Protein AF-A0A1I8FCB8-F1 (afdb_monomer)

Sequence (470 aa):
EVFSVQHACPSEAVIIHQEVRSKLSVGIHWGAFRMTTREGLLQPPEDLREAMEEARQRRQNVAEFRTIKVGEKICWPLPPAAAHLRPVMSGGGGNSLSAAASAGRCSHASAYVRSRASRAQRSRRSGQQAGAGESLLGRLWWGPEATKEDRDAAIEPSETVGPEPLRRSLLTERGLFLSLVAFRCANALLLHTHFVPDEFWQSVEVAHRSAFGYGHLTWEWQAGLRSPLYPGAFALLFKLLQLAGADSRLAVAKLPRLLQACLAAVADFYLYRFSRRVAGQRAAQWALICQLLNWFTLYTAPRTLSNCVEWLLTTVGLYYYPWPEAQSRKAQWKFALAVAAACALRPTSAVPWLMLCLWHAARSRRRLGRLLALYGATGLLVLAVSGLADKHYYGRWTLSQLNFLHYNLLSDIGSFYGVHPWHWYITQGIPAILGPHLPLYLYASYQSWRQRRRVETALTLLVIWTLYVY

Structure (mmCIF, N/CA/C/O backbone):
data_AF-A0A1I8FCB8-F1
#
_entry.id   AF-A0A1I8FCB8-F1
#
loop_
_atom_site.group_PDB
_atom_site.id
_atom_site.type_symbol
_atom_site.label_atom_id
_atom_site.label_alt_id
_atom_site.label_comp_id
_atom_site.label_asym_id
_atom_site.label_entity_id
_atom_site.label_seq_id
_atom_site.pdbx_PDB_ins_code
_atom_site.Cartn_x
_atom_site.Cartn_y
_atom_site.Cartn_z
_atom_site.occupancy
_atom_site.B_iso_or_equiv
_atom_site.auth_seq_id
_atom_site.auth_comp_id
_atom_site.auth_asym_id
_atom_site.auth_atom_id
_atom_site.pdbx_PDB_model_num
ATOM 1 N N . GLU A 1 1 ? 32.477 -13.347 -2.806 1.00 43.28 1 GLU A N 1
ATOM 2 C CA . GLU A 1 1 ? 31.221 -13.934 -3.322 1.00 43.28 1 GLU A CA 1
ATOM 3 C C . GLU A 1 1 ? 29.972 -13.128 -2.966 1.00 43.28 1 GLU A C 1
ATOM 5 O O . GLU A 1 1 ? 29.201 -12.858 -3.873 1.00 43.28 1 GLU A O 1
ATOM 10 N N . VAL A 1 2 ? 29.791 -12.643 -1.730 1.00 37.06 2 VAL A N 1
ATOM 11 C CA . VAL A 1 2 ? 28.562 -11.923 -1.301 1.00 37.06 2 VAL A CA 1
ATOM 12 C C . VAL A 1 2 ? 28.227 -10.655 -2.120 1.00 37.06 2 VAL A C 1
ATOM 14 O O . VAL A 1 2 ? 27.058 -10.382 -2.362 1.00 37.06 2 VAL A O 1
ATOM 17 N N . PHE A 1 3 ? 29.224 -9.912 -2.617 1.00 39.59 3 PHE A N 1
ATOM 18 C CA . PHE A 1 3 ? 29.000 -8.699 -3.428 1.00 39.59 3 PHE A CA 1
ATOM 19 C C . PHE A 1 3 ? 28.864 -8.938 -4.939 1.00 39.59 3 PHE A C 1
ATOM 21 O O . PHE A 1 3 ? 28.542 -7.997 -5.661 1.00 39.59 3 PHE A O 1
ATOM 28 N N . SER A 1 4 ? 29.065 -10.171 -5.423 1.00 48.88 4 SER A N 1
ATOM 29 C CA . SER A 1 4 ? 28.911 -10.486 -6.858 1.00 48.88 4 SER A CA 1
ATOM 30 C C . SER A 1 4 ? 27.500 -10.185 -7.374 1.00 48.88 4 SER A C 1
ATOM 32 O O . SER A 1 4 ? 27.321 -9.863 -8.534 1.00 48.88 4 SER A O 1
ATOM 34 N N . VAL A 1 5 ? 26.501 -10.212 -6.489 1.00 47.88 5 VAL A N 1
ATOM 35 C CA . VAL A 1 5 ? 25.084 -10.026 -6.836 1.00 47.88 5 VAL A CA 1
ATOM 36 C C . VAL A 1 5 ? 24.655 -8.550 -6.886 1.00 47.88 5 VAL A C 1
ATOM 38 O O . VAL A 1 5 ? 23.529 -8.251 -7.270 1.00 47.88 5 VAL A O 1
ATOM 41 N N . GLN A 1 6 ? 25.511 -7.622 -6.442 1.00 47.69 6 GLN A N 1
ATOM 42 C CA . GLN A 1 6 ? 25.199 -6.184 -6.329 1.00 47.69 6 GLN A CA 1
ATOM 43 C C . GLN A 1 6 ? 26.168 -5.295 -7.109 1.00 47.69 6 GLN A C 1
ATOM 45 O O . GLN A 1 6 ? 25.902 -4.107 -7.301 1.00 47.69 6 GLN A O 1
ATOM 50 N N . HIS A 1 7 ? 27.293 -5.855 -7.546 1.00 66.75 7 HIS A N 1
ATOM 51 C CA . HIS A 1 7 ? 28.270 -5.170 -8.366 1.00 66.75 7 HIS A CA 1
ATOM 52 C C . HIS A 1 7 ? 28.185 -5.713 -9.786 1.00 66.75 7 HIS A C 1
ATOM 54 O O . HIS A 1 7 ? 28.436 -6.893 -9.989 1.00 66.75 7 HIS A O 1
ATOM 60 N N . ALA A 1 8 ? 27.843 -4.857 -10.750 1.00 73.19 8 ALA A N 1
ATOM 61 C CA . ALA A 1 8 ? 27.917 -5.233 -12.154 1.00 73.19 8 ALA A CA 1
ATOM 62 C C . ALA A 1 8 ? 29.386 -5.231 -12.581 1.00 73.19 8 ALA A C 1
ATOM 64 O O . ALA A 1 8 ? 30.032 -4.177 -12.570 1.00 73.19 8 ALA A O 1
ATOM 65 N N . CYS A 1 9 ? 29.913 -6.392 -12.952 1.00 80.25 9 CYS A N 1
ATOM 66 C CA . CYS A 1 9 ? 31.219 -6.470 -13.593 1.00 80.25 9 CYS A CA 1
ATOM 67 C C . CYS A 1 9 ? 31.161 -5.873 -15.018 1.00 80.25 9 CYS A C 1
ATOM 69 O O . CYS A 1 9 ? 30.070 -5.632 -15.551 1.00 80.25 9 CYS A O 1
ATOM 71 N N . PRO A 1 10 ? 32.307 -5.594 -15.665 1.00 85.44 10 PRO A N 1
ATOM 72 C CA . PRO A 1 10 ? 32.332 -5.001 -17.002 1.00 85.44 10 PRO A CA 1
ATOM 73 C C . PRO A 1 10 ? 31.481 -5.731 -18.046 1.00 85.44 10 PRO A C 1
ATOM 75 O O . PRO A 1 10 ? 30.773 -5.072 -18.807 1.00 85.44 10 PRO A O 1
ATOM 78 N N . SER A 1 11 ? 31.450 -7.065 -18.034 1.00 84.38 11 SER A N 1
ATOM 79 C CA . SER A 1 11 ? 30.614 -7.850 -18.951 1.00 84.38 11 SER A CA 1
ATOM 80 C C . SER A 1 11 ? 29.115 -7.685 -18.681 1.00 84.38 11 SER A C 1
ATOM 82 O O . SER A 1 11 ? 28.345 -7.431 -19.608 1.00 84.38 11 SER A O 1
ATOM 84 N N . GLU A 1 12 ? 28.693 -7.729 -17.417 1.00 84.56 12 GLU A N 1
ATOM 85 C CA . GLU A 1 12 ? 27.308 -7.456 -17.016 1.00 84.56 12 GLU A CA 1
ATOM 86 C C . GLU A 1 12 ? 26.886 -6.027 -17.364 1.00 84.56 12 GLU A C 1
ATOM 88 O O . GLU A 1 12 ? 25.765 -5.799 -17.814 1.00 84.56 12 GLU A O 1
ATOM 93 N N . ALA A 1 13 ? 27.782 -5.050 -17.232 1.00 86.69 13 ALA A N 1
ATOM 94 C CA . 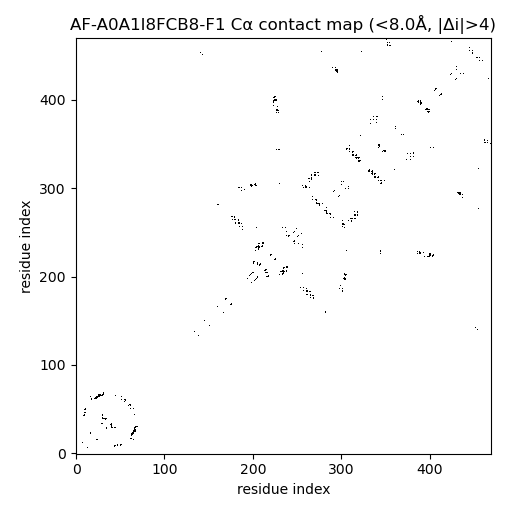ALA A 1 13 ? 27.474 -3.682 -17.620 1.00 86.69 13 ALA A CA 1
ATOM 95 C C . ALA A 1 13 ? 27.278 -3.527 -19.133 1.00 86.69 13 ALA A C 1
ATOM 97 O O . ALA A 1 13 ? 26.452 -2.708 -19.542 1.00 86.69 13 ALA A O 1
ATOM 98 N N . VAL A 1 14 ? 27.996 -4.288 -19.969 1.00 86.44 14 VAL A N 1
ATOM 99 C CA . VAL A 1 14 ? 27.746 -4.320 -21.422 1.00 86.44 14 VAL A CA 1
ATOM 100 C C . VAL A 1 14 ? 26.352 -4.874 -21.709 1.00 86.44 14 VAL A C 1
ATOM 102 O O . VAL A 1 14 ? 25.626 -4.285 -22.511 1.00 86.44 14 VAL A O 1
ATOM 105 N N . ILE A 1 15 ? 25.936 -5.932 -21.005 1.00 84.31 15 ILE A N 1
ATOM 106 C CA . ILE A 1 15 ? 24.570 -6.469 -21.102 1.00 84.31 15 ILE A CA 1
ATOM 107 C C . ILE A 1 15 ? 23.556 -5.382 -20.724 1.00 84.31 15 ILE A C 1
ATOM 109 O O . ILE A 1 15 ? 22.662 -5.078 -21.512 1.00 84.31 15 ILE A O 1
ATOM 113 N N . ILE A 1 16 ? 23.748 -4.708 -19.584 1.00 85.31 16 ILE A N 1
ATOM 114 C CA . ILE A 1 16 ? 22.879 -3.606 -19.145 1.00 85.31 16 ILE A CA 1
ATOM 115 C C . ILE A 1 16 ? 22.826 -2.499 -20.209 1.00 85.31 16 ILE A C 1
ATOM 117 O O . ILE A 1 16 ? 21.737 -2.060 -20.574 1.00 85.31 16 ILE A O 1
ATOM 121 N N . HIS A 1 17 ? 23.977 -2.063 -20.739 1.00 86.81 17 HIS A N 1
ATOM 122 C CA . HIS A 1 17 ? 24.082 -1.031 -21.780 1.00 86.81 17 HIS A CA 1
ATOM 123 C C . HIS A 1 17 ? 23.236 -1.371 -23.018 1.00 86.81 17 HIS A C 1
ATOM 125 O O . HIS A 1 17 ? 22.526 -0.504 -23.541 1.00 86.81 17 HIS A O 1
ATOM 131 N N . GLN A 1 18 ? 23.274 -2.631 -23.454 1.00 84.00 18 GLN A N 1
ATOM 132 C CA . GLN A 1 18 ? 22.485 -3.126 -24.580 1.00 84.00 18 GLN A CA 1
ATOM 133 C C . GLN A 1 18 ? 20.992 -3.195 -24.263 1.00 84.00 18 GLN A C 1
ATOM 135 O O . GLN A 1 18 ? 20.168 -2.758 -25.069 1.00 84.00 18 GLN A O 1
ATOM 140 N N . GLU A 1 19 ? 20.632 -3.714 -23.091 1.00 82.88 19 GLU A N 1
ATOM 141 C CA . GLU A 1 19 ? 19.241 -3.886 -22.675 1.00 82.88 19 GLU A CA 1
ATOM 142 C C . GLU A 1 19 ? 18.508 -2.552 -22.546 1.00 82.88 19 GLU A C 1
ATOM 144 O O . GLU A 1 19 ? 17.392 -2.405 -23.053 1.00 82.88 19 GLU A O 1
ATOM 149 N N . VAL A 1 20 ? 19.156 -1.537 -21.962 1.00 83.19 20 VAL A N 1
ATOM 150 C CA . VAL A 1 20 ? 18.589 -0.180 -21.899 1.00 83.19 20 VAL A CA 1
ATOM 151 C C . VAL A 1 20 ? 18.643 0.548 -23.247 1.00 83.19 20 VAL A C 1
ATOM 153 O O . VAL A 1 20 ? 18.132 1.663 -23.365 1.00 83.19 20 VAL A O 1
ATOM 156 N N . ARG A 1 21 ? 19.251 -0.069 -24.273 1.00 83.38 21 ARG A N 1
ATOM 157 C CA . ARG A 1 21 ? 19.498 0.505 -25.606 1.00 83.38 21 ARG A CA 1
ATOM 158 C C . ARG A 1 21 ? 20.184 1.863 -25.517 1.00 83.38 21 ARG A C 1
ATOM 160 O O . ARG A 1 21 ? 19.829 2.803 -26.237 1.00 83.38 21 ARG A O 1
ATOM 167 N N . SER A 1 22 ? 21.131 1.977 -24.589 1.00 83.75 22 SER A N 1
ATOM 168 C CA . SER A 1 22 ? 21.880 3.210 -24.420 1.00 83.75 22 SER A CA 1
ATOM 169 C C . SER A 1 22 ? 22.693 3.461 -25.682 1.00 83.75 22 SER A C 1
ATOM 171 O O . SER A 1 22 ? 23.255 2.541 -26.263 1.00 83.75 22 SER A O 1
ATOM 173 N N . LYS A 1 23 ? 22.755 4.719 -26.119 1.00 84.25 23 LYS A N 1
ATOM 174 C CA . LYS A 1 23 ? 23.647 5.123 -27.215 1.00 84.25 23 LYS A CA 1
ATOM 175 C C . LYS A 1 23 ? 25.084 5.316 -26.737 1.00 84.25 23 LYS A C 1
ATOM 177 O O . LYS A 1 23 ? 26.005 5.319 -27.546 1.00 84.25 23 LYS A O 1
ATOM 182 N N . LEU A 1 24 ? 25.240 5.546 -25.436 1.00 85.62 24 LEU A N 1
ATOM 183 C CA . LEU A 1 24 ? 26.508 5.839 -24.808 1.00 85.62 24 LEU A CA 1
ATOM 184 C C . LEU A 1 24 ? 26.443 5.505 -23.316 1.00 85.62 24 LEU A C 1
ATOM 186 O O . LEU A 1 24 ? 25.618 6.069 -22.597 1.00 85.62 24 LEU A O 1
ATOM 190 N N . SER A 1 25 ? 27.338 4.648 -22.838 1.00 88.06 25 SER A N 1
ATOM 191 C CA . SER A 1 25 ? 27.566 4.448 -21.402 1.00 88.06 25 SER A CA 1
ATOM 192 C C . SER A 1 25 ? 28.978 4.873 -21.016 1.00 88.06 25 SER A C 1
ATOM 194 O O . SER A 1 25 ? 29.911 4.782 -21.816 1.00 88.06 25 SER A O 1
ATOM 196 N N . VAL A 1 26 ? 29.131 5.353 -19.781 1.00 85.88 26 VAL A N 1
ATOM 197 C CA . VAL A 1 26 ? 30.421 5.793 -19.247 1.00 85.88 26 VAL A CA 1
ATOM 198 C C . VAL A 1 26 ? 30.663 5.157 -17.882 1.00 85.88 26 VAL A C 1
ATOM 200 O O . VAL A 1 26 ? 29.910 5.395 -16.940 1.00 85.88 26 VAL A O 1
ATOM 203 N N . GLY A 1 27 ? 31.709 4.337 -17.776 1.00 82.12 27 GLY A N 1
ATOM 204 C CA . GLY A 1 27 ? 32.113 3.691 -16.528 1.00 82.12 27 GLY A CA 1
ATOM 205 C C . GLY A 1 27 ? 32.899 4.663 -15.651 1.00 82.12 27 GLY A C 1
ATOM 206 O O . GLY A 1 27 ? 34.084 4.866 -15.886 1.00 82.12 27 GLY A O 1
ATOM 207 N N . ILE A 1 28 ? 32.244 5.279 -14.660 1.00 68.50 28 ILE A N 1
ATOM 208 C CA . ILE A 1 28 ? 32.819 6.389 -13.870 1.00 68.50 28 ILE A CA 1
ATOM 209 C C . ILE A 1 28 ? 33.960 5.926 -12.949 1.00 68.50 28 ILE A C 1
ATOM 211 O O . ILE A 1 28 ? 34.923 6.658 -12.747 1.00 68.50 28 ILE A O 1
ATOM 215 N N . HIS A 1 29 ? 33.869 4.726 -12.370 1.00 67.62 29 HIS A N 1
ATOM 216 C CA . HIS A 1 29 ? 34.841 4.264 -11.366 1.00 67.62 29 HIS A CA 1
ATOM 217 C C . HIS A 1 29 ? 35.991 3.441 -11.965 1.00 67.62 29 HIS A C 1
ATOM 219 O O . HIS A 1 29 ? 37.036 3.274 -11.336 1.00 67.62 29 HIS A O 1
ATOM 225 N N . TRP A 1 30 ? 35.821 2.938 -13.186 1.00 73.75 30 TRP A N 1
ATOM 226 C CA . TRP A 1 30 ? 36.777 2.054 -13.842 1.00 73.75 30 TRP A CA 1
ATOM 227 C C . TRP A 1 30 ? 37.909 2.850 -14.482 1.00 73.75 30 TRP A C 1
ATOM 229 O O . TRP A 1 30 ? 37.673 3.680 -15.354 1.00 73.75 30 TRP A O 1
ATOM 239 N N . GLY A 1 31 ? 39.140 2.601 -14.033 1.00 61.41 31 GLY A N 1
ATOM 240 C CA . GLY A 1 31 ? 40.321 3.358 -14.454 1.00 61.41 31 GLY A CA 1
ATOM 241 C C . GLY A 1 31 ? 40.534 4.678 -13.703 1.00 61.41 31 GLY A C 1
ATOM 242 O O . GLY A 1 31 ? 41.530 5.347 -13.964 1.00 61.41 31 GLY A O 1
ATOM 243 N N . ALA A 1 32 ? 39.651 5.032 -12.756 1.00 61.31 32 ALA A N 1
ATOM 244 C CA . ALA A 1 32 ? 39.775 6.231 -11.921 1.00 61.31 32 ALA A CA 1
ATOM 245 C C . ALA A 1 32 ? 40.280 5.927 -10.498 1.00 61.31 32 ALA A C 1
ATOM 247 O O . ALA A 1 32 ? 41.105 6.667 -9.965 1.00 61.31 32 ALA A O 1
ATOM 248 N N . PHE A 1 33 ? 39.820 4.824 -9.893 1.00 63.91 33 PHE A N 1
ATOM 249 C CA . PHE A 1 33 ? 40.215 4.394 -8.548 1.00 63.91 33 PHE A CA 1
ATOM 250 C C . PHE A 1 33 ? 40.369 2.873 -8.481 1.00 63.91 33 PHE A C 1
ATOM 252 O O . PHE A 1 33 ? 39.727 2.132 -9.227 1.00 63.91 33 PHE A O 1
ATOM 259 N N . ARG A 1 34 ? 41.211 2.389 -7.561 1.00 61.19 34 ARG A N 1
ATOM 260 C CA . ARG A 1 34 ? 41.349 0.953 -7.302 1.00 61.19 34 ARG A CA 1
ATOM 261 C C . ARG A 1 34 ? 40.145 0.471 -6.484 1.00 61.19 34 ARG A C 1
ATOM 263 O O . ARG A 1 34 ? 40.002 0.856 -5.329 1.00 61.19 34 ARG A O 1
ATOM 270 N N . MET A 1 35 ? 39.293 -0.351 -7.096 1.00 62.56 35 MET A N 1
ATOM 271 C CA . MET A 1 35 ? 38.022 -0.811 -6.512 1.00 62.56 35 MET A CA 1
ATOM 272 C C . MET A 1 35 ? 38.209 -1.930 -5.480 1.00 62.56 35 MET A C 1
ATOM 274 O O . MET A 1 35 ? 37.507 -1.968 -4.472 1.00 62.56 35 MET A O 1
ATOM 278 N N . THR A 1 36 ? 39.172 -2.829 -5.703 1.00 62.81 36 THR A N 1
ATOM 279 C CA . THR A 1 36 ? 39.466 -3.950 -4.801 1.00 62.81 36 THR A CA 1
ATOM 280 C C . THR A 1 36 ? 40.973 -4.129 -4.609 1.00 62.81 36 THR A C 1
ATOM 282 O O . THR A 1 36 ? 41.790 -3.692 -5.420 1.00 62.81 36 THR A O 1
ATOM 285 N N . THR A 1 37 ? 41.380 -4.798 -3.527 1.00 57.81 37 THR A N 1
ATOM 286 C CA . THR A 1 37 ? 42.796 -5.134 -3.286 1.00 57.81 37 THR A CA 1
ATOM 287 C C . THR A 1 37 ? 43.330 -6.202 -4.243 1.00 57.81 37 THR A C 1
ATOM 289 O O . THR A 1 37 ? 44.545 -6.374 -4.327 1.00 57.81 37 THR A O 1
ATOM 292 N N . ARG A 1 38 ? 42.449 -6.904 -4.971 1.00 58.97 38 ARG A N 1
ATOM 293 C CA . ARG A 1 38 ? 42.797 -8.028 -5.853 1.00 58.97 38 ARG A CA 1
ATOM 294 C C . ARG A 1 38 ? 42.867 -7.651 -7.332 1.00 58.97 38 ARG A C 1
ATOM 296 O O . ARG A 1 38 ? 43.655 -8.251 -8.048 1.00 58.97 38 ARG A O 1
ATOM 303 N N . GLU A 1 39 ? 42.114 -6.648 -7.773 1.00 68.31 39 GLU A N 1
ATOM 304 C CA . GLU A 1 39 ? 42.114 -6.207 -9.172 1.00 68.31 39 GLU A CA 1
ATOM 305 C C . GLU A 1 39 ? 43.126 -5.073 -9.401 1.00 68.31 39 GLU A C 1
ATOM 307 O O . GLU A 1 39 ? 43.332 -4.193 -8.549 1.00 68.31 39 GLU A O 1
ATOM 312 N N . GLY A 1 40 ? 43.788 -5.107 -10.560 1.00 73.75 40 GLY A N 1
ATOM 313 C CA . GLY A 1 40 ? 44.644 -4.023 -11.037 1.00 73.75 40 GLY A CA 1
ATOM 314 C C . GLY A 1 40 ? 43.816 -2.821 -11.498 1.00 73.75 40 GLY A C 1
ATOM 315 O O . GLY A 1 40 ? 42.681 -2.970 -11.935 1.00 73.75 40 GLY A O 1
ATOM 316 N N . LEU A 1 41 ? 44.382 -1.612 -11.433 1.00 74.25 41 LEU A N 1
ATOM 317 C CA . LEU A 1 41 ? 43.673 -0.372 -11.792 1.00 74.25 41 LEU A CA 1
ATOM 318 C C . LEU A 1 41 ? 43.146 -0.366 -13.245 1.00 74.25 41 LEU A C 1
ATOM 320 O O . LEU A 1 41 ? 42.099 0.220 -13.513 1.00 74.25 41 LEU A O 1
ATOM 324 N N . LEU A 1 42 ? 43.876 -1.008 -14.163 1.00 81.38 42 LEU A N 1
ATOM 325 C CA . LEU A 1 42 ? 43.548 -1.090 -15.592 1.00 81.38 42 LEU A CA 1
ATOM 326 C C . LEU A 1 42 ? 42.723 -2.326 -15.972 1.00 81.38 42 LEU A C 1
ATOM 328 O O . LEU A 1 42 ? 42.191 -2.356 -17.078 1.00 81.38 42 LEU A O 1
ATOM 332 N N . GLN A 1 43 ? 42.547 -3.280 -15.052 1.00 82.56 43 GLN A N 1
ATOM 333 C CA . GLN A 1 43 ? 41.807 -4.513 -15.321 1.00 82.56 43 GLN A CA 1
ATOM 334 C C . GLN A 1 43 ? 40.352 -4.223 -15.740 1.00 82.56 43 GLN A C 1
ATOM 336 O O . GLN A 1 43 ? 39.948 -4.690 -16.798 1.00 82.56 43 GLN A O 1
ATOM 341 N N . PRO A 1 44 ? 39.569 -3.371 -15.037 1.00 83.50 44 PRO A N 1
ATOM 342 C CA . PRO A 1 44 ? 38.181 -3.139 -15.442 1.00 83.50 44 PRO A CA 1
ATOM 343 C C . PRO A 1 44 ? 38.022 -2.446 -16.813 1.00 83.50 44 PRO A C 1
ATOM 345 O O . PRO A 1 44 ? 37.116 -2.819 -17.559 1.00 83.50 44 PRO A O 1
ATOM 348 N N . PRO A 1 45 ? 38.856 -1.450 -17.195 1.00 85.38 45 PRO A N 1
ATOM 349 C CA . PRO A 1 45 ? 38.894 -0.950 -18.573 1.00 85.38 45 PRO A CA 1
ATOM 350 C C . PRO A 1 45 ? 39.209 -2.014 -19.635 1.00 85.38 45 PRO A C 1
ATOM 352 O O . PRO A 1 45 ? 38.633 -1.964 -20.723 1.00 85.38 45 PRO A O 1
ATOM 355 N N . GLU A 1 46 ? 40.118 -2.947 -19.344 1.00 87.25 46 GLU A N 1
ATOM 356 C CA . GLU A 1 46 ? 40.486 -4.036 -20.257 1.00 87.25 46 GLU A CA 1
ATOM 357 C C . GLU A 1 46 ? 39.343 -5.043 -20.410 1.00 87.25 46 GLU A C 1
ATOM 359 O O . GLU A 1 46 ? 38.915 -5.298 -21.536 1.00 87.25 46 GLU A O 1
ATOM 364 N N . ASP A 1 47 ? 38.769 -5.498 -19.296 1.00 87.12 47 ASP A N 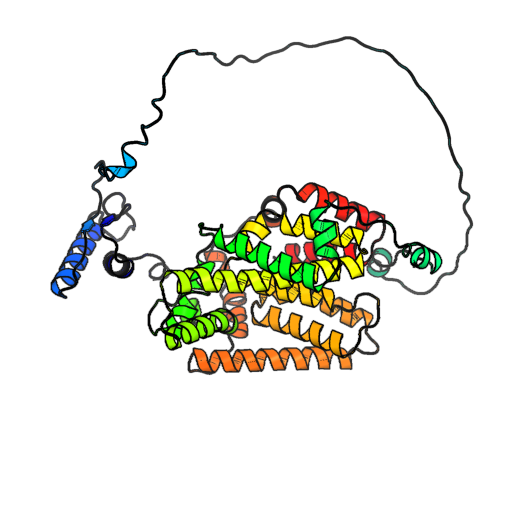1
ATOM 365 C CA . ASP A 1 47 ? 37.617 -6.405 -19.265 1.00 87.12 47 ASP A CA 1
ATOM 366 C C . ASP A 1 47 ? 36.400 -5.795 -19.986 1.00 87.12 47 ASP A C 1
ATOM 368 O O . ASP A 1 47 ? 35.661 -6.484 -20.690 1.00 87.12 47 ASP A O 1
ATOM 372 N N . LEU A 1 48 ? 36.183 -4.476 -19.851 1.00 87.75 48 LEU A N 1
ATOM 373 C CA . LEU A 1 48 ? 35.125 -3.773 -20.583 1.00 87.75 48 LEU A CA 1
ATOM 374 C C . LEU A 1 48 ? 35.373 -3.816 -22.091 1.00 87.75 48 LEU A C 1
ATOM 376 O O . LEU A 1 48 ? 34.435 -4.014 -22.865 1.00 87.75 48 LEU A O 1
ATOM 380 N N . ARG A 1 49 ? 36.621 -3.600 -22.520 1.00 87.19 49 ARG A N 1
ATOM 381 C CA . ARG A 1 49 ? 36.986 -3.636 -23.938 1.00 87.19 49 ARG A CA 1
ATOM 382 C C . ARG A 1 49 ? 36.752 -5.028 -24.516 1.00 87.19 49 ARG A C 1
ATOM 384 O O . ARG A 1 49 ? 36.145 -5.127 -25.578 1.00 87.19 49 ARG A O 1
ATOM 391 N N . GLU A 1 50 ? 37.171 -6.069 -23.804 1.00 88.88 50 GLU A N 1
ATOM 392 C CA . GLU A 1 50 ? 36.963 -7.461 -24.205 1.00 88.88 50 GLU A CA 1
ATOM 393 C C . GLU A 1 50 ? 35.469 -7.798 -24.299 1.00 88.88 50 GLU A C 1
ATOM 395 O O . GLU A 1 50 ? 35.000 -8.240 -25.347 1.00 88.88 50 GLU A O 1
ATOM 400 N N . ALA A 1 51 ? 34.679 -7.461 -23.276 1.00 87.69 51 ALA A N 1
ATOM 401 C CA . ALA A 1 51 ? 33.234 -7.683 -23.293 1.00 87.69 51 ALA A CA 1
ATOM 402 C C . ALA A 1 51 ? 32.521 -6.940 -24.442 1.00 87.69 51 ALA A C 1
ATOM 404 O O . ALA A 1 51 ? 31.590 -7.466 -25.058 1.00 87.69 51 ALA A O 1
ATOM 405 N N . MET A 1 52 ? 32.959 -5.719 -24.765 1.00 86.81 52 MET A N 1
ATOM 406 C CA . MET A 1 52 ? 32.444 -4.950 -25.903 1.00 86.81 52 MET A CA 1
ATOM 407 C C . MET A 1 52 ? 32.842 -5.563 -27.252 1.00 86.81 52 MET A C 1
ATOM 409 O O . MET A 1 52 ? 32.047 -5.539 -28.195 1.00 86.81 52 MET A O 1
ATOM 413 N N . GLU A 1 53 ? 34.055 -6.106 -27.367 1.00 88.00 53 GLU A N 1
ATOM 414 C CA . GLU A 1 53 ? 34.522 -6.824 -28.555 1.00 88.00 53 GLU A CA 1
ATOM 415 C C . GLU A 1 53 ? 33.735 -8.123 -28.762 1.00 88.00 53 GLU A C 1
ATOM 417 O O . GLU A 1 53 ? 33.216 -8.339 -29.860 1.00 88.00 53 GLU A O 1
ATOM 422 N N . GLU A 1 54 ? 33.538 -8.929 -27.715 1.00 86.00 54 GLU A N 1
ATOM 423 C CA . GLU A 1 54 ? 32.692 -10.127 -27.766 1.00 86.00 54 GLU A CA 1
ATOM 424 C C . GLU A 1 54 ? 31.267 -9.798 -28.222 1.00 86.00 54 GLU A C 1
ATOM 426 O O . GLU A 1 54 ? 30.694 -10.461 -29.092 1.00 86.00 54 GLU A O 1
ATOM 431 N N . ALA A 1 55 ? 30.685 -8.744 -27.655 1.00 84.31 55 ALA A N 1
ATOM 432 C CA . ALA A 1 55 ? 29.344 -8.309 -27.994 1.00 84.31 55 ALA A CA 1
ATOM 433 C C . ALA A 1 55 ? 29.231 -7.858 -29.466 1.00 84.31 55 ALA A C 1
ATOM 435 O O . ALA A 1 55 ? 28.277 -8.218 -30.162 1.00 84.31 55 ALA A O 1
ATOM 436 N N . ARG A 1 56 ? 30.239 -7.141 -29.986 1.00 84.19 56 ARG A N 1
ATOM 437 C CA . ARG A 1 56 ? 30.324 -6.769 -31.411 1.00 84.19 56 ARG A CA 1
ATOM 438 C C . ARG A 1 56 ? 30.476 -7.993 -32.316 1.00 84.19 56 ARG A C 1
ATOM 440 O O . ARG A 1 56 ? 29.827 -8.059 -33.361 1.00 84.19 56 ARG A O 1
ATOM 447 N N . GLN A 1 57 ? 31.287 -8.974 -31.918 1.00 82.19 57 GLN A N 1
ATOM 448 C CA . GLN A 1 57 ? 31.481 -10.222 -32.666 1.00 82.19 57 GLN A CA 1
ATOM 449 C C . GLN A 1 57 ? 30.194 -11.050 -32.758 1.00 82.19 57 GLN A C 1
ATOM 451 O O . GLN A 1 57 ? 29.913 -11.639 -33.802 1.00 82.19 57 GLN A O 1
ATOM 456 N N . ARG A 1 58 ? 29.338 -11.008 -31.729 1.00 81.31 58 ARG A N 1
ATOM 457 C CA . ARG A 1 58 ? 27.990 -11.610 -31.743 1.00 81.31 58 ARG A CA 1
ATOM 458 C C . ARG A 1 58 ? 26.989 -10.875 -32.661 1.00 81.31 58 ARG A C 1
ATOM 460 O O . ARG A 1 58 ? 25.788 -11.120 -32.571 1.00 81.31 58 ARG A O 1
ATOM 467 N N . ARG A 1 59 ? 27.459 -9.985 -33.553 1.00 65.19 59 ARG A N 1
ATOM 468 C CA . ARG A 1 59 ? 26.668 -9.116 -34.454 1.00 65.19 59 ARG A CA 1
ATOM 469 C C . ARG A 1 59 ? 25.609 -8.282 -33.728 1.00 65.19 59 ARG A C 1
ATOM 471 O O . ARG A 1 59 ? 24.602 -7.895 -34.322 1.00 65.19 59 ARG A O 1
ATOM 478 N N . GLN A 1 60 ? 25.828 -7.978 -32.453 1.00 63.75 60 GLN A N 1
ATOM 479 C CA . GLN A 1 60 ? 24.980 -7.041 -31.731 1.00 63.75 60 GLN A CA 1
ATOM 480 C C . GLN A 1 60 ? 25.459 -5.630 -32.085 1.00 63.75 60 GLN A C 1
ATOM 482 O O . GLN A 1 60 ? 26.650 -5.332 -32.013 1.00 63.75 60 GLN A O 1
ATOM 487 N N . ASN A 1 61 ? 24.550 -4.759 -32.526 1.00 64.88 61 ASN A N 1
ATOM 488 C CA . ASN A 1 61 ? 24.875 -3.355 -32.772 1.00 64.88 61 ASN A CA 1
ATOM 489 C C . ASN A 1 61 ? 25.064 -2.662 -31.415 1.00 64.88 61 ASN A C 1
ATOM 491 O O . ASN A 1 61 ? 24.096 -2.192 -30.817 1.00 64.88 61 ASN A O 1
ATOM 495 N N . VAL A 1 62 ? 26.289 -2.696 -30.889 1.00 68.62 62 VAL A N 1
ATOM 496 C CA . VAL A 1 62 ? 26.611 -2.140 -29.572 1.00 68.62 62 VAL A CA 1
ATOM 497 C C . VAL A 1 62 ? 27.026 -0.690 -29.742 1.00 68.62 62 VAL A C 1
ATOM 499 O O . VAL A 1 62 ? 28.006 -0.396 -30.432 1.00 68.62 62 VAL A O 1
ATOM 502 N N . ALA A 1 63 ? 26.267 0.211 -29.125 1.00 77.38 63 ALA A N 1
ATOM 503 C CA . ALA A 1 63 ? 26.602 1.623 -29.102 1.00 77.38 63 ALA A CA 1
ATOM 504 C C . ALA A 1 63 ? 27.853 1.873 -28.234 1.00 77.38 63 ALA A C 1
ATOM 506 O O . ALA A 1 63 ? 28.488 0.941 -27.747 1.00 77.38 63 ALA A O 1
ATOM 507 N N . GLU A 1 64 ? 28.296 3.121 -28.100 1.00 83.25 64 GLU A N 1
ATOM 508 C CA . GLU A 1 64 ? 29.584 3.395 -27.457 1.00 83.25 64 GLU A CA 1
ATOM 509 C C . GLU A 1 64 ? 29.525 3.102 -25.943 1.00 83.25 64 GLU A C 1
ATOM 511 O O . GLU A 1 64 ? 28.652 3.587 -25.230 1.00 83.25 64 GLU A O 1
ATOM 516 N N . PHE A 1 65 ? 30.474 2.337 -25.409 1.00 88.06 65 PHE A N 1
ATOM 517 C CA . PHE A 1 65 ? 30.679 2.219 -23.966 1.00 88.06 65 PHE A CA 1
ATOM 518 C C . PHE A 1 65 ? 32.168 2.388 -23.692 1.00 88.06 65 PHE A C 1
ATOM 520 O O . PHE A 1 65 ? 32.990 1.645 -24.225 1.00 88.06 65 PHE A O 1
ATOM 527 N N . ARG A 1 66 ? 32.512 3.406 -22.902 1.00 85.69 66 ARG A N 1
ATOM 528 C CA . ARG A 1 66 ? 33.889 3.736 -22.540 1.00 85.69 66 ARG A CA 1
ATOM 529 C C . ARG A 1 66 ? 34.070 3.984 -21.047 1.00 85.69 66 ARG A C 1
ATOM 531 O O . ARG A 1 66 ? 33.110 4.236 -20.321 1.00 85.69 66 ARG A O 1
ATOM 538 N N . THR A 1 67 ? 35.318 3.967 -20.605 1.00 86.00 67 THR A N 1
ATOM 539 C CA . THR A 1 67 ? 35.752 4.502 -19.308 1.00 86.00 67 THR A CA 1
ATOM 540 C C . THR A 1 67 ? 36.322 5.913 -19.481 1.00 86.00 67 THR A C 1
ATOM 542 O O . THR A 1 67 ? 36.436 6.406 -20.605 1.00 86.00 67 THR A O 1
ATOM 545 N N . ILE A 1 68 ? 36.637 6.585 -18.372 1.00 80.44 68 ILE A N 1
ATOM 546 C CA . ILE A 1 68 ? 37.299 7.897 -18.370 1.00 80.44 68 ILE A CA 1
ATOM 547 C C . ILE A 1 68 ? 38.685 7.732 -17.743 1.00 80.44 68 ILE A C 1
ATOM 549 O O . ILE A 1 68 ? 38.819 7.075 -16.710 1.00 80.44 68 ILE A O 1
ATOM 553 N N . LYS A 1 69 ? 39.720 8.339 -18.333 1.00 76.38 69 LYS A N 1
ATOM 554 C CA . LYS A 1 69 ? 41.059 8.380 -17.727 1.00 76.38 69 LYS A CA 1
ATOM 555 C C . LYS A 1 69 ? 41.092 9.345 -16.538 1.00 76.38 69 LYS A C 1
ATOM 557 O O . LYS A 1 69 ? 40.387 10.352 -16.515 1.00 76.38 69 LYS A O 1
ATOM 562 N N . VAL A 1 70 ? 41.969 9.101 -15.564 1.00 73.50 70 VAL A N 1
ATOM 563 C CA . VAL A 1 70 ? 42.182 10.042 -14.447 1.00 73.50 70 VAL A CA 1
ATOM 564 C C . VAL A 1 70 ? 42.526 11.436 -14.989 1.00 73.50 70 VAL A C 1
ATOM 566 O O . VAL A 1 70 ? 43.503 11.603 -15.715 1.00 73.50 70 VAL A O 1
ATOM 569 N N . GLY A 1 71 ? 41.715 12.438 -14.637 1.00 74.69 71 GLY A N 1
ATOM 570 C CA . GLY A 1 71 ? 41.897 13.833 -15.061 1.00 74.69 71 GLY A CA 1
ATOM 571 C C . GLY A 1 71 ? 41.353 14.176 -16.454 1.00 74.69 71 GLY A C 1
ATOM 572 O O . GLY A 1 71 ? 41.362 15.349 -16.831 1.00 74.69 71 GLY A O 1
ATOM 573 N N . GLU A 1 72 ? 40.843 13.198 -17.206 1.00 81.25 72 GLU A N 1
ATOM 574 C CA . GLU A 1 72 ? 40.185 13.445 -18.486 1.00 81.25 72 GLU A CA 1
ATOM 575 C C . GLU A 1 72 ? 38.844 14.155 -18.271 1.00 81.25 72 GLU A C 1
ATOM 577 O O . GLU A 1 72 ? 38.030 13.785 -17.423 1.00 81.25 72 GLU A O 1
ATOM 582 N N . LYS A 1 73 ? 38.617 15.209 -19.055 1.00 77.19 73 LYS A N 1
ATOM 583 C CA . LYS A 1 73 ? 37.357 15.949 -19.089 1.00 77.19 73 LYS A CA 1
ATOM 584 C C . LYS A 1 73 ? 36.698 15.694 -20.423 1.00 77.19 73 LYS A C 1
ATOM 586 O O . LYS A 1 73 ? 37.330 15.846 -21.464 1.00 77.19 73 LYS A O 1
ATOM 591 N N . ILE A 1 74 ? 35.411 15.392 -20.386 1.00 72.81 74 ILE A N 1
ATOM 592 C CA . ILE A 1 74 ? 34.637 15.205 -21.598 1.00 72.81 74 ILE A CA 1
ATOM 593 C C . ILE A 1 74 ? 33.507 16.231 -21.617 1.00 72.81 74 ILE A C 1
ATOM 595 O O . ILE A 1 74 ? 32.694 16.298 -20.697 1.00 72.81 74 ILE A O 1
ATOM 599 N N . CYS A 1 75 ? 33.461 17.032 -22.680 1.00 74.31 75 CYS A N 1
ATOM 600 C CA . CYS A 1 75 ? 32.360 17.950 -22.948 1.00 74.31 75 CYS A CA 1
ATOM 601 C C . CYS A 1 75 ? 31.411 17.318 -23.964 1.00 74.31 75 CYS A C 1
ATOM 603 O O . CYS A 1 75 ? 31.814 17.032 -25.090 1.00 74.31 75 CYS A O 1
ATOM 605 N N . TRP A 1 76 ? 30.149 17.130 -23.580 1.00 70.62 76 TRP A N 1
ATOM 606 C CA . TRP A 1 76 ? 29.111 16.718 -24.520 1.00 70.62 76 TRP A CA 1
ATOM 607 C C . TRP A 1 76 ? 28.461 17.944 -25.156 1.00 70.62 76 TRP A C 1
ATOM 609 O O . TRP A 1 76 ? 27.918 18.778 -24.426 1.00 70.62 76 TRP A O 1
ATOM 619 N N . PRO A 1 77 ? 28.481 18.071 -26.494 1.00 61.69 77 PRO A N 1
ATOM 620 C CA . PRO A 1 77 ? 27.734 19.122 -27.158 1.00 61.69 77 PRO A CA 1
ATOM 621 C C . PRO A 1 77 ? 26.240 18.874 -26.926 1.00 61.69 77 PRO A C 1
ATOM 623 O O . PRO A 1 77 ? 25.710 17.809 -27.249 1.00 61.69 77 PRO A O 1
ATOM 626 N N . LEU A 1 78 ? 25.559 19.849 -26.327 1.00 57.69 78 LEU A N 1
ATOM 627 C CA . LEU A 1 78 ? 24.107 19.813 -26.204 1.00 57.69 78 LEU A CA 1
ATOM 628 C C . LEU A 1 78 ? 23.485 19.859 -27.611 1.00 57.69 78 LEU A C 1
ATOM 630 O O . LEU A 1 78 ? 23.976 20.603 -28.465 1.00 57.69 78 LEU A O 1
ATOM 634 N N . PRO A 1 79 ? 22.406 19.102 -27.880 1.00 60.75 79 PRO A N 1
ATOM 635 C CA . PRO A 1 79 ? 21.705 19.211 -29.151 1.00 60.75 79 PRO A CA 1
ATOM 636 C C . PRO A 1 79 ? 21.226 20.660 -29.377 1.00 60.75 79 PRO A C 1
ATOM 638 O O . PRO A 1 79 ? 20.853 21.329 -28.408 1.00 60.75 79 PRO A O 1
ATOM 641 N N . PRO A 1 80 ? 21.193 21.151 -30.633 1.00 59.75 80 PRO A N 1
ATOM 642 C CA . PRO A 1 80 ? 20.976 22.567 -30.950 1.00 59.75 80 PRO A CA 1
ATOM 643 C C . PRO A 1 80 ? 19.698 23.181 -30.347 1.00 59.75 80 PRO A C 1
ATOM 645 O O . PRO A 1 80 ? 19.645 24.384 -30.118 1.00 59.75 80 PRO A O 1
ATOM 648 N N . ALA A 1 81 ? 18.697 22.363 -30.004 1.00 53.22 81 ALA A N 1
ATOM 649 C CA . ALA A 1 81 ? 17.469 22.796 -29.334 1.00 53.22 81 ALA A CA 1
ATOM 650 C C . ALA A 1 81 ? 17.666 23.304 -27.886 1.00 53.22 81 ALA A C 1
ATOM 652 O O . ALA A 1 81 ? 16.795 23.988 -27.357 1.00 53.22 81 ALA A O 1
ATOM 653 N N . ALA A 1 82 ? 18.798 23.005 -27.239 1.00 47.28 82 ALA A N 1
ATOM 654 C CA . ALA A 1 82 ? 19.111 23.456 -25.880 1.00 47.28 82 ALA A CA 1
ATOM 655 C C . ALA A 1 82 ? 20.028 24.697 -25.835 1.00 47.28 82 ALA A C 1
ATOM 657 O O . ALA A 1 82 ? 20.293 25.219 -24.754 1.00 47.28 82 ALA A O 1
ATOM 658 N N . ALA A 1 83 ? 20.464 25.223 -26.988 1.00 45.97 83 ALA A N 1
ATOM 659 C CA . ALA A 1 83 ? 21.331 26.405 -27.069 1.00 45.97 83 ALA A CA 1
ATOM 660 C C . ALA A 1 83 ? 20.654 27.720 -26.613 1.00 45.97 83 ALA A C 1
ATOM 662 O O . ALA A 1 83 ? 21.328 28.734 -26.440 1.00 45.97 83 ALA A O 1
ATOM 663 N N . HIS A 1 84 ? 19.337 27.713 -26.374 1.00 47.50 84 HIS A N 1
ATOM 664 C CA . HIS A 1 84 ? 18.612 28.853 -25.801 1.00 47.50 84 HIS A CA 1
ATOM 665 C C . HIS A 1 84 ? 18.679 28.936 -24.269 1.00 47.50 84 HIS A C 1
ATOM 667 O O . HIS A 1 84 ? 18.323 29.970 -23.705 1.00 47.50 84 HIS A O 1
ATOM 673 N N . LEU A 1 85 ? 19.182 27.909 -23.580 1.00 48.22 85 LEU A N 1
ATOM 674 C CA . LEU A 1 85 ? 19.461 27.991 -22.148 1.00 48.22 85 LEU A CA 1
ATOM 675 C C . LEU A 1 85 ? 20.896 28.490 -21.961 1.00 48.22 85 LEU A C 1
ATOM 677 O O . LEU A 1 85 ? 21.830 27.711 -21.779 1.00 48.22 85 LEU A O 1
ATOM 681 N N . ARG A 1 86 ? 21.084 29.814 -22.040 1.00 36.34 86 ARG A N 1
ATOM 682 C CA . ARG A 1 86 ? 22.339 30.439 -21.599 1.00 36.34 86 ARG A CA 1
ATOM 683 C C . ARG A 1 86 ? 22.592 30.061 -20.132 1.00 36.34 86 ARG A C 1
ATOM 685 O O . ARG A 1 86 ? 21.662 30.154 -19.329 1.00 36.34 86 ARG A O 1
ATOM 692 N N . PRO A 1 87 ? 23.825 29.696 -19.745 1.00 40.59 87 PRO A N 1
ATOM 693 C CA . PRO A 1 87 ? 24.167 29.600 -18.338 1.00 40.59 87 PRO A CA 1
ATOM 694 C C . PRO A 1 87 ? 24.073 31.003 -17.730 1.00 40.59 87 PRO A C 1
ATOM 696 O O . PRO A 1 87 ? 24.548 31.976 -18.321 1.00 40.59 87 PRO A O 1
ATOM 699 N N . VAL A 1 88 ? 23.439 31.113 -16.562 1.00 36.81 88 VAL A N 1
ATOM 700 C CA . VAL A 1 88 ? 23.492 32.326 -15.740 1.00 36.81 88 VAL A CA 1
ATOM 701 C C . VAL A 1 88 ? 24.963 32.558 -15.412 1.00 36.81 88 VAL A C 1
ATOM 703 O O . VAL A 1 88 ? 25.546 31.844 -14.599 1.00 36.81 88 VAL A O 1
ATOM 706 N N . MET A 1 89 ? 25.583 33.516 -16.100 1.00 33.12 89 MET A N 1
ATOM 707 C CA . MET A 1 89 ? 26.905 33.993 -15.735 1.00 33.12 89 MET A CA 1
ATOM 708 C C . MET A 1 89 ? 26.809 34.597 -14.338 1.00 33.12 89 MET A C 1
ATOM 710 O O . MET A 1 89 ? 26.068 35.553 -14.108 1.00 33.12 89 MET A O 1
ATOM 714 N N . SER A 1 90 ? 27.567 34.024 -13.410 1.00 40.47 90 SER A N 1
ATOM 715 C CA . SER A 1 90 ? 27.895 34.633 -12.131 1.00 40.47 90 SER A CA 1
ATOM 716 C C . SER A 1 90 ? 28.638 35.945 -12.391 1.00 40.47 90 SER A C 1
ATOM 718 O O . SER A 1 90 ? 29.840 35.948 -12.662 1.00 40.47 90 SER A O 1
ATOM 720 N N . GLY A 1 91 ? 27.919 37.062 -12.335 1.00 29.62 91 GLY A N 1
ATOM 721 C CA . GLY A 1 91 ? 28.519 38.383 -12.223 1.00 29.62 91 GLY A CA 1
ATOM 722 C C . GLY A 1 91 ? 29.017 38.574 -10.797 1.00 29.62 91 GLY A C 1
ATOM 723 O O . GLY A 1 91 ? 28.222 38.788 -9.886 1.00 29.62 91 GLY A O 1
ATOM 724 N N . GLY A 1 92 ? 30.330 38.462 -10.606 1.00 31.44 92 GLY A N 1
ATOM 725 C CA . GLY A 1 92 ? 30.995 38.942 -9.404 1.00 31.44 92 GLY A CA 1
ATOM 726 C C . GLY A 1 92 ? 30.928 40.469 -9.339 1.00 31.44 92 GLY A C 1
ATOM 727 O O . GLY A 1 92 ? 31.306 41.154 -10.285 1.00 31.44 92 GLY A O 1
ATOM 728 N N . GLY A 1 93 ? 30.464 40.983 -8.205 1.00 26.89 93 GLY A N 1
ATOM 729 C CA . GLY A 1 93 ? 30.562 42.378 -7.789 1.00 26.89 93 GLY A CA 1
ATOM 730 C C . GLY A 1 93 ? 30.720 42.386 -6.274 1.00 26.89 93 GLY A C 1
ATOM 731 O O . GLY A 1 93 ? 29.917 41.771 -5.579 1.00 26.89 93 GLY A O 1
ATOM 732 N N . GLY A 1 94 ? 31.813 42.967 -5.786 1.00 28.72 94 GLY A N 1
ATOM 733 C CA . GLY A 1 94 ? 32.302 42.806 -4.419 1.00 28.72 94 GLY A CA 1
ATOM 734 C C . GLY A 1 94 ? 31.333 43.265 -3.326 1.00 28.72 94 GLY A C 1
ATOM 735 O O . GLY A 1 94 ? 30.575 44.212 -3.494 1.00 28.72 94 GLY A O 1
ATOM 736 N N . ASN A 1 95 ? 31.414 42.637 -2.156 1.00 27.55 95 ASN A N 1
ATOM 737 C CA . ASN A 1 95 ? 32.177 43.230 -1.060 1.00 27.55 95 ASN A CA 1
ATOM 738 C C . ASN A 1 95 ? 32.310 42.247 0.105 1.00 27.55 95 ASN A C 1
ATOM 740 O O . ASN A 1 95 ? 31.353 41.635 0.572 1.00 27.55 95 ASN A O 1
ATOM 744 N N . SER A 1 96 ? 33.556 42.130 0.550 1.00 31.25 96 SER A N 1
ATOM 745 C CA . SER A 1 96 ? 33.988 41.648 1.854 1.00 31.25 96 SER A CA 1
ATOM 746 C C . SER A 1 96 ? 33.123 42.190 2.987 1.00 31.25 96 SER A C 1
ATOM 748 O O . SER A 1 96 ? 32.851 43.386 2.988 1.00 31.25 96 SER A O 1
ATOM 750 N N . LEU A 1 97 ? 32.837 41.372 4.002 1.00 27.00 97 LEU A N 1
ATOM 751 C CA . LEU A 1 97 ? 32.894 41.817 5.395 1.00 27.00 97 LEU A CA 1
ATOM 752 C C . LEU A 1 97 ? 33.100 40.620 6.329 1.00 27.00 97 LEU A C 1
ATOM 754 O O . LEU A 1 97 ? 32.446 39.583 6.246 1.00 27.00 97 LEU A O 1
ATOM 758 N N . SER A 1 98 ? 34.115 40.807 7.156 1.00 26.56 98 SER A N 1
ATOM 759 C CA . SER A 1 98 ? 34.733 39.908 8.109 1.00 26.56 98 SER A CA 1
ATOM 760 C C . SER A 1 98 ? 33.892 39.678 9.362 1.00 26.56 98 SER A C 1
ATOM 762 O O . SER A 1 98 ? 32.992 40.443 9.700 1.00 26.56 98 SER A O 1
ATOM 764 N N . ALA A 1 99 ? 34.294 38.647 10.099 1.00 29.47 99 ALA A N 1
ATOM 765 C CA . ALA A 1 99 ? 33.963 38.422 11.495 1.00 29.47 99 ALA A CA 1
ATOM 766 C C . ALA A 1 99 ? 34.170 39.670 12.375 1.00 29.47 99 ALA A C 1
ATOM 768 O O . ALA A 1 99 ? 35.160 40.379 12.213 1.00 29.47 99 ALA A O 1
ATOM 769 N N . ALA A 1 100 ? 33.304 39.848 13.376 1.00 26.11 100 ALA A N 1
ATOM 770 C CA . ALA A 1 100 ? 33.680 40.383 14.682 1.00 26.11 100 ALA A CA 1
ATOM 771 C C . ALA A 1 100 ? 32.603 40.046 15.721 1.00 26.11 100 ALA A C 1
ATOM 773 O O . ALA A 1 100 ? 31.413 40.290 15.534 1.00 26.11 100 ALA A O 1
ATOM 774 N N . ALA A 1 101 ? 33.063 39.466 16.821 1.00 25.38 101 ALA A N 1
ATOM 775 C CA . ALA A 1 101 ? 32.317 39.267 18.045 1.00 25.38 101 ALA A CA 1
ATOM 776 C C . ALA A 1 101 ? 32.209 40.567 18.867 1.00 25.38 101 ALA A C 1
ATOM 778 O O . ALA A 1 101 ? 33.024 41.475 18.727 1.00 25.38 101 ALA A O 1
ATOM 779 N N . SER A 1 102 ? 31.286 40.529 19.832 1.00 24.70 102 SER A N 1
ATOM 780 C CA . SER A 1 102 ? 31.375 41.077 21.199 1.00 24.70 102 SER A CA 1
ATOM 781 C C . SER A 1 102 ? 30.385 42.182 21.605 1.00 24.70 102 SER A C 1
ATOM 783 O O . SER A 1 102 ? 30.269 43.226 20.984 1.00 24.70 102 SER A O 1
ATOM 785 N N . ALA A 1 103 ? 29.731 41.873 22.735 1.00 24.67 103 ALA A N 1
ATOM 786 C CA . ALA A 1 103 ? 29.391 42.717 23.883 1.00 24.67 103 ALA A CA 1
ATOM 787 C C . ALA A 1 103 ? 28.496 43.963 23.713 1.00 24.67 103 ALA A C 1
ATOM 789 O O . ALA A 1 103 ? 28.840 44.939 23.064 1.00 24.67 103 ALA A O 1
ATOM 790 N N . GLY A 1 104 ? 27.411 43.988 24.496 1.00 24.27 104 GLY A N 1
ATOM 791 C CA . GLY A 1 104 ? 26.675 45.212 24.822 1.00 24.27 104 GLY A CA 1
ATOM 792 C C . GLY A 1 104 ? 25.424 44.938 25.655 1.00 24.27 104 GLY A C 1
ATOM 793 O O . GLY A 1 104 ? 24.431 44.449 25.139 1.00 24.27 104 GLY A O 1
ATOM 794 N N . ARG A 1 105 ? 25.503 45.200 26.960 1.00 23.30 105 ARG A N 1
ATOM 795 C CA . ARG A 1 105 ? 24.479 44.993 28.000 1.00 23.30 105 ARG A CA 1
ATOM 796 C C . ARG A 1 105 ? 23.508 46.178 28.131 1.00 23.30 105 ARG A C 1
ATOM 798 O O . ARG A 1 105 ? 23.927 47.296 27.876 1.00 23.30 105 ARG A O 1
ATOM 805 N N . CYS A 1 106 ? 22.342 45.887 28.743 1.00 22.56 106 CYS A N 1
ATOM 806 C CA . CYS A 1 106 ? 21.476 46.759 29.576 1.00 22.56 106 CYS A CA 1
ATOM 807 C C . CYS A 1 106 ? 20.831 47.986 28.892 1.00 22.56 106 CYS A C 1
ATOM 809 O O . CYS A 1 106 ? 21.408 48.575 28.000 1.00 22.56 106 CYS A O 1
ATOM 811 N N . SER A 1 107 ? 19.661 48.517 29.256 1.00 24.08 107 SER A N 1
ATOM 812 C CA . SER A 1 107 ? 18.594 48.244 30.237 1.00 24.08 107 SER A CA 1
ATOM 813 C C . SER A 1 107 ? 17.551 49.363 30.053 1.00 24.08 107 SER A C 1
ATOM 815 O O . SER A 1 107 ? 17.976 50.489 29.827 1.00 24.08 107 SER A O 1
ATOM 817 N N . HIS A 1 108 ? 16.244 49.102 30.202 1.00 26.12 108 HIS A N 1
ATOM 818 C CA . HIS A 1 108 ? 15.305 49.898 31.028 1.00 26.12 108 HIS A CA 1
ATOM 819 C C . HIS A 1 108 ? 13.832 49.458 30.850 1.00 26.12 108 HIS A C 1
ATOM 821 O O . HIS A 1 108 ? 13.201 49.665 29.823 1.00 26.12 108 HIS A O 1
ATOM 827 N N . ALA A 1 109 ? 13.339 48.795 31.898 1.00 23.75 109 ALA A N 1
ATOM 828 C CA . ALA A 1 109 ? 12.113 49.029 32.668 1.00 23.75 109 ALA A CA 1
ATOM 829 C C . ALA A 1 109 ? 10.812 49.618 32.048 1.00 23.75 109 ALA A C 1
ATOM 831 O O . ALA A 1 109 ? 10.740 50.788 31.701 1.00 23.75 109 ALA A O 1
ATOM 832 N N . SER A 1 110 ? 9.749 48.820 32.256 1.00 24.61 110 SER A N 1
ATOM 833 C CA . SER A 1 110 ? 8.474 49.136 32.945 1.00 24.61 110 SER A CA 1
ATOM 834 C C . SER A 1 110 ? 7.345 49.873 32.206 1.00 24.61 110 SER A C 1
ATOM 836 O O . SER A 1 110 ? 7.440 51.062 31.942 1.00 24.61 110 SER A O 1
ATOM 838 N N . ALA A 1 111 ? 6.189 49.202 32.083 1.00 26.22 111 ALA A N 1
ATOM 839 C CA . ALA A 1 111 ? 4.952 49.670 32.720 1.00 26.22 111 ALA A CA 1
ATOM 840 C C . ALA A 1 111 ? 3.897 48.549 32.840 1.00 26.22 111 ALA A C 1
ATOM 842 O O . ALA A 1 111 ? 3.574 47.829 31.901 1.00 26.22 111 ALA A O 1
ATOM 843 N N . TYR A 1 112 ? 3.386 48.441 34.062 1.00 23.45 112 TYR A N 1
ATOM 844 C CA . TYR A 1 112 ? 2.228 47.699 34.561 1.00 23.45 112 TYR A CA 1
ATOM 845 C C . TYR A 1 112 ? 0.915 48.080 33.850 1.00 23.45 112 TYR A C 1
ATOM 847 O O . TYR A 1 112 ? 0.702 49.269 33.675 1.00 23.45 112 TYR A O 1
ATOM 855 N N . VAL A 1 113 ? -0.021 47.133 33.654 1.00 26.05 113 VAL A N 1
ATOM 856 C CA . VAL A 1 113 ? -1.438 47.244 34.093 1.00 26.05 113 VAL A CA 1
ATOM 857 C C . VAL A 1 113 ? -2.020 45.834 34.295 1.00 26.05 113 VAL A C 1
ATOM 859 O O . VAL A 1 113 ? -1.975 44.978 33.417 1.00 26.05 113 VAL A O 1
ATOM 862 N N . ARG A 1 114 ? -2.575 45.603 35.492 1.00 26.83 114 ARG A N 1
ATOM 863 C CA . ARG A 1 114 ? -3.378 44.435 35.885 1.00 26.83 114 ARG A CA 1
ATOM 864 C C . ARG A 1 114 ? -4.838 44.634 35.467 1.00 26.83 114 ARG A C 1
ATOM 866 O O . ARG A 1 114 ? -5.375 45.712 35.689 1.00 26.83 114 ARG A O 1
ATOM 873 N N . SER A 1 115 ? -5.535 43.553 35.120 1.00 26.33 115 SER A N 1
ATOM 874 C CA . SER A 1 115 ? -6.942 43.394 35.508 1.00 26.33 115 SER A CA 1
ATOM 875 C C . SER A 1 115 ? -7.224 41.948 35.938 1.00 26.33 115 SER A C 1
ATOM 877 O O . SER A 1 115 ? -6.791 40.975 35.326 1.00 26.33 115 SER A O 1
ATOM 879 N N . ARG A 1 116 ? -7.868 41.828 37.103 1.00 27.16 116 ARG A N 1
ATOM 880 C CA . ARG A 1 116 ? -8.330 40.594 37.750 1.00 27.16 116 ARG A CA 1
ATOM 881 C C . ARG A 1 116 ? -9.794 40.354 37.374 1.00 27.16 116 ARG A C 1
ATOM 883 O O . ARG A 1 116 ? -10.550 41.313 37.317 1.00 27.16 116 ARG A O 1
ATOM 890 N N . ALA A 1 117 ? -10.167 39.072 37.348 1.00 26.55 117 ALA A N 1
ATOM 891 C CA . ALA A 1 117 ? -11.246 38.444 38.136 1.00 26.55 117 ALA A CA 1
ATOM 892 C C . ALA A 1 117 ? -12.163 37.536 37.297 1.00 26.55 117 ALA A C 1
ATOM 894 O O . ALA A 1 117 ? -12.930 37.995 36.463 1.00 26.55 117 ALA A O 1
ATOM 895 N N . SER A 1 118 ? -12.196 36.241 37.611 1.00 26.39 118 SER A N 1
ATOM 896 C CA . SER A 1 118 ? -13.209 35.689 38.526 1.00 26.39 118 SER A CA 1
ATOM 897 C C . SER A 1 118 ? -13.033 34.172 38.686 1.00 26.39 118 SER A C 1
ATOM 899 O O . SER A 1 118 ? -12.824 33.421 37.737 1.00 26.39 118 SER A O 1
ATOM 901 N N . ARG A 1 119 ? -13.049 33.742 39.951 1.00 27.69 119 ARG A N 1
ATOM 902 C CA . ARG A 1 119 ? -13.108 32.350 40.406 1.00 27.69 119 ARG A CA 1
ATOM 903 C C . ARG A 1 119 ? -14.554 31.871 40.306 1.00 27.69 119 ARG A C 1
ATOM 905 O O . ARG A 1 119 ? -15.437 32.558 40.806 1.00 27.69 119 ARG A O 1
ATOM 912 N N . ALA A 1 120 ? -14.758 30.651 39.824 1.00 28.30 120 ALA A N 1
ATOM 913 C CA . ALA A 1 120 ? -15.947 29.865 40.132 1.00 28.30 120 ALA A CA 1
ATOM 914 C C . ALA A 1 120 ? -15.512 28.573 40.838 1.00 28.30 120 ALA A C 1
ATOM 916 O O . ALA A 1 120 ? -14.805 27.737 40.275 1.00 28.30 120 ALA A O 1
ATOM 917 N N . GLN A 1 121 ? -15.901 28.457 42.108 1.00 26.33 121 GLN A N 1
ATOM 918 C CA . GLN A 1 121 ? -15.856 27.228 42.894 1.00 26.33 121 GLN A CA 1
ATOM 919 C C . GLN A 1 121 ? -16.780 26.179 42.263 1.00 26.33 121 GLN A C 1
ATOM 921 O O . GLN A 1 121 ? -17.921 26.481 41.921 1.00 26.33 121 GLN A O 1
ATOM 926 N N . ARG A 1 122 ? -16.339 24.919 42.209 1.00 28.38 122 ARG A N 1
ATOM 927 C CA . ARG A 1 122 ? -17.256 23.774 42.168 1.00 28.38 122 ARG A CA 1
ATOM 928 C C . ARG A 1 122 ? -16.870 22.783 43.254 1.00 28.38 122 ARG A C 1
ATOM 930 O O . ARG A 1 122 ? -15.714 22.386 43.382 1.00 28.38 122 ARG A O 1
ATOM 937 N N . SER A 1 123 ? -17.863 22.498 44.084 1.00 26.53 123 SER A N 1
ATOM 938 C CA . SER A 1 123 ? -17.798 21.703 45.296 1.00 26.53 123 SER A CA 1
ATOM 939 C C . SER A 1 123 ? -17.564 20.223 45.002 1.00 26.53 123 SER A C 1
ATOM 941 O O . SER A 1 123 ? -18.019 19.667 44.003 1.00 26.53 123 SER A O 1
ATOM 943 N N . ARG A 1 124 ? -16.851 19.586 45.932 1.00 26.41 124 ARG A N 1
ATOM 944 C CA . ARG A 1 124 ? -16.760 18.135 46.076 1.00 26.41 124 ARG A CA 1
ATOM 945 C C . ARG A 1 124 ? -18.122 17.588 46.515 1.00 26.41 124 ARG A C 1
ATOM 947 O O . ARG A 1 124 ? -18.678 18.070 47.499 1.00 26.41 124 ARG A O 1
ATOM 954 N N . ARG A 1 125 ? -18.595 16.525 45.865 1.00 26.22 125 ARG A N 1
ATOM 955 C CA . ARG A 1 125 ? -19.465 15.525 46.496 1.00 26.22 125 ARG A CA 1
ATOM 956 C C . ARG A 1 125 ? -18.785 14.166 46.406 1.00 26.22 125 ARG A C 1
ATOM 958 O O . ARG A 1 125 ? -18.396 13.717 45.332 1.00 26.22 125 ARG A O 1
ATOM 965 N N . SER A 1 126 ? -18.586 13.594 47.583 1.00 24.58 126 SER A N 1
ATOM 966 C CA . SER A 1 126 ? -18.162 12.232 47.859 1.00 24.58 126 SER A CA 1
ATOM 967 C C . SER A 1 126 ? -19.261 11.243 47.476 1.00 24.58 126 SER A C 1
ATOM 969 O O . SER A 1 126 ? -20.445 11.496 47.683 1.00 24.58 126 SER A O 1
ATOM 971 N N . GLY A 1 127 ? -18.843 10.098 46.949 1.00 25.56 127 GLY A N 1
ATOM 972 C CA . GLY A 1 127 ? -19.688 8.946 46.663 1.00 25.56 127 GLY A CA 1
ATOM 973 C C . GLY A 1 127 ? -18.789 7.746 46.404 1.00 25.56 127 GLY A C 1
ATOM 974 O O . GLY A 1 127 ? -18.428 7.464 45.268 1.00 25.56 127 GLY A O 1
ATOM 975 N N . GLN A 1 128 ? -18.343 7.114 47.488 1.00 26.48 128 GLN A N 1
ATOM 976 C CA . GLN A 1 128 ? -17.665 5.822 47.486 1.00 26.48 128 GLN A CA 1
ATOM 977 C C . GLN A 1 128 ? -18.648 4.738 47.034 1.00 26.48 128 GLN A C 1
ATOM 979 O O . GLN A 1 128 ? -19.696 4.585 47.650 1.00 26.48 128 GLN A O 1
ATOM 984 N N . GLN A 1 129 ? -18.256 3.925 46.056 1.00 26.69 129 GLN A N 1
ATOM 985 C CA . GLN A 1 129 ? -18.578 2.498 46.032 1.00 26.69 129 GLN A CA 1
ATOM 986 C C . GLN A 1 129 ? -17.399 1.758 45.395 1.00 26.69 129 GLN A C 1
ATOM 988 O O . GLN A 1 129 ? -17.011 2.011 44.257 1.00 26.69 129 GLN A O 1
ATOM 993 N N . ALA A 1 130 ? -16.771 0.905 46.201 1.00 29.53 130 ALA A N 1
ATOM 994 C CA . ALA A 1 130 ? -15.659 0.053 45.822 1.00 29.53 130 ALA A CA 1
ATOM 995 C C . ALA A 1 130 ? -16.178 -1.196 45.096 1.00 29.53 130 ALA A C 1
ATOM 997 O O . ALA A 1 130 ? -17.127 -1.828 45.553 1.00 29.53 130 ALA A O 1
ATOM 998 N N . GLY A 1 131 ? -15.518 -1.573 44.001 1.00 26.38 131 GLY A N 1
ATOM 999 C CA . GLY A 1 131 ? -15.760 -2.821 43.284 1.00 26.38 131 GLY A CA 1
ATOM 1000 C C . GLY A 1 131 ? -14.495 -3.303 42.574 1.00 26.38 131 GLY A C 1
ATOM 1001 O O . GLY A 1 131 ? -14.032 -2.667 41.639 1.00 26.38 131 GLY A O 1
ATOM 1002 N N . ALA A 1 132 ? -13.943 -4.410 43.078 1.00 32.59 132 ALA A N 1
ATOM 1003 C CA . ALA A 1 132 ? -13.051 -5.385 42.440 1.00 32.59 132 ALA A CA 1
ATOM 1004 C C . ALA A 1 132 ? -11.938 -4.898 41.473 1.00 32.59 132 ALA A C 1
ATOM 1006 O O . ALA A 1 132 ? -12.146 -4.730 40.279 1.00 32.59 132 ALA A O 1
ATOM 1007 N N . GLY A 1 133 ? -10.699 -4.857 41.982 1.00 37.78 133 GLY A N 1
ATOM 1008 C CA . GLY A 1 133 ? -9.513 -5.377 41.280 1.00 37.78 133 GLY A CA 1
ATOM 1009 C C . GLY A 1 133 ? -9.244 -4.929 39.837 1.00 37.78 133 GLY A C 1
ATOM 1010 O O . GLY A 1 133 ? -8.950 -5.769 38.989 1.00 37.78 133 GLY A O 1
ATOM 1011 N N . GLU A 1 134 ? -9.281 -3.631 39.534 1.00 38.84 134 GLU A N 1
ATOM 1012 C CA . GLU A 1 134 ? -8.803 -3.135 38.239 1.00 38.84 134 GLU A CA 1
ATOM 1013 C C . GLU A 1 134 ? -7.271 -3.014 38.212 1.00 38.84 134 GLU A C 1
ATOM 1015 O O . GLU A 1 134 ? -6.659 -2.244 38.969 1.00 38.84 134 GLU A O 1
ATOM 1020 N N . SER A 1 135 ? -6.648 -3.764 37.294 1.00 42.66 135 SER A N 1
ATOM 1021 C CA . SER A 1 135 ? -5.227 -3.623 36.952 1.00 42.66 135 SER A CA 1
ATOM 1022 C C . SER A 1 135 ? -4.885 -2.167 36.605 1.00 42.66 135 SER A C 1
ATOM 1024 O O . SER A 1 135 ? -5.726 -1.421 36.101 1.00 42.66 135 SER A O 1
ATOM 1026 N N . LEU A 1 136 ? -3.640 -1.751 36.853 1.00 35.66 136 LEU A N 1
ATOM 1027 C CA . LEU A 1 136 ? -3.150 -0.402 36.534 1.00 35.66 136 LEU A CA 1
ATOM 1028 C C . LEU A 1 136 ? -3.408 -0.029 35.055 1.00 35.66 136 LEU A C 1
ATOM 1030 O O . LEU A 1 136 ? -3.766 1.107 34.751 1.00 35.66 136 LEU A O 1
ATOM 1034 N N . LEU A 1 137 ? -3.323 -1.021 34.158 1.00 40.00 137 LEU A N 1
ATOM 1035 C CA . LEU A 1 137 ? -3.674 -0.915 32.738 1.00 40.00 137 LEU A CA 1
ATOM 1036 C C . LEU A 1 137 ? -5.163 -0.624 32.515 1.00 40.00 137 LEU A C 1
ATOM 1038 O O . LEU A 1 137 ? -5.496 0.191 31.662 1.00 40.00 137 LEU A O 1
ATOM 1042 N N . GLY A 1 138 ? -6.051 -1.233 33.305 1.00 40.94 138 GLY A N 1
ATOM 1043 C CA . GLY A 1 138 ? -7.485 -0.942 33.292 1.00 40.94 138 GLY A CA 1
ATOM 1044 C C . GLY A 1 138 ? -7.778 0.509 33.672 1.00 40.94 138 GLY A C 1
ATOM 1045 O O . GLY A 1 138 ? -8.485 1.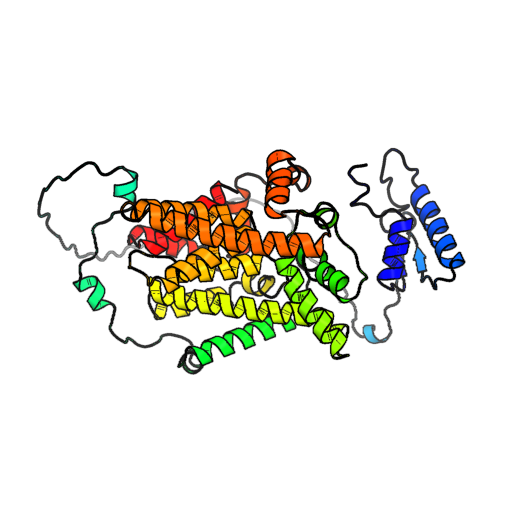194 32.947 1.00 40.94 138 GLY A O 1
ATOM 1046 N N . ARG A 1 139 ? -7.152 1.035 34.729 1.00 38.03 139 ARG A N 1
ATOM 1047 C CA . ARG A 1 139 ? -7.350 2.436 35.152 1.00 38.03 139 ARG A CA 1
ATOM 1048 C C . ARG A 1 139 ? -6.781 3.471 34.177 1.00 38.03 139 ARG A C 1
ATOM 1050 O O . ARG A 1 139 ? -7.347 4.554 34.047 1.00 38.03 139 ARG A O 1
ATOM 1057 N N . LEU A 1 140 ? -5.705 3.137 33.464 1.00 40.34 140 LEU A N 1
ATOM 1058 C CA . LEU A 1 140 ? -5.187 3.939 32.347 1.00 40.34 140 LEU A CA 1
ATOM 1059 C C . LEU A 1 140 ? -6.142 3.948 31.137 1.00 40.34 140 LEU A C 1
ATOM 1061 O O . LEU A 1 140 ? -6.203 4.946 30.422 1.00 40.34 140 LEU A O 1
ATOM 1065 N N . TRP A 1 141 ? -6.912 2.873 30.933 1.00 40.47 141 TRP A N 1
ATOM 1066 C CA . TRP A 1 141 ? -7.851 2.711 29.813 1.00 40.47 141 TRP A CA 1
ATOM 1067 C C . TRP A 1 141 ? -9.287 3.185 30.102 1.00 40.47 141 TRP A C 1
ATOM 1069 O O . TRP A 1 141 ? -9.999 3.591 29.181 1.00 40.47 141 TRP A O 1
ATOM 1079 N N . TRP A 1 142 ? -9.733 3.134 31.360 1.00 44.41 142 TRP A N 1
ATOM 1080 C CA . TRP A 1 142 ? -11.138 3.295 31.752 1.00 44.41 142 TRP A CA 1
ATOM 1081 C C . TRP A 1 142 ? -11.390 4.570 32.560 1.00 44.41 142 TRP A C 1
ATOM 1083 O O . TRP A 1 142 ? -11.847 4.548 33.699 1.00 44.41 142 TRP A O 1
ATOM 1093 N N . GLY A 1 143 ? -11.176 5.727 31.930 1.00 39.78 143 GLY A N 1
ATOM 1094 C CA . GLY A 1 143 ? -11.881 6.930 32.378 1.00 39.78 143 GLY A CA 1
ATOM 1095 C C . GLY A 1 143 ? -13.406 6.717 32.387 1.00 39.78 143 GLY A C 1
ATOM 1096 O O . GLY A 1 143 ? -13.893 5.903 31.588 1.00 39.78 143 GLY A O 1
ATOM 1097 N N . PRO A 1 144 ? -14.146 7.436 33.260 1.00 35.50 144 PRO A N 1
ATOM 1098 C CA . PRO A 1 144 ? -15.562 7.183 33.508 1.00 35.50 144 PRO A CA 1
ATOM 1099 C C . PRO A 1 144 ? -16.355 7.215 32.200 1.00 35.50 144 PRO A C 1
ATOM 1101 O O . PRO A 1 144 ? -16.042 7.983 31.288 1.00 35.50 144 PRO A O 1
ATOM 1104 N N . GLU A 1 145 ? -17.327 6.313 32.078 1.00 42.53 145 GLU A N 1
ATOM 1105 C CA . GLU A 1 145 ? -18.145 6.170 30.876 1.00 42.53 145 GLU A CA 1
ATOM 1106 C C . GLU A 1 145 ? -18.949 7.448 30.611 1.00 42.53 145 GLU A C 1
ATOM 1108 O O . GLU A 1 145 ? -19.662 7.925 31.489 1.00 42.53 145 GLU A O 1
ATOM 1113 N N . ALA A 1 146 ? -18.833 7.999 29.397 1.00 40.41 146 ALA A N 1
ATOM 1114 C CA . ALA A 1 146 ? -19.640 9.139 28.966 1.00 40.41 146 ALA A CA 1
ATOM 1115 C C . ALA A 1 146 ? -21.128 8.760 28.973 1.00 40.41 146 ALA A C 1
ATOM 1117 O O . ALA A 1 146 ? -21.507 7.710 28.421 1.00 40.41 146 ALA A O 1
ATOM 1118 N N . THR A 1 147 ? -21.937 9.608 29.609 1.00 37.34 147 THR A N 1
ATOM 1119 C CA . THR A 1 147 ? -23.376 9.419 29.792 1.00 37.34 147 THR A CA 1
ATOM 1120 C C . THR A 1 147 ? -24.113 9.540 28.460 1.00 37.34 147 THR A C 1
ATOM 1122 O O . THR A 1 147 ? -23.595 10.037 27.461 1.00 37.34 147 THR A O 1
ATOM 1125 N N . LYS A 1 148 ? -25.337 9.013 28.420 1.00 35.41 148 LYS A N 1
ATOM 1126 C CA . LYS A 1 148 ? -26.183 8.975 27.220 1.00 35.41 148 LYS A CA 1
ATOM 1127 C C . LYS A 1 148 ? -26.476 10.385 26.668 1.00 35.41 148 LYS A C 1
ATOM 1129 O O . LYS A 1 148 ? -26.477 10.567 25.460 1.00 35.41 148 LYS A O 1
ATOM 1134 N N . GLU A 1 149 ? -26.577 11.378 27.550 1.00 34.88 149 GLU A N 1
ATOM 1135 C CA . GLU A 1 149 ? -26.783 12.795 27.208 1.00 34.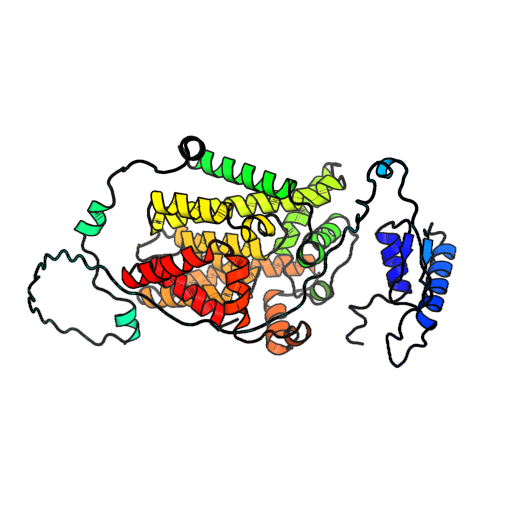88 149 GLU A CA 1
ATOM 1136 C C . GLU A 1 149 ? -25.601 13.414 26.435 1.00 34.88 149 GLU A C 1
ATOM 1138 O O . GLU A 1 149 ? -25.827 14.171 25.494 1.00 34.88 149 GLU A O 1
ATOM 1143 N N . ASP A 1 150 ? -24.351 13.020 26.725 1.00 41.47 150 ASP A N 1
ATOM 1144 C CA . ASP A 1 150 ? -23.168 13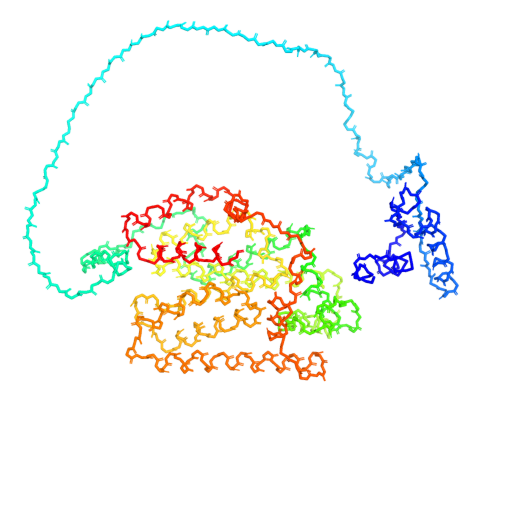.463 25.960 1.00 41.47 150 ASP A CA 1
ATOM 1145 C C . ASP A 1 150 ? -23.146 12.891 24.529 1.00 41.47 150 ASP A C 1
ATOM 1147 O O . ASP A 1 150 ? -22.517 13.454 23.630 1.00 41.47 150 ASP A O 1
ATOM 1151 N N . ARG A 1 151 ? -23.809 11.747 24.306 1.00 43.00 151 ARG A N 1
ATOM 1152 C CA . ARG A 1 151 ? -23.887 11.086 22.992 1.00 43.00 151 ARG A CA 1
ATOM 1153 C C . ARG A 1 151 ? -24.992 11.673 22.126 1.00 43.00 151 ARG A C 1
ATOM 1155 O O . ARG A 1 151 ? -24.802 11.799 20.919 1.00 43.00 151 ARG A O 1
ATOM 1162 N N . ASP A 1 152 ? -26.104 12.051 22.746 1.00 34.66 152 ASP A N 1
ATOM 1163 C CA . ASP A 1 152 ? -27.270 12.588 22.049 1.00 34.66 152 ASP A CA 1
ATOM 1164 C C . ASP A 1 152 ? -27.081 14.080 21.688 1.00 34.66 152 ASP A C 1
ATOM 1166 O O . ASP A 1 152 ? -27.557 14.520 20.644 1.00 34.66 152 ASP A O 1
ATOM 1170 N N . ALA A 1 153 ? -26.265 14.836 22.439 1.00 38.72 153 ALA A N 1
ATOM 1171 C CA . ALA A 1 153 ? -25.876 16.213 22.091 1.00 38.72 153 ALA A CA 1
ATOM 1172 C C . ALA A 1 153 ? -24.916 16.325 20.880 1.00 38.72 153 ALA A C 1
ATOM 1174 O O . ALA A 1 153 ? -24.684 17.418 20.363 1.00 38.72 153 ALA A O 1
ATOM 1175 N N . ALA A 1 154 ? -24.342 15.213 20.404 1.00 40.91 154 ALA A N 1
ATOM 1176 C CA . ALA A 1 154 ? -23.397 15.193 19.282 1.00 40.91 154 ALA A CA 1
ATOM 1177 C C . ALA A 1 154 ? -24.069 15.078 17.896 1.00 40.91 154 ALA A C 1
ATOM 1179 O O . ALA A 1 154 ? -23.371 15.081 16.877 1.00 40.91 154 ALA A O 1
ATOM 1180 N N . ILE A 1 155 ? -25.402 14.974 17.841 1.00 39.72 155 ILE A N 1
ATOM 1181 C CA . ILE A 1 155 ? -26.176 14.785 16.606 1.00 39.72 155 ILE A CA 1
ATOM 1182 C C . ILE A 1 155 ? -27.138 15.964 16.409 1.00 39.72 155 ILE A C 1
ATOM 1184 O O . ILE A 1 155 ? -28.349 15.798 16.341 1.00 39.72 155 ILE A O 1
ATOM 1188 N N . GLU A 1 156 ? -26.597 17.171 16.266 1.00 33.44 156 GLU A N 1
ATOM 1189 C CA . GLU A 1 156 ? -27.287 18.207 15.494 1.00 33.44 156 GLU A CA 1
ATOM 1190 C C . GLU A 1 156 ? -26.671 18.278 14.090 1.00 33.44 156 GLU A C 1
ATOM 1192 O O . GLU A 1 156 ? -25.437 18.215 13.967 1.00 33.44 156 GLU A O 1
ATOM 1197 N N . PRO A 1 157 ? -27.477 18.410 13.015 1.00 42.03 157 PRO A N 1
ATOM 1198 C CA . PRO A 1 157 ? -26.987 18.572 11.650 1.00 42.03 157 PRO A CA 1
ATOM 1199 C C . PRO A 1 157 ? -26.408 19.983 11.485 1.00 42.03 157 PRO A C 1
ATOM 1201 O O . PRO A 1 157 ? -26.967 20.849 10.823 1.00 42.03 157 PRO A O 1
ATOM 1204 N N . SER A 1 158 ? -25.276 20.227 12.137 1.00 41.38 158 SER A N 1
ATOM 1205 C CA . SER A 1 158 ? -24.600 21.513 12.126 1.00 41.38 158 SER A CA 1
ATOM 1206 C C . SER A 1 158 ? -23.712 21.629 10.888 1.00 41.38 158 SER A C 1
ATOM 1208 O O . SER A 1 158 ? -22.946 20.727 10.541 1.00 41.38 158 SER A O 1
ATOM 1210 N N . GLU A 1 159 ? -23.858 22.769 10.219 1.00 51.41 159 GLU A N 1
ATOM 1211 C CA . GLU A 1 159 ? -23.293 23.159 8.929 1.00 51.41 159 GLU A CA 1
ATOM 1212 C C . GLU A 1 159 ? -21.912 22.559 8.615 1.00 51.41 159 GLU A C 1
ATOM 1214 O O . GLU A 1 159 ? -20.977 22.570 9.428 1.00 51.41 159 GLU A O 1
ATOM 1219 N N . THR A 1 160 ? -21.791 22.036 7.394 1.00 48.66 160 THR A N 1
ATOM 1220 C CA . THR A 1 160 ? -20.538 21.579 6.789 1.00 48.66 160 THR A CA 1
ATOM 1221 C C . THR A 1 160 ? -19.562 22.749 6.675 1.00 48.66 160 THR A C 1
ATOM 1223 O O . THR A 1 160 ? -19.818 23.673 5.905 1.00 48.66 160 THR A O 1
ATOM 1226 N N . VAL A 1 161 ? -18.437 22.699 7.386 1.00 48.31 161 VAL A N 1
ATOM 1227 C CA . VAL A 1 161 ? -17.362 23.693 7.258 1.00 48.31 161 VAL A CA 1
ATOM 1228 C C . VAL A 1 161 ? -16.272 23.115 6.354 1.00 48.31 161 VAL A C 1
ATOM 1230 O O . VAL A 1 161 ? -15.651 22.112 6.695 1.00 48.31 161 VAL A O 1
ATOM 1233 N N . GLY A 1 162 ? -16.059 23.736 5.193 1.00 53.16 162 GLY A N 1
ATOM 1234 C CA . GLY A 1 162 ? -15.026 23.390 4.212 1.00 53.16 162 GLY A CA 1
ATOM 1235 C C . GLY A 1 162 ? -15.138 24.265 2.951 1.00 53.16 162 GLY A C 1
ATOM 1236 O O . GLY A 1 162 ? -16.159 24.933 2.782 1.00 53.16 162 GLY A O 1
ATOM 1237 N N . PRO A 1 163 ? -14.127 24.289 2.059 1.00 56.22 163 PRO A N 1
ATOM 1238 C CA . PRO A 1 163 ? -14.182 25.074 0.822 1.00 56.22 163 PRO A CA 1
ATOM 1239 C C . PRO A 1 163 ? -15.410 24.697 -0.034 1.00 56.22 163 PRO A C 1
ATOM 1241 O O . PRO A 1 163 ? -15.672 23.508 -0.228 1.00 56.22 163 PRO A O 1
ATOM 1244 N N . GLU A 1 164 ? -16.131 25.681 -0.593 1.00 52.72 164 GLU A N 1
ATOM 1245 C CA . GLU A 1 164 ? -17.277 25.511 -1.526 1.00 52.72 164 GLU A CA 1
ATOM 1246 C C . GLU A 1 164 ? -17.137 24.347 -2.544 1.00 52.72 164 GLU A C 1
ATOM 1248 O O . GLU A 1 164 ? -18.082 23.564 -2.683 1.00 52.72 164 GLU A O 1
ATOM 1253 N N . PRO A 1 165 ? -15.987 24.140 -3.225 1.00 51.50 165 PRO A N 1
ATOM 1254 C CA . PRO A 1 165 ? -15.834 23.030 -4.175 1.00 51.50 165 PRO A CA 1
ATOM 1255 C C . PRO A 1 165 ? -15.879 21.633 -3.529 1.00 51.50 165 PRO A C 1
ATOM 1257 O O . PRO A 1 165 ? -16.462 20.708 -4.099 1.00 51.50 165 PRO A O 1
ATOM 1260 N N . LEU A 1 166 ? -15.337 21.472 -2.315 1.00 51.59 166 LEU A N 1
ATOM 1261 C CA . LEU A 1 166 ? -15.471 20.233 -1.538 1.00 51.59 166 LEU A CA 1
ATOM 1262 C C . LEU A 1 166 ? -16.935 20.025 -1.141 1.00 51.59 166 LEU A C 1
ATOM 1264 O O . LEU A 1 166 ? -17.450 18.920 -1.274 1.00 51.59 166 LEU A O 1
ATOM 1268 N N . ARG A 1 167 ? -17.641 21.090 -0.745 1.00 56.84 167 ARG A N 1
ATOM 1269 C CA . ARG A 1 167 ? -19.056 21.039 -0.347 1.00 56.84 167 ARG A CA 1
ATOM 1270 C C . ARG A 1 167 ? -19.959 20.462 -1.444 1.00 56.84 167 ARG A C 1
ATOM 1272 O O . ARG A 1 167 ? -20.811 19.639 -1.126 1.00 56.84 167 ARG A O 1
ATOM 1279 N N . ARG A 1 168 ? -19.737 20.824 -2.717 1.00 51.75 168 ARG A N 1
ATOM 1280 C CA . ARG A 1 168 ? -20.520 20.333 -3.874 1.00 51.75 168 ARG A CA 1
ATOM 1281 C C . ARG A 1 168 ? -20.170 18.900 -4.290 1.00 51.75 168 ARG A C 1
ATOM 1283 O O . ARG A 1 168 ? -21.070 18.120 -4.586 1.00 51.75 168 ARG A O 1
ATOM 1290 N N . SER A 1 169 ? -18.889 18.518 -4.267 1.00 52.53 169 SER A N 1
ATOM 1291 C CA . SER A 1 169 ? -18.458 17.143 -4.584 1.00 52.53 169 SER A CA 1
ATOM 1292 C C . SER A 1 169 ? -18.811 16.126 -3.487 1.00 52.53 169 SER A C 1
ATOM 1294 O O . SER A 1 169 ? -18.950 14.939 -3.782 1.00 52.53 169 SER A O 1
ATOM 1296 N N . LEU A 1 170 ? -18.932 16.575 -2.233 1.00 55.25 170 LEU A N 1
ATOM 1297 C CA . LEU A 1 170 ? -19.207 15.750 -1.050 1.00 55.25 170 LEU A CA 1
ATOM 1298 C C . LEU A 1 170 ? -20.694 15.429 -0.833 1.00 55.25 170 LEU A C 1
ATOM 1300 O O . LEU A 1 170 ? -21.013 14.710 0.113 1.00 55.25 170 LEU A O 1
ATOM 1304 N N . LEU A 1 171 ? -21.605 15.934 -1.674 1.00 59.78 171 LEU A N 1
ATOM 1305 C CA . LEU A 1 171 ? -23.050 15.751 -1.476 1.00 59.78 171 LEU A CA 1
ATOM 1306 C C . LEU A 1 171 ? -23.485 14.278 -1.565 1.00 59.78 171 LEU A C 1
ATOM 1308 O O . LEU A 1 171 ? -24.513 13.909 -1.003 1.00 59.78 171 LEU A O 1
ATOM 1312 N N . THR A 1 172 ? -22.695 13.414 -2.216 1.00 80.62 172 THR A N 1
ATOM 1313 C CA . THR A 1 172 ? -22.925 11.961 -2.233 1.00 80.62 172 THR A CA 1
ATOM 1314 C C . THR A 1 172 ? -21.627 11.179 -2.034 1.00 80.62 172 THR A C 1
ATOM 1316 O O . THR A 1 172 ? -20.561 11.584 -2.496 1.00 80.62 172 THR A O 1
ATOM 1319 N N . GLU A 1 173 ? -21.708 10.002 -1.398 1.00 85.69 173 GLU A N 1
ATOM 1320 C CA . GLU A 1 173 ? -20.546 9.109 -1.238 1.00 85.69 173 GLU A CA 1
ATOM 1321 C C . GLU A 1 173 ? -19.943 8.685 -2.588 1.00 85.69 173 GLU A C 1
ATOM 1323 O O . GLU A 1 173 ? -18.731 8.513 -2.697 1.00 85.69 173 GLU A O 1
ATOM 1328 N N . ARG A 1 174 ? -20.782 8.561 -3.627 1.00 90.19 174 ARG A N 1
ATOM 1329 C CA . ARG A 1 174 ? -20.345 8.254 -4.996 1.00 90.19 174 ARG A CA 1
ATOM 1330 C C . ARG A 1 174 ? -19.542 9.404 -5.601 1.00 90.19 174 ARG A C 1
ATOM 1332 O O . ARG A 1 174 ? -18.471 9.156 -6.142 1.00 90.19 174 ARG A O 1
ATOM 1339 N N . GLY A 1 175 ? -20.036 10.639 -5.477 1.00 90.62 175 GLY A N 1
ATOM 1340 C CA . GLY A 1 175 ? -19.333 11.833 -5.952 1.00 90.62 175 GLY A CA 1
ATOM 1341 C C . GLY A 1 175 ? -17.969 11.988 -5.284 1.00 90.62 175 GLY A C 1
ATOM 1342 O O . GLY A 1 175 ? -16.971 12.184 -5.969 1.00 90.62 175 GLY A O 1
ATOM 1343 N N . LEU A 1 176 ? -17.903 11.784 -3.964 1.00 91.94 176 LEU A N 1
ATOM 1344 C CA . LEU A 1 176 ? -16.639 11.786 -3.229 1.00 91.94 176 LEU A CA 1
ATOM 1345 C C . LEU A 1 176 ? -15.665 10.727 -3.760 1.00 91.94 176 LEU A C 1
ATOM 1347 O O . LEU A 1 176 ? -14.510 11.041 -4.036 1.00 91.94 176 LEU A O 1
ATOM 1351 N N . PHE A 1 177 ? -16.116 9.480 -3.914 1.00 95.31 177 PHE A N 1
ATOM 1352 C CA . PHE A 1 177 ? -15.250 8.400 -4.384 1.00 95.31 177 PHE A CA 1
ATOM 1353 C C . PHE A 1 177 ? -14.688 8.673 -5.787 1.00 95.31 177 PHE A C 1
ATOM 1355 O O . PHE A 1 177 ? -13.485 8.533 -5.999 1.00 95.31 177 PHE A O 1
ATOM 1362 N N . LEU A 1 178 ? -15.526 9.123 -6.727 1.00 95.44 178 LEU A N 1
ATOM 1363 C CA . LEU A 1 178 ? -15.082 9.457 -8.084 1.00 95.44 178 LEU A CA 1
ATOM 1364 C C . LEU A 1 178 ? -14.083 10.622 -8.093 1.00 95.44 178 LEU A C 1
ATOM 1366 O O . LEU A 1 178 ? -13.078 10.551 -8.800 1.00 95.44 178 LEU A O 1
ATOM 1370 N N . SER A 1 179 ? -14.297 11.645 -7.263 1.00 95.00 179 SER A N 1
ATOM 1371 C CA . SER A 1 179 ? -13.347 12.751 -7.106 1.00 95.00 179 SER A CA 1
ATOM 1372 C C . SER A 1 179 ? -12.000 12.294 -6.546 1.00 95.00 179 SER A C 1
ATOM 1374 O O . SER A 1 179 ? -10.961 12.761 -7.006 1.00 95.00 179 SER A O 1
ATOM 1376 N N . LEU A 1 180 ? -11.988 11.348 -5.600 1.00 96.81 180 LEU A N 1
ATOM 1377 C CA . LEU A 1 180 ? -10.747 10.771 -5.071 1.00 96.81 180 LEU A CA 1
ATOM 1378 C C . LEU A 1 180 ? -9.996 9.963 -6.132 1.00 96.81 180 LEU A C 1
ATOM 1380 O O . LEU A 1 180 ? -8.776 10.084 -6.241 1.00 96.81 180 LEU A O 1
ATOM 1384 N N . VAL A 1 181 ? -10.714 9.179 -6.943 1.00 97.62 181 VAL A N 1
ATOM 1385 C CA . VAL A 1 181 ? -10.117 8.444 -8.068 1.00 97.62 181 VAL A CA 1
ATOM 1386 C C . VAL A 1 181 ? -9.501 9.418 -9.069 1.00 97.62 181 VAL A C 1
ATOM 1388 O O . VAL A 1 181 ? -8.333 9.257 -9.422 1.00 97.62 181 VAL A O 1
ATOM 1391 N N . ALA A 1 182 ? -10.238 10.456 -9.475 1.00 97.19 182 ALA A N 1
ATOM 1392 C CA . ALA A 1 182 ? -9.738 11.480 -10.390 1.00 97.19 182 ALA A CA 1
ATOM 1393 C C . ALA A 1 182 ? -8.497 12.190 -9.824 1.00 97.19 182 ALA A C 1
ATOM 1395 O O . ALA A 1 182 ? -7.482 12.301 -10.512 1.00 97.19 182 ALA A O 1
ATOM 1396 N N . PHE A 1 183 ? -8.539 12.591 -8.550 1.00 97.00 183 PHE A N 1
ATOM 1397 C CA . PHE A 1 183 ? -7.419 13.227 -7.859 1.00 97.00 183 PHE A CA 1
ATOM 1398 C C . PHE A 1 183 ? -6.171 12.337 -7.829 1.00 97.00 183 PHE A C 1
ATOM 1400 O O . PHE A 1 183 ? -5.080 12.783 -8.187 1.00 97.00 183 PHE A O 1
ATOM 1407 N N . ARG A 1 184 ? -6.306 11.063 -7.439 1.00 97.50 184 ARG A N 1
ATOM 1408 C CA . ARG A 1 184 ? -5.162 10.144 -7.370 1.00 97.50 184 ARG A CA 1
ATOM 1409 C C . ARG A 1 184 ? -4.626 9.784 -8.751 1.00 97.50 184 ARG A C 1
ATOM 1411 O O . ARG A 1 184 ? -3.412 9.659 -8.892 1.00 97.50 184 ARG A O 1
ATOM 1418 N N . CYS A 1 185 ? -5.484 9.664 -9.763 1.00 97.44 185 CYS A N 1
ATOM 1419 C CA . CYS A 1 185 ? -5.039 9.452 -11.140 1.00 97.44 185 CYS A CA 1
ATOM 1420 C C . CYS A 1 185 ? -4.257 10.664 -11.658 1.00 97.44 185 CYS A C 1
ATOM 1422 O O . CYS A 1 185 ? -3.171 10.491 -12.205 1.00 97.44 185 CYS A O 1
ATOM 1424 N N . ALA A 1 186 ? -4.741 11.886 -11.414 1.00 96.88 186 ALA A N 1
ATOM 1425 C CA . ALA A 1 186 ? -4.000 13.104 -11.737 1.00 96.88 186 ALA A CA 1
ATOM 1426 C C . ALA A 1 186 ? -2.640 13.137 -11.018 1.00 96.88 186 ALA A C 1
ATOM 1428 O O . ALA A 1 186 ? -1.613 13.345 -11.660 1.00 96.88 186 ALA A O 1
ATOM 1429 N N . ASN A 1 187 ? -2.607 12.823 -9.718 1.00 96.56 187 ASN A N 1
ATOM 1430 C CA . ASN A 1 187 ? -1.369 12.706 -8.942 1.00 96.56 187 ASN A CA 1
ATOM 1431 C C . ASN A 1 187 ? -0.380 11.695 -9.564 1.00 96.56 187 ASN A C 1
ATOM 1433 O O . ASN A 1 187 ? 0.798 11.993 -9.741 1.00 96.56 187 ASN A O 1
ATOM 1437 N N . ALA A 1 188 ? -0.856 10.512 -9.962 1.00 95.75 188 ALA A N 1
ATOM 1438 C CA . ALA A 1 188 ? -0.033 9.475 -10.589 1.00 95.75 188 ALA A CA 1
ATOM 1439 C C . ALA A 1 188 ? 0.541 9.886 -11.953 1.00 95.75 188 ALA A C 1
ATOM 1441 O O . ALA A 1 188 ? 1.666 9.512 -12.297 1.00 95.75 188 ALA A O 1
ATOM 1442 N N . LEU A 1 189 ? -0.231 10.643 -12.737 1.00 93.69 189 LEU A N 1
ATOM 1443 C CA . LEU A 1 189 ? 0.190 11.127 -14.048 1.00 93.69 189 LEU A CA 1
ATOM 1444 C C . LEU A 1 189 ? 1.242 12.232 -13.929 1.00 93.69 189 LEU A C 1
ATOM 1446 O O . LEU A 1 189 ? 2.230 12.176 -14.661 1.00 93.69 189 LEU A O 1
ATOM 1450 N N . LEU A 1 190 ? 1.062 13.152 -12.975 1.00 93.31 190 LEU A N 1
ATOM 1451 C CA . LEU A 1 190 ? 1.980 14.261 -12.692 1.00 93.31 190 LEU A CA 1
ATOM 1452 C C . LEU A 1 190 ? 3.308 13.808 -12.065 1.00 93.31 190 LEU A C 1
ATOM 1454 O O . LEU A 1 190 ? 4.315 14.506 -12.173 1.00 93.31 190 LEU A O 1
ATOM 1458 N N . LEU A 1 191 ? 3.351 12.640 -11.420 1.00 91.25 191 LEU A N 1
ATOM 1459 C CA . LEU A 1 191 ? 4.588 12.099 -10.859 1.00 91.25 191 LEU A CA 1
ATOM 1460 C C . LEU A 1 191 ? 5.481 11.476 -11.943 1.00 91.25 191 LEU A C 1
ATOM 1462 O O . LEU A 1 191 ? 5.183 10.423 -12.521 1.00 91.25 191 LEU A O 1
ATOM 1466 N N . HIS A 1 192 ? 6.637 12.105 -12.161 1.00 88.25 192 HIS A N 1
ATOM 1467 C CA . HIS A 1 192 ? 7.680 11.658 -13.096 1.00 88.25 192 HIS A CA 1
ATOM 1468 C C . HIS A 1 192 ? 8.968 11.169 -12.413 1.00 88.25 192 HIS A C 1
ATOM 1470 O O . HIS A 1 192 ? 9.889 10.727 -13.091 1.00 88.25 192 HIS A O 1
ATOM 1476 N N . THR A 1 193 ? 9.040 11.212 -11.083 1.00 90.44 193 THR A N 1
ATOM 1477 C CA . THR A 1 193 ? 10.236 10.829 -10.317 1.00 90.44 193 THR A CA 1
ATOM 1478 C C . THR A 1 193 ? 10.247 9.341 -9.951 1.00 90.44 193 THR A C 1
ATOM 1480 O O . THR A 1 193 ? 9.215 8.664 -10.009 1.00 90.44 193 THR A O 1
ATOM 1483 N N . HIS A 1 194 ? 11.407 8.840 -9.524 1.00 87.00 194 HIS A N 1
ATOM 1484 C CA . HIS A 1 194 ? 11.584 7.532 -8.881 1.00 87.00 194 HIS A CA 1
ATOM 1485 C C . HIS A 1 194 ? 11.846 7.727 -7.379 1.00 87.00 194 HIS A C 1
ATOM 1487 O O . HIS A 1 194 ? 12.338 8.787 -6.992 1.00 87.00 194 HIS A O 1
ATOM 1493 N N . PHE A 1 195 ? 11.499 6.740 -6.543 1.00 89.69 195 PHE A N 1
ATOM 1494 C CA . PHE A 1 195 ? 11.771 6.799 -5.100 1.00 89.69 195 PHE A CA 1
ATOM 1495 C C . PHE A 1 195 ? 12.712 5.694 -4.634 1.00 89.69 195 PHE A C 1
ATOM 1497 O O . PHE A 1 195 ? 13.786 5.985 -4.122 1.00 89.69 195 PHE A O 1
ATOM 1504 N N . VAL A 1 196 ? 12.309 4.436 -4.811 1.00 90.50 196 VAL A N 1
ATOM 1505 C CA . VAL A 1 196 ? 13.069 3.267 -4.360 1.00 90.50 196 VAL A CA 1
ATOM 1506 C C . VAL A 1 196 ? 13.077 2.189 -5.444 1.00 90.50 196 VAL A C 1
ATOM 1508 O O . VAL A 1 196 ? 12.111 2.108 -6.210 1.00 90.50 196 VAL A O 1
ATOM 1511 N N . PRO A 1 197 ? 14.121 1.340 -5.503 1.00 88.56 197 PRO A N 1
ATOM 1512 C CA . PRO A 1 197 ? 14.203 0.238 -6.465 1.00 88.56 197 PRO A CA 1
ATOM 1513 C C . PRO A 1 197 ? 12.979 -0.690 -6.431 1.00 88.56 197 PRO A C 1
ATOM 1515 O O . PRO A 1 197 ? 12.541 -1.168 -7.477 1.00 88.56 197 PRO A O 1
ATOM 1518 N N . ASP A 1 198 ? 12.379 -0.876 -5.250 1.00 89.94 198 ASP A N 1
ATOM 1519 C CA . ASP A 1 198 ? 11.191 -1.709 -5.036 1.00 89.94 198 ASP A CA 1
ATOM 1520 C C . ASP A 1 198 ? 9.982 -1.309 -5.892 1.00 89.94 198 ASP A C 1
ATOM 1522 O O . ASP A 1 198 ? 9.140 -2.153 -6.189 1.00 89.94 198 ASP A O 1
ATOM 1526 N N . GLU A 1 199 ? 9.905 -0.049 -6.335 1.00 91.81 199 GLU A N 1
ATOM 1527 C CA . GLU A 1 199 ? 8.852 0.418 -7.244 1.00 91.81 199 GLU A CA 1
ATOM 1528 C C . GLU A 1 199 ? 8.855 -0.349 -8.577 1.00 91.81 199 GLU A C 1
ATOM 1530 O O . GLU A 1 199 ? 7.806 -0.491 -9.201 1.00 91.81 199 GLU A O 1
ATOM 1535 N N . PHE A 1 200 ? 10.012 -0.858 -9.002 1.00 91.44 200 PHE A N 1
ATOM 1536 C CA . PHE A 1 200 ? 10.179 -1.566 -10.268 1.00 91.44 200 PHE A CA 1
ATOM 1537 C C . PHE A 1 200 ? 10.511 -3.038 -10.028 1.00 91.44 200 PHE A C 1
ATOM 1539 O O . PHE A 1 200 ? 9.774 -3.920 -10.465 1.00 91.44 200 PHE A O 1
ATOM 1546 N N . TRP A 1 201 ? 11.571 -3.306 -9.264 1.00 92.19 201 TRP A N 1
ATOM 1547 C CA . TRP A 1 201 ? 12.182 -4.634 -9.147 1.00 92.19 201 TRP A CA 1
ATOM 1548 C C . TRP A 1 201 ? 11.424 -5.607 -8.238 1.00 92.19 201 TRP A C 1
ATOM 1550 O O . TRP A 1 201 ? 11.703 -6.802 -8.251 1.00 92.19 201 TRP A O 1
ATOM 1560 N N . GLN A 1 202 ? 10.453 -5.116 -7.464 1.00 93.06 202 GLN A N 1
ATOM 1561 C CA . GLN A 1 202 ? 9.593 -5.947 -6.612 1.00 93.06 202 GLN A CA 1
ATOM 1562 C C . GLN A 1 202 ? 8.141 -5.994 -7.100 1.00 93.06 202 GLN A C 1
ATOM 1564 O O . GLN A 1 202 ? 7.303 -6.646 -6.476 1.00 93.06 202 GLN A O 1
ATOM 1569 N N . SER A 1 203 ? 7.819 -5.304 -8.198 1.00 93.31 203 SER A N 1
ATOM 1570 C CA . SER A 1 203 ? 6.447 -5.203 -8.693 1.00 93.31 203 SER A CA 1
ATOM 1571 C C . SER A 1 203 ? 6.358 -5.205 -10.215 1.00 93.31 203 SER A C 1
ATOM 1573 O O . SER A 1 203 ? 6.004 -6.226 -10.801 1.00 93.31 203 SER A O 1
ATOM 1575 N N . VAL A 1 204 ? 6.654 -4.083 -10.868 1.00 94.69 204 VAL A N 1
ATOM 1576 C CA . VAL A 1 204 ? 6.361 -3.890 -12.294 1.00 94.69 204 VAL A CA 1
ATOM 1577 C C . VAL A 1 204 ? 7.245 -4.759 -13.188 1.00 94.69 204 VAL A C 1
ATOM 1579 O O . VAL A 1 204 ? 6.735 -5.347 -14.135 1.00 94.69 204 VAL A O 1
ATOM 1582 N N . GLU A 1 205 ? 8.530 -4.908 -12.868 1.00 94.69 205 GLU A N 1
ATOM 1583 C CA . GLU A 1 205 ? 9.456 -5.757 -13.631 1.00 94.69 205 GLU A CA 1
ATOM 1584 C C . GLU A 1 205 ? 9.079 -7.242 -13.520 1.00 94.69 205 GLU A C 1
ATOM 1586 O O . GLU A 1 205 ? 9.017 -7.971 -14.508 1.00 94.69 205 GLU A O 1
ATOM 1591 N N . VAL A 1 206 ? 8.732 -7.677 -12.309 1.00 95.44 206 VAL A N 1
ATOM 1592 C CA . VAL A 1 206 ? 8.283 -9.045 -12.016 1.00 95.44 206 VAL A CA 1
ATOM 1593 C C . VAL A 1 206 ? 7.018 -9.369 -12.815 1.00 95.44 206 VAL A C 1
ATOM 1595 O O . VAL A 1 206 ? 6.905 -10.413 -13.463 1.00 95.44 206 VAL A O 1
ATOM 1598 N N . ALA A 1 207 ? 6.068 -8.434 -12.812 1.00 96.06 207 ALA A N 1
ATOM 1599 C CA . ALA A 1 207 ? 4.834 -8.528 -13.573 1.00 96.06 207 ALA A CA 1
ATOM 1600 C C . ALA A 1 207 ? 5.072 -8.538 -15.086 1.00 96.06 207 ALA A C 1
ATOM 1602 O O . ALA A 1 207 ? 4.454 -9.320 -15.809 1.00 96.06 207 ALA A O 1
ATOM 1603 N N . HIS A 1 208 ? 5.981 -7.688 -15.558 1.00 95.38 208 HIS A N 1
ATOM 1604 C CA . HIS A 1 208 ? 6.383 -7.608 -16.952 1.00 95.38 208 HIS A CA 1
ATOM 1605 C C . HIS A 1 208 ? 6.971 -8.945 -17.422 1.00 95.38 208 HIS A C 1
ATOM 1607 O O . HIS A 1 208 ? 6.478 -9.521 -18.394 1.00 95.38 208 HIS A O 1
ATOM 1613 N N . ARG A 1 209 ? 7.941 -9.507 -16.689 1.00 94.69 209 ARG A N 1
ATOM 1614 C CA . ARG A 1 209 ? 8.514 -10.826 -16.995 1.00 94.69 209 ARG A CA 1
ATOM 1615 C C . ARG A 1 209 ? 7.460 -11.922 -17.035 1.00 94.69 209 ARG A C 1
ATOM 1617 O O . ARG A 1 209 ? 7.496 -12.763 -17.928 1.00 94.69 209 ARG A O 1
ATOM 1624 N N . SER A 1 210 ? 6.503 -11.886 -16.115 1.00 94.00 210 SER A N 1
ATOM 1625 C CA . SER A 1 210 ? 5.404 -12.856 -16.069 1.00 94.00 210 SER A CA 1
ATOM 1626 C C . SER A 1 210 ? 4.496 -12.786 -17.300 1.00 94.00 210 SER A C 1
ATOM 1628 O O . SER A 1 210 ? 4.039 -13.815 -17.789 1.00 94.00 210 SER A O 1
ATOM 1630 N N . ALA A 1 211 ? 4.217 -11.582 -17.804 1.00 94.50 211 ALA A N 1
ATOM 1631 C CA . ALA A 1 211 ? 3.308 -11.379 -18.929 1.00 94.50 211 ALA A CA 1
ATOM 1632 C C . ALA A 1 211 ? 3.982 -11.587 -20.298 1.00 94.50 211 ALA A C 1
ATOM 1634 O O . ALA A 1 211 ? 3.393 -12.218 -21.181 1.00 94.50 211 ALA A O 1
ATOM 1635 N N . PHE A 1 212 ? 5.203 -11.065 -20.461 1.00 93.06 212 PHE A N 1
ATOM 1636 C CA . PHE A 1 212 ? 5.921 -10.994 -21.738 1.00 93.06 212 PHE A CA 1
ATOM 1637 C C . PHE A 1 212 ? 7.034 -12.040 -21.895 1.00 93.06 212 PHE A C 1
ATOM 1639 O O . PHE A 1 212 ? 7.525 -12.238 -23.002 1.00 93.06 212 PHE A O 1
ATOM 1646 N N . GLY A 1 213 ? 7.434 -12.720 -20.818 1.00 91.50 213 GLY A N 1
ATOM 1647 C CA . GLY A 1 213 ? 8.443 -13.784 -20.846 1.00 91.50 213 GLY A CA 1
ATOM 1648 C C . GLY A 1 213 ? 9.901 -13.313 -20.780 1.00 91.50 213 GLY A C 1
ATOM 1649 O O . GLY A 1 213 ? 10.796 -14.154 -20.796 1.00 91.50 213 GLY A O 1
ATOM 1650 N N . TYR A 1 214 ? 10.163 -12.006 -20.671 1.00 89.25 214 TYR A N 1
ATOM 1651 C CA . TYR A 1 214 ? 11.513 -11.437 -20.555 1.00 89.25 214 TYR A CA 1
ATOM 1652 C C . TYR A 1 214 ? 11.590 -10.337 -19.485 1.00 89.25 214 TYR A C 1
ATOM 1654 O O . TYR A 1 214 ? 10.578 -9.728 -19.138 1.00 89.25 214 TYR A O 1
ATOM 1662 N N . GLY A 1 215 ? 12.792 -10.079 -18.969 1.00 87.00 215 GLY A N 1
ATOM 1663 C CA . GLY A 1 215 ? 13.046 -9.162 -17.852 1.00 87.00 215 GLY A CA 1
ATOM 1664 C C . GLY A 1 215 ? 13.805 -9.849 -16.719 1.00 87.00 215 GLY A C 1
ATOM 1665 O O . GLY A 1 215 ? 14.042 -11.061 -16.773 1.00 87.00 215 GLY A O 1
ATOM 1666 N N . HIS A 1 216 ? 14.168 -9.108 -15.677 1.00 84.06 216 HIS A N 1
ATOM 1667 C CA . HIS A 1 216 ? 15.028 -9.607 -14.597 1.00 84.06 216 HIS A CA 1
ATOM 1668 C C . HIS A 1 216 ? 14.269 -9.876 -13.303 1.00 84.06 216 HIS A C 1
ATOM 1670 O O . HIS A 1 216 ? 13.280 -9.227 -12.977 1.00 84.06 216 HIS A O 1
ATOM 1676 N N . LEU A 1 217 ? 14.760 -10.851 -12.541 1.00 88.50 217 LEU A N 1
ATOM 1677 C CA . LEU A 1 217 ? 14.273 -11.150 -11.199 1.00 88.50 217 LEU A CA 1
ATOM 1678 C C . LEU A 1 217 ? 15.416 -10.983 -10.215 1.00 88.50 217 LEU A C 1
ATOM 1680 O O . LEU A 1 217 ? 16.494 -11.544 -10.416 1.00 88.50 217 LEU A O 1
ATOM 1684 N N . THR A 1 218 ? 15.157 -10.258 -9.131 1.00 88.88 218 THR A N 1
ATOM 1685 C CA . THR A 1 218 ? 16.108 -10.164 -8.025 1.00 88.88 218 THR A CA 1
ATOM 1686 C C . THR A 1 218 ? 16.269 -11.524 -7.344 1.00 88.88 218 THR A C 1
ATOM 1688 O O . THR A 1 218 ? 15.415 -12.413 -7.454 1.00 88.88 218 THR A O 1
ATOM 1691 N N . TRP A 1 219 ? 17.367 -11.683 -6.605 1.00 86.12 219 TRP A N 1
ATOM 1692 C CA . TRP A 1 219 ? 17.656 -12.897 -5.838 1.00 86.12 219 TRP A CA 1
ATOM 1693 C C . TRP A 1 219 ? 16.504 -13.287 -4.894 1.00 86.12 219 TRP A C 1
ATOM 1695 O O . TRP A 1 219 ? 16.275 -14.470 -4.662 1.00 86.12 219 TRP A O 1
ATOM 1705 N N . GLU A 1 220 ? 15.730 -12.313 -4.398 1.00 88.31 220 GLU A N 1
ATOM 1706 C CA . GLU A 1 220 ? 14.601 -12.559 -3.497 1.00 88.31 220 GLU A CA 1
ATOM 1707 C C . GLU A 1 220 ? 13.493 -13.387 -4.156 1.00 88.31 220 GLU A C 1
ATOM 1709 O O . GLU A 1 220 ? 12.902 -14.266 -3.528 1.00 88.31 220 GLU A O 1
ATOM 1714 N N . TRP A 1 221 ? 13.233 -13.142 -5.442 1.00 90.94 221 TRP A N 1
ATOM 1715 C CA . TRP A 1 221 ? 12.302 -13.946 -6.230 1.00 90.94 221 TRP A CA 1
ATOM 1716 C C . TRP A 1 221 ? 12.886 -15.328 -6.510 1.00 90.94 221 TRP A C 1
ATOM 1718 O O . TRP A 1 221 ? 12.189 -16.325 -6.379 1.00 90.94 221 TRP A O 1
ATOM 1728 N N . GLN A 1 222 ? 14.178 -15.428 -6.813 1.00 87.62 222 GLN A N 1
ATOM 1729 C CA . GLN A 1 222 ? 14.819 -16.729 -7.043 1.00 87.62 222 GLN A CA 1
ATOM 1730 C C . GLN A 1 222 ? 14.776 -17.617 -5.784 1.00 87.62 222 GLN A C 1
ATOM 1732 O O . GLN A 1 222 ? 14.494 -18.814 -5.858 1.00 87.62 222 GLN A O 1
ATOM 1737 N N . ALA A 1 223 ? 14.960 -17.015 -4.608 1.00 85.31 223 ALA A N 1
ATOM 1738 C CA . ALA A 1 223 ? 14.858 -17.679 -3.313 1.00 85.31 223 ALA A CA 1
ATOM 1739 C C . ALA A 1 223 ? 13.407 -17.879 -2.818 1.00 85.31 223 ALA A C 1
ATOM 1741 O O . ALA A 1 223 ? 13.197 -18.533 -1.798 1.00 85.31 223 ALA A O 1
ATOM 1742 N N . GLY A 1 224 ? 12.391 -17.384 -3.536 1.00 89.25 224 GLY A N 1
ATOM 1743 C CA . GLY A 1 224 ? 10.981 -17.574 -3.178 1.00 89.25 224 GLY A CA 1
ATOM 1744 C C . GLY A 1 224 ? 10.534 -16.792 -1.937 1.00 89.25 224 GLY A C 1
ATOM 1745 O O . GLY A 1 224 ? 9.701 -17.272 -1.171 1.00 89.25 22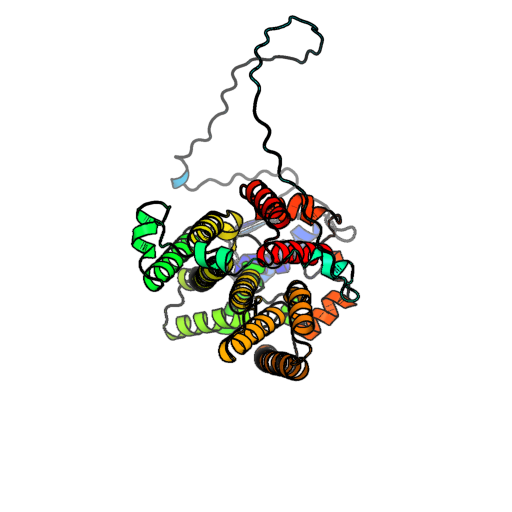4 GLY A O 1
ATOM 1746 N N . LEU A 1 225 ? 11.105 -15.609 -1.702 1.00 88.00 225 LEU A N 1
ATOM 1747 C CA . LEU A 1 225 ? 10.844 -14.770 -0.521 1.00 88.00 225 LEU A CA 1
ATOM 1748 C C . LEU A 1 225 ? 9.633 -13.847 -0.670 1.00 88.00 225 LEU A C 1
ATOM 1750 O O . LEU A 1 225 ? 9.101 -13.353 0.324 1.00 88.00 225 LEU A O 1
ATOM 1754 N N . ARG A 1 226 ? 9.213 -13.572 -1.906 1.00 90.50 226 ARG A N 1
ATOM 1755 C CA . ARG A 1 226 ? 8.183 -12.576 -2.217 1.00 90.50 226 ARG A CA 1
ATOM 1756 C C . ARG A 1 226 ? 6.917 -13.248 -2.740 1.00 90.50 226 ARG A C 1
ATOM 1758 O O . ARG A 1 226 ? 6.984 -14.218 -3.491 1.00 90.50 226 ARG A O 1
ATOM 1765 N N . SER A 1 227 ? 5.759 -12.727 -2.342 1.00 91.88 227 SER A N 1
ATOM 1766 C CA . SER A 1 227 ? 4.472 -13.230 -2.827 1.00 91.88 227 SER A CA 1
ATOM 1767 C C . SER A 1 227 ? 4.170 -12.656 -4.220 1.00 91.88 227 SER A C 1
ATOM 1769 O O . SER A 1 227 ? 4.217 -11.432 -4.389 1.00 91.88 227 SER A O 1
ATOM 1771 N N . PRO A 1 228 ? 3.783 -13.482 -5.209 1.00 93.62 228 PRO A N 1
ATOM 1772 C CA . PRO A 1 228 ? 3.405 -13.032 -6.541 1.00 93.62 228 PRO A CA 1
ATOM 1773 C C . PRO A 1 228 ? 2.009 -12.397 -6.567 1.00 93.62 228 PRO A C 1
ATOM 1775 O O . PRO A 1 228 ? 1.611 -11.866 -7.597 1.00 93.62 228 PRO A O 1
ATOM 1778 N N . LEU A 1 229 ? 1.251 -12.413 -5.461 1.00 93.25 229 LEU A N 1
ATOM 1779 C CA . LEU A 1 229 ? -0.119 -11.891 -5.417 1.00 93.25 229 LEU A CA 1
ATOM 1780 C C . LEU A 1 229 ? -0.205 -10.406 -5.796 1.00 93.25 229 LEU A C 1
ATOM 1782 O O . LEU A 1 229 ? -1.108 -10.016 -6.534 1.00 93.25 229 LEU A O 1
ATOM 1786 N N . TYR A 1 230 ? 0.724 -9.574 -5.310 1.00 94.25 230 TYR A N 1
ATOM 1787 C CA . TYR A 1 230 ? 0.720 -8.144 -5.630 1.00 94.25 230 TYR A CA 1
ATOM 1788 C C . TYR A 1 230 ? 1.175 -7.867 -7.075 1.00 94.25 230 TYR A C 1
ATOM 1790 O O . TYR A 1 230 ? 0.400 -7.263 -7.821 1.00 94.25 230 TYR A O 1
ATOM 1798 N N . PRO A 1 231 ? 2.345 -8.357 -7.540 1.00 95.81 231 PRO A N 1
ATOM 1799 C CA . PRO A 1 231 ? 2.747 -8.187 -8.939 1.00 95.81 231 PRO A CA 1
ATOM 1800 C C . PRO A 1 231 ? 1.801 -8.870 -9.931 1.00 95.81 231 PRO A C 1
ATOM 1802 O O . PRO A 1 231 ? 1.638 -8.394 -11.050 1.00 95.81 231 PRO A O 1
ATOM 1805 N N . GLY A 1 232 ? 1.120 -9.942 -9.522 1.00 95.06 232 GLY A N 1
ATOM 1806 C CA . GLY A 1 232 ? 0.165 -10.682 -10.343 1.00 95.06 232 GLY A CA 1
ATOM 1807 C C . GLY A 1 232 ? -0.989 -9.822 -10.860 1.00 95.06 232 GLY A C 1
ATOM 1808 O O . GLY A 1 232 ? -1.435 -10.018 -11.989 1.00 95.06 232 GLY A O 1
ATOM 1809 N N . ALA A 1 233 ? -1.423 -8.810 -10.099 1.00 94.81 233 ALA A N 1
ATOM 1810 C CA . ALA A 1 233 ? -2.422 -7.849 -10.570 1.00 94.81 233 ALA A CA 1
ATOM 1811 C C . ALA A 1 233 ? -1.910 -7.026 -11.767 1.00 94.81 233 ALA A C 1
ATOM 1813 O O . ALA A 1 233 ? -2.643 -6.805 -12.732 1.00 94.81 233 ALA A O 1
ATOM 1814 N N . PHE A 1 234 ? -0.639 -6.617 -11.740 1.00 96.50 234 PHE A N 1
ATOM 1815 C CA . PHE A 1 234 ? 0.004 -5.938 -12.866 1.00 96.50 234 PHE A CA 1
ATOM 1816 C C . PHE A 1 234 ? 0.305 -6.906 -14.017 1.00 96.50 234 PHE A C 1
ATOM 1818 O O . PHE A 1 234 ? 0.166 -6.531 -15.176 1.00 96.50 234 PHE A O 1
ATOM 1825 N N . ALA A 1 235 ? 0.652 -8.162 -13.723 1.00 96.56 235 ALA A N 1
ATOM 1826 C CA . ALA A 1 235 ? 0.906 -9.174 -14.747 1.00 96.56 235 ALA A CA 1
ATOM 1827 C C . ALA A 1 235 ? -0.362 -9.468 -15.558 1.00 96.56 235 ALA A C 1
ATOM 1829 O O . ALA A 1 235 ? -0.319 -9.504 -16.786 1.00 96.56 235 ALA A O 1
ATOM 1830 N N . LEU A 1 236 ? -1.510 -9.603 -14.882 1.00 95.50 236 LEU A N 1
ATOM 1831 C CA . LEU A 1 236 ? -2.813 -9.745 -15.530 1.00 95.50 236 LEU A CA 1
ATOM 1832 C C . LEU A 1 236 ? -3.115 -8.537 -16.421 1.00 95.50 236 LEU A C 1
ATOM 1834 O O . LEU A 1 236 ? -3.493 -8.700 -17.577 1.00 95.50 236 LEU A O 1
ATOM 1838 N N . LEU A 1 237 ? -2.904 -7.329 -15.899 1.00 95.38 237 LEU A N 1
ATOM 1839 C CA . LEU A 1 237 ? -3.098 -6.086 -16.638 1.00 95.38 237 LEU A CA 1
ATOM 1840 C C . LEU A 1 237 ? -2.241 -6.039 -17.915 1.00 95.38 237 LEU A C 1
ATOM 1842 O O . LEU A 1 237 ? -2.749 -5.723 -18.988 1.00 95.38 237 LEU A O 1
ATOM 1846 N N . PHE A 1 238 ? -0.962 -6.401 -17.820 1.00 96.50 238 PHE A N 1
ATOM 1847 C CA . PHE A 1 238 ? -0.062 -6.481 -18.968 1.00 96.50 238 PHE A CA 1
ATOM 1848 C C . PHE A 1 238 ? -0.465 -7.565 -19.957 1.00 96.50 238 PHE A C 1
ATOM 1850 O O . PHE A 1 238 ? -0.426 -7.327 -21.162 1.00 96.50 238 PHE A O 1
ATOM 1857 N N . LYS A 1 239 ? -0.926 -8.723 -19.476 1.00 95.62 239 LYS A N 1
ATOM 1858 C CA . LYS A 1 239 ? -1.405 -9.786 -20.357 1.00 95.62 239 LYS A CA 1
ATOM 1859 C C . LYS A 1 239 ? -2.641 -9.355 -21.140 1.00 95.62 239 LYS A C 1
ATOM 1861 O O . LYS A 1 239 ? -2.723 -9.623 -22.332 1.00 95.62 239 LYS A O 1
ATOM 1866 N N . LEU A 1 240 ? -3.567 -8.641 -20.502 1.00 95.31 240 LEU A N 1
ATOM 1867 C CA . LEU A 1 240 ? -4.738 -8.077 -21.174 1.00 95.31 240 LEU A CA 1
ATOM 1868 C C . LEU A 1 240 ? -4.346 -7.020 -22.216 1.00 95.31 240 LEU A C 1
ATOM 1870 O O . LEU A 1 240 ? -4.893 -7.035 -23.315 1.00 95.31 240 LEU A O 1
ATOM 1874 N N . LEU A 1 241 ? -3.376 -6.148 -21.912 1.00 94.69 241 LEU A N 1
ATOM 1875 C CA . LEU A 1 241 ? -2.844 -5.191 -22.890 1.00 94.69 241 LEU A CA 1
ATOM 1876 C C . LEU A 1 241 ? -2.216 -5.892 -24.097 1.00 94.69 241 LEU A C 1
ATOM 1878 O O . LEU A 1 241 ? -2.484 -5.497 -25.229 1.00 94.69 241 LEU A O 1
ATOM 1882 N N . GLN A 1 242 ? -1.424 -6.938 -23.852 1.00 94.44 242 GLN A N 1
ATOM 1883 C CA . GLN A 1 242 ? -0.800 -7.739 -24.902 1.00 94.44 242 GLN A CA 1
ATOM 1884 C C . GLN A 1 242 ? -1.859 -8.409 -25.788 1.00 94.44 242 GLN A C 1
ATOM 1886 O O . GLN A 1 242 ? -1.769 -8.343 -27.010 1.00 94.44 242 GLN A O 1
ATOM 1891 N N . LEU A 1 243 ? -2.890 -9.017 -25.189 1.00 95.25 243 LEU A N 1
ATOM 1892 C CA . LEU A 1 243 ? -3.987 -9.656 -25.927 1.00 95.25 243 LEU A CA 1
ATOM 1893 C C . LEU A 1 243 ? -4.808 -8.653 -26.750 1.00 95.25 243 LEU A C 1
ATOM 1895 O O . LEU A 1 243 ? -5.324 -9.009 -27.804 1.00 95.25 243 LEU A O 1
ATOM 1899 N N . ALA A 1 244 ? -4.917 -7.408 -26.285 1.00 95.12 244 ALA A N 1
ATOM 1900 C CA . ALA A 1 244 ? -5.592 -6.329 -27.000 1.00 95.12 244 ALA A CA 1
ATOM 1901 C C . ALA A 1 244 ? -4.705 -5.625 -28.049 1.00 95.12 244 ALA A C 1
ATOM 1903 O O . ALA A 1 244 ? -5.199 -4.747 -28.754 1.00 95.12 244 ALA A O 1
ATOM 1904 N N . GLY A 1 245 ? -3.407 -5.952 -28.136 1.00 93.56 245 GLY A N 1
ATOM 1905 C CA . GLY A 1 245 ? -2.445 -5.248 -28.995 1.00 93.56 245 GLY A CA 1
ATOM 1906 C C . GLY A 1 245 ? -2.207 -3.783 -28.598 1.00 93.56 245 GLY A C 1
ATOM 1907 O O . GLY A 1 245 ? -1.877 -2.956 -29.446 1.00 93.56 245 GLY A O 1
ATOM 1908 N N . ALA A 1 246 ? -2.423 -3.439 -27.323 1.00 93.25 246 ALA A N 1
ATOM 1909 C CA . ALA A 1 246 ? -2.346 -2.077 -26.783 1.00 93.25 246 ALA A CA 1
ATOM 1910 C C . ALA A 1 246 ? -1.167 -1.878 -25.803 1.00 93.25 246 ALA A C 1
ATOM 1912 O O . ALA A 1 246 ? -1.123 -0.904 -25.045 1.00 93.25 246 ALA A O 1
ATOM 1913 N N . ASP A 1 247 ? -0.191 -2.786 -25.812 1.00 91.19 247 ASP A N 1
ATOM 1914 C CA . ASP A 1 247 ? 0.997 -2.853 -24.953 1.00 91.19 247 ASP A CA 1
ATOM 1915 C C . ASP A 1 247 ? 2.093 -1.835 -25.330 1.00 91.19 247 ASP A C 1
ATOM 1917 O O . ASP A 1 247 ? 3.290 -2.117 -25.357 1.00 91.19 247 ASP A O 1
ATOM 1921 N N . SER A 1 248 ? 1.692 -0.586 -25.577 1.00 93.38 248 SER A N 1
ATOM 1922 C CA . SER A 1 248 ? 2.636 0.514 -25.782 1.00 93.38 248 SER A CA 1
ATOM 1923 C C . SER A 1 248 ? 3.520 0.745 -24.546 1.00 93.38 248 SER A C 1
ATOM 1925 O O . SER A 1 248 ? 3.091 0.562 -23.404 1.00 93.38 248 SER A O 1
ATOM 1927 N N . ARG A 1 249 ? 4.742 1.259 -24.754 1.00 90.69 249 ARG A N 1
ATOM 1928 C CA . ARG A 1 249 ? 5.682 1.594 -23.660 1.00 90.69 249 ARG A CA 1
ATOM 1929 C C . ARG A 1 249 ? 5.049 2.491 -22.594 1.00 90.69 249 ARG A C 1
ATOM 1931 O O . ARG A 1 249 ? 5.300 2.317 -21.405 1.00 90.69 249 ARG A O 1
ATOM 1938 N N . LEU A 1 250 ? 4.223 3.448 -23.020 1.00 91.25 250 LEU A N 1
ATOM 1939 C CA . LEU A 1 250 ? 3.537 4.359 -22.110 1.00 91.25 250 LEU A CA 1
ATOM 1940 C C . LEU A 1 250 ? 2.463 3.635 -21.291 1.00 91.25 250 LEU A C 1
ATOM 1942 O O . LEU A 1 250 ? 2.363 3.880 -20.090 1.00 91.25 250 LEU A O 1
ATOM 1946 N N . ALA A 1 251 ? 1.699 2.732 -21.914 1.00 92.62 251 ALA A N 1
ATOM 1947 C CA . ALA A 1 251 ? 0.702 1.926 -21.219 1.00 92.62 251 ALA A CA 1
ATOM 1948 C C . ALA A 1 251 ? 1.362 1.035 -20.157 1.00 92.62 251 ALA A C 1
ATOM 1950 O O . ALA A 1 251 ? 0.963 1.082 -18.995 1.00 92.62 251 ALA A O 1
ATOM 1951 N N . VAL A 1 252 ? 2.432 0.318 -20.513 1.00 92.44 252 VAL A N 1
ATOM 1952 C CA . VAL A 1 252 ? 3.179 -0.536 -19.574 1.00 92.44 252 VAL A CA 1
ATOM 1953 C C . VAL A 1 252 ? 3.760 0.281 -18.410 1.00 92.44 252 VAL A C 1
ATOM 1955 O O . VAL A 1 252 ? 3.682 -0.143 -17.260 1.00 92.44 252 VAL A O 1
ATOM 1958 N N . ALA A 1 253 ? 4.271 1.490 -18.672 1.00 90.06 253 ALA A N 1
ATOM 1959 C CA . ALA A 1 253 ? 4.867 2.338 -17.639 1.00 90.06 253 ALA A CA 1
ATOM 1960 C C . ALA A 1 253 ? 3.844 3.041 -16.722 1.00 90.06 253 ALA A C 1
ATOM 1962 O O . ALA A 1 253 ? 4.098 3.217 -15.529 1.00 90.06 253 ALA A O 1
ATOM 1963 N N . LYS A 1 254 ? 2.706 3.505 -17.257 1.00 92.25 254 LYS A N 1
ATOM 1964 C CA . LYS A 1 254 ? 1.757 4.357 -16.512 1.00 92.25 254 LYS A CA 1
ATOM 1965 C C . LYS A 1 254 ? 0.556 3.597 -15.957 1.00 92.25 254 LYS A C 1
ATOM 1967 O O . LYS A 1 254 ? 0.051 3.983 -14.904 1.00 92.25 254 LYS A O 1
ATOM 1972 N N . LEU A 1 255 ? 0.104 2.525 -16.601 1.00 94.12 255 LEU A N 1
ATOM 1973 C CA . LEU A 1 255 ? -1.110 1.822 -16.184 1.00 94.12 255 LEU A CA 1
ATOM 1974 C C . LEU A 1 255 ? -0.998 1.155 -14.798 1.00 94.12 255 LEU A C 1
ATOM 1976 O O . LEU A 1 255 ? -1.949 1.284 -14.026 1.00 94.12 255 LEU A O 1
ATOM 1980 N N . PRO A 1 256 ? 0.143 0.553 -14.396 1.00 95.56 256 PRO A N 1
ATOM 1981 C CA . PRO A 1 256 ? 0.330 0.076 -13.022 1.00 95.56 256 PRO A CA 1
ATOM 1982 C C . PRO A 1 256 ? 0.171 1.188 -11.979 1.00 95.56 256 PRO A C 1
ATOM 1984 O O . PRO A 1 256 ? -0.475 0.989 -10.951 1.00 95.56 256 PRO A O 1
ATOM 1987 N N . ARG A 1 257 ? 0.689 2.391 -12.267 1.00 95.12 257 ARG A N 1
ATOM 1988 C CA . ARG A 1 257 ? 0.542 3.566 -11.394 1.00 95.12 257 ARG A CA 1
ATOM 1989 C C . ARG A 1 257 ? -0.902 4.059 -11.326 1.00 95.12 257 ARG A C 1
ATOM 1991 O O . ARG A 1 257 ? -1.341 4.490 -10.267 1.00 95.12 257 ARG A O 1
ATOM 1998 N N . LEU A 1 258 ? -1.658 3.973 -12.422 1.00 96.62 258 LEU A N 1
ATOM 1999 C CA . LEU A 1 258 ? -3.091 4.293 -12.427 1.00 96.62 258 LEU A CA 1
ATOM 2000 C C . LEU A 1 258 ? -3.901 3.280 -11.608 1.00 96.62 258 LEU A C 1
ATOM 2002 O O . LEU A 1 258 ? -4.731 3.684 -10.798 1.00 96.62 258 LEU A O 1
ATOM 2006 N N . LEU A 1 259 ? -3.617 1.980 -11.742 1.00 96.25 259 LEU A N 1
ATOM 2007 C CA . LEU A 1 259 ? -4.230 0.957 -10.890 1.00 96.25 259 LEU A CA 1
ATOM 2008 C C . LEU A 1 259 ? -3.930 1.234 -9.411 1.00 96.25 259 LEU A C 1
ATOM 2010 O O . LEU A 1 259 ? -4.834 1.243 -8.575 1.00 96.25 259 LEU A O 1
ATOM 2014 N N . GLN A 1 260 ? -2.673 1.534 -9.097 1.00 96.12 260 GLN A N 1
ATOM 2015 C CA . GLN A 1 260 ? -2.258 1.890 -7.749 1.00 96.12 260 GLN A CA 1
ATOM 2016 C C . GLN A 1 260 ? -2.955 3.159 -7.235 1.00 96.12 260 GLN A C 1
ATOM 2018 O O . GLN A 1 260 ? -3.384 3.214 -6.084 1.00 96.12 260 GLN A O 1
ATOM 2023 N N . ALA A 1 261 ? -3.128 4.167 -8.089 1.00 97.19 261 ALA A N 1
ATOM 2024 C CA . ALA A 1 261 ? -3.864 5.381 -7.767 1.00 97.19 261 ALA A CA 1
ATOM 2025 C C . ALA A 1 261 ? -5.332 5.100 -7.420 1.00 97.19 261 ALA A C 1
ATOM 2027 O O . ALA A 1 261 ? -5.858 5.677 -6.467 1.00 97.19 261 ALA A O 1
ATOM 2028 N N . CYS A 1 262 ? -5.983 4.182 -8.137 1.00 97.62 262 CYS A N 1
ATOM 2029 C CA . CYS A 1 262 ? -7.327 3.728 -7.793 1.00 97.62 262 CYS A CA 1
ATOM 2030 C C . CYS A 1 262 ? -7.353 3.039 -6.420 1.00 97.62 262 CYS A C 1
ATOM 2032 O O . CYS A 1 262 ? -8.233 3.333 -5.613 1.00 97.62 262 CYS A O 1
ATOM 2034 N N . LEU A 1 263 ? -6.377 2.177 -6.113 1.00 97.44 263 LEU A N 1
ATOM 2035 C CA . LEU A 1 263 ? -6.260 1.544 -4.791 1.00 97.44 263 LEU A CA 1
ATOM 2036 C C . LEU A 1 263 ? -6.039 2.580 -3.676 1.00 97.44 263 LEU A C 1
ATOM 2038 O O . LEU A 1 263 ? -6.670 2.494 -2.622 1.00 97.44 263 LEU A O 1
ATOM 2042 N N . ALA A 1 264 ? -5.214 3.598 -3.925 1.00 97.94 264 ALA A N 1
ATOM 2043 C CA . ALA A 1 264 ? -5.012 4.710 -3.003 1.00 97.94 264 ALA A CA 1
ATOM 2044 C C . ALA A 1 264 ? -6.303 5.512 -2.767 1.00 97.94 264 ALA A C 1
ATOM 2046 O O . ALA A 1 264 ? -6.616 5.846 -1.628 1.00 97.94 264 ALA A O 1
ATOM 2047 N N . ALA A 1 265 ? -7.099 5.757 -3.812 1.00 98.00 265 ALA A N 1
ATOM 2048 C CA . ALA A 1 265 ? -8.392 6.426 -3.677 1.00 98.00 265 ALA A CA 1
ATOM 2049 C C . ALA A 1 265 ? -9.388 5.608 -2.836 1.00 98.00 265 ALA A C 1
ATOM 2051 O O . ALA A 1 265 ? -10.155 6.174 -2.056 1.00 98.00 265 ALA A O 1
ATOM 2052 N N . VAL A 1 266 ? -9.356 4.272 -2.941 1.00 98.06 266 VAL A N 1
ATOM 2053 C CA . VAL A 1 266 ? -10.131 3.392 -2.051 1.00 98.06 266 VAL A CA 1
ATOM 2054 C C . VAL A 1 266 ? -9.664 3.557 -0.604 1.00 98.06 266 VAL A C 1
ATOM 2056 O O . VAL A 1 266 ? -10.503 3.675 0.290 1.00 98.06 266 VAL A O 1
ATOM 2059 N N . ALA A 1 267 ? -8.355 3.616 -0.358 1.00 98.00 267 ALA A N 1
ATOM 2060 C CA . ALA A 1 267 ? -7.814 3.817 0.983 1.00 98.00 267 ALA A CA 1
ATOM 2061 C C . ALA A 1 267 ? -8.242 5.172 1.572 1.00 98.00 267 ALA A C 1
ATOM 2063 O O . ALA A 1 267 ? -8.755 5.204 2.689 1.00 98.00 267 ALA A O 1
ATOM 2064 N N . ASP A 1 268 ? -8.152 6.264 0.805 1.00 97.62 268 ASP A N 1
ATOM 2065 C CA . ASP A 1 268 ? -8.627 7.592 1.224 1.00 97.62 268 ASP A CA 1
ATOM 2066 C C . ASP A 1 268 ? -10.131 7.599 1.531 1.00 97.62 268 ASP A C 1
ATOM 2068 O O . ASP A 1 268 ? -10.583 8.182 2.520 1.00 97.62 268 ASP A O 1
ATOM 2072 N N . PHE A 1 269 ? -10.929 6.918 0.705 1.00 97.12 269 PHE A N 1
ATOM 2073 C CA . PHE A 1 269 ? -12.370 6.822 0.912 1.00 97.12 269 PHE A CA 1
ATOM 2074 C C . PHE A 1 269 ? -12.708 6.057 2.198 1.00 97.12 269 PHE A C 1
ATOM 2076 O O . PHE A 1 269 ? -13.563 6.486 2.978 1.00 97.12 269 PHE A O 1
ATOM 2083 N N . TYR A 1 270 ? -12.024 4.941 2.461 1.00 97.25 270 TYR A N 1
ATOM 2084 C CA . TYR A 1 270 ? -12.201 4.199 3.708 1.00 97.25 270 TYR A CA 1
ATOM 2085 C C . TYR A 1 270 ? -11.654 4.952 4.922 1.00 97.25 270 TYR A C 1
ATOM 2087 O O . TYR A 1 270 ? -12.272 4.863 5.982 1.00 97.25 270 TYR A O 1
ATOM 2095 N N . LEU A 1 271 ? -10.585 5.741 4.772 1.00 96.69 271 LEU A N 1
ATOM 2096 C CA . LEU A 1 271 ? -10.102 6.648 5.814 1.00 96.69 271 LEU A CA 1
ATOM 2097 C C . LEU A 1 271 ? -11.193 7.653 6.179 1.00 96.69 271 LEU A C 1
ATOM 2099 O O . LEU A 1 271 ? -11.554 7.760 7.346 1.00 96.69 271 LEU A O 1
ATOM 2103 N N . TYR A 1 272 ? -11.793 8.316 5.188 1.00 95.50 272 TYR A N 1
ATOM 2104 C CA . TYR A 1 272 ? -12.901 9.241 5.414 1.00 95.50 272 TYR A CA 1
ATOM 2105 C C . TYR A 1 272 ? -14.077 8.563 6.135 1.00 95.50 272 TYR A C 1
ATOM 2107 O O . TYR A 1 272 ? -14.581 9.081 7.134 1.00 95.50 272 TYR A O 1
ATOM 2115 N N . ARG A 1 273 ? -14.499 7.369 5.690 1.00 94.06 273 ARG A N 1
ATOM 2116 C CA . ARG A 1 273 ? -15.588 6.623 6.348 1.00 94.06 273 ARG A CA 1
ATOM 2117 C C . ARG A 1 273 ? -15.238 6.206 7.775 1.00 94.06 273 ARG A C 1
ATOM 2119 O O . ARG A 1 273 ? -16.116 6.222 8.638 1.00 94.06 273 ARG A O 1
ATOM 2126 N N . PHE A 1 274 ? -13.987 5.826 8.019 1.00 94.31 274 PHE A N 1
ATOM 2127 C CA . PHE A 1 274 ? -13.479 5.484 9.342 1.00 94.31 274 PHE A CA 1
ATOM 2128 C C . PHE A 1 274 ? -13.474 6.704 10.264 1.00 94.31 274 PHE A C 1
ATOM 2130 O O . PHE A 1 274 ? -14.093 6.662 11.326 1.00 94.31 274 PHE A O 1
ATOM 2137 N N . SER A 1 275 ? -12.889 7.817 9.827 1.00 92.81 275 SER A N 1
ATOM 2138 C CA . SER A 1 275 ? -12.875 9.070 10.583 1.00 92.81 275 SER A CA 1
ATOM 2139 C C . SER A 1 275 ? -14.288 9.585 10.861 1.00 92.81 275 SER A C 1
ATOM 2141 O O . SER A 1 275 ? -14.560 10.018 11.978 1.00 92.81 275 SER A O 1
ATOM 2143 N N . ARG A 1 276 ? -15.218 9.462 9.901 1.00 91.19 276 ARG A N 1
ATOM 2144 C CA . ARG A 1 276 ? -16.628 9.844 10.088 1.00 91.19 276 ARG A CA 1
ATOM 2145 C C . ARG A 1 276 ? -17.302 9.016 11.169 1.00 91.19 276 ARG A C 1
ATOM 2147 O O . ARG A 1 276 ? -18.075 9.555 11.952 1.00 91.19 276 ARG A O 1
ATOM 2154 N N . ARG A 1 277 ? -17.006 7.716 11.211 1.00 89.00 277 ARG A N 1
ATOM 2155 C CA . ARG A 1 277 ? -17.545 6.802 12.219 1.00 89.00 277 ARG A CA 1
ATOM 2156 C C . ARG A 1 277 ? -17.013 7.107 13.620 1.00 89.00 277 ARG A C 1
ATOM 2158 O O . ARG A 1 277 ? -17.771 7.005 14.573 1.00 89.00 277 ARG A O 1
ATOM 2165 N N . VAL A 1 278 ? -15.729 7.437 13.745 1.00 88.38 278 VAL A N 1
ATOM 2166 C CA . VAL A 1 278 ? -15.068 7.605 15.051 1.00 88.38 278 VAL A CA 1
ATOM 2167 C C . VAL A 1 278 ? -15.249 9.006 15.629 1.00 88.38 278 VAL A C 1
ATOM 2169 O O . VAL A 1 278 ? -15.524 9.141 16.815 1.00 88.38 278 VAL A O 1
ATOM 2172 N N . ALA A 1 279 ? -15.087 10.041 14.804 1.00 87.19 279 ALA A N 1
ATOM 2173 C CA . ALA A 1 279 ? -14.971 11.429 15.254 1.00 87.19 279 ALA A CA 1
ATOM 2174 C C . ALA A 1 279 ? -16.015 12.370 14.617 1.00 87.19 279 ALA A C 1
ATOM 2176 O O . ALA A 1 279 ? -15.964 13.585 14.817 1.00 87.19 279 ALA A O 1
ATOM 2177 N N . GLY A 1 280 ? -16.962 11.824 13.849 1.00 87.19 280 GLY A N 1
ATOM 2178 C CA . GLY A 1 280 ? -18.033 12.579 13.201 1.00 87.19 280 GLY A CA 1
ATOM 2179 C C . GLY A 1 280 ? -17.644 13.215 11.861 1.00 87.19 280 GLY A C 1
ATOM 2180 O O . GLY A 1 280 ? -16.501 13.166 11.402 1.00 87.19 280 GLY A O 1
ATOM 2181 N N . GLN A 1 281 ? -18.634 13.827 11.205 1.00 85.56 281 GLN A N 1
ATOM 2182 C CA . GLN A 1 281 ? -18.529 14.331 9.829 1.00 85.56 281 GLN A CA 1
ATOM 2183 C C . GLN A 1 281 ? -17.446 15.404 9.649 1.00 85.56 281 GLN A C 1
ATOM 2185 O O . GLN A 1 281 ? -16.655 15.333 8.709 1.00 85.56 281 GLN A O 1
ATOM 2190 N N . ARG A 1 282 ? -17.399 16.390 10.552 1.00 84.50 282 ARG A N 1
ATOM 2191 C CA . ARG A 1 282 ? -16.457 17.518 10.469 1.00 84.50 282 ARG A CA 1
ATOM 2192 C C . ARG A 1 282 ? -15.008 17.053 10.594 1.00 84.50 282 ARG A C 1
ATOM 2194 O O . ARG A 1 282 ? -14.165 17.427 9.785 1.00 84.50 282 ARG A O 1
ATOM 2201 N N . ALA A 1 283 ? -14.729 16.186 11.566 1.00 88.38 283 ALA A N 1
ATOM 2202 C CA . ALA A 1 283 ? -13.398 15.615 11.746 1.00 88.38 283 ALA A CA 1
ATOM 2203 C C . ALA A 1 283 ? -12.974 14.775 10.533 1.00 88.38 283 ALA A C 1
ATOM 2205 O O . ALA A 1 283 ? -11.821 14.840 10.120 1.00 88.38 283 ALA A O 1
ATOM 2206 N N . ALA A 1 284 ? -13.905 14.040 9.919 1.00 90.75 284 ALA A N 1
ATOM 2207 C CA . ALA A 1 284 ? -13.630 13.247 8.724 1.00 90.75 284 ALA A CA 1
ATOM 2208 C C . ALA A 1 284 ? -13.217 14.088 7.514 1.00 90.75 284 ALA A C 1
ATOM 2210 O O . ALA A 1 284 ? -12.311 13.699 6.781 1.00 90.75 284 ALA A O 1
ATOM 2211 N N . GLN A 1 285 ? -13.860 15.240 7.312 1.00 90.38 285 GLN A N 1
ATOM 2212 C CA . GLN A 1 285 ? -13.508 16.164 6.233 1.00 90.38 285 GLN A CA 1
ATOM 2213 C C . GLN A 1 285 ? -12.084 16.699 6.414 1.00 90.38 285 GLN A C 1
ATOM 2215 O O . GLN A 1 285 ? -11.288 16.635 5.481 1.00 90.38 285 GLN A O 1
ATOM 2220 N N . TRP A 1 286 ? -11.736 17.148 7.623 1.00 90.62 286 TRP A N 1
ATOM 2221 C CA . TRP A 1 286 ? -10.383 17.619 7.926 1.00 90.62 286 TRP A CA 1
ATOM 2222 C C . TRP A 1 286 ? -9.336 16.510 7.843 1.00 90.62 286 TRP A C 1
ATOM 2224 O O . TRP A 1 286 ? -8.278 16.727 7.263 1.00 90.62 286 TRP A O 1
ATOM 2234 N N . ALA A 1 287 ? -9.638 15.312 8.348 1.00 92.62 287 ALA A N 1
ATOM 2235 C CA . ALA A 1 287 ? -8.748 14.159 8.238 1.00 92.62 287 ALA A CA 1
ATOM 2236 C C . ALA A 1 287 ? -8.455 13.812 6.772 1.00 92.62 287 ALA A C 1
ATOM 2238 O O . ALA A 1 287 ? -7.301 13.585 6.413 1.00 92.62 287 ALA A O 1
ATOM 2239 N N . LEU A 1 288 ? -9.480 13.836 5.912 1.00 94.56 288 LEU A N 1
ATOM 2240 C CA . LEU A 1 288 ? -9.309 13.613 4.480 1.00 94.56 288 LEU A CA 1
ATOM 2241 C C . LEU A 1 288 ? -8.464 14.717 3.834 1.00 94.56 288 LEU A C 1
ATOM 2243 O O . LEU A 1 288 ? -7.546 14.407 3.085 1.00 94.56 288 LEU A O 1
ATOM 2247 N N . ILE A 1 289 ? -8.719 15.991 4.146 1.00 93.38 289 ILE A N 1
ATOM 2248 C CA . ILE A 1 289 ? -7.911 17.108 3.632 1.00 93.38 289 ILE A CA 1
ATOM 2249 C C . ILE A 1 289 ? -6.441 16.942 4.041 1.00 93.38 289 ILE A C 1
ATOM 2251 O O . ILE A 1 289 ? -5.565 17.012 3.183 1.00 93.38 289 ILE A O 1
ATOM 2255 N N . CYS A 1 290 ? -6.159 16.651 5.315 1.00 94.12 290 CYS A N 1
ATOM 2256 C CA . CYS A 1 290 ? -4.797 16.396 5.785 1.00 94.12 290 CYS A CA 1
ATOM 2257 C C . CYS A 1 290 ? -4.149 15.203 5.066 1.00 94.12 290 CYS A C 1
ATOM 2259 O O . CYS A 1 290 ? -2.976 15.278 4.713 1.00 94.12 290 CYS A O 1
ATOM 2261 N N . GLN A 1 291 ? -4.895 14.128 4.796 1.00 95.06 291 GLN A N 1
ATOM 2262 C CA . GLN A 1 291 ? -4.388 12.967 4.057 1.00 95.06 291 GLN A CA 1
ATOM 2263 C C . GLN A 1 291 ? -4.058 13.297 2.594 1.00 95.06 291 GLN A C 1
ATOM 2265 O O . GLN A 1 291 ? -3.034 12.857 2.070 1.00 95.06 291 GLN A O 1
ATOM 2270 N N . LEU A 1 292 ? -4.917 14.068 1.921 1.00 95.12 292 LEU A N 1
ATOM 2271 C CA . LEU A 1 292 ? -4.718 14.461 0.523 1.00 95.12 292 LEU A CA 1
ATOM 2272 C C . LEU A 1 292 ? -3.587 15.486 0.366 1.00 95.12 292 LEU A C 1
ATOM 2274 O O . LEU A 1 292 ? -2.911 15.475 -0.657 1.00 95.12 292 LEU A O 1
ATOM 2278 N N . LEU A 1 293 ? -3.368 16.340 1.372 1.00 94.81 293 LEU A N 1
ATOM 2279 C CA . LEU A 1 293 ? -2.294 17.341 1.399 1.00 94.81 293 LEU A CA 1
ATOM 2280 C C . LEU A 1 293 ? -0.995 16.833 2.037 1.00 94.81 293 LEU A C 1
ATOM 2282 O O . LEU A 1 293 ? 0.024 17.524 1.998 1.00 94.81 293 LEU A O 1
ATOM 2286 N N . ASN A 1 294 ? -0.995 15.643 2.639 1.00 95.56 294 ASN A N 1
ATOM 2287 C CA . ASN A 1 294 ? 0.218 15.058 3.186 1.00 95.56 294 ASN A CA 1
ATOM 2288 C C . ASN A 1 294 ? 1.213 14.782 2.048 1.00 95.56 294 ASN A C 1
ATOM 2290 O O . ASN A 1 294 ? 0.957 13.968 1.158 1.00 95.56 294 ASN A O 1
ATOM 2294 N N . TRP A 1 295 ? 2.363 15.460 2.103 1.00 93.88 295 TRP A N 1
ATOM 2295 C CA . TRP A 1 295 ? 3.373 15.412 1.046 1.00 93.88 295 TRP A CA 1
ATOM 2296 C C . TRP A 1 295 ? 3.846 13.980 0.767 1.00 93.88 295 TRP A C 1
ATOM 2298 O O . TRP A 1 295 ? 3.995 13.598 -0.390 1.00 93.88 295 TRP A O 1
ATOM 2308 N N . PHE A 1 296 ? 4.020 13.166 1.814 1.00 94.38 296 PHE A N 1
ATOM 2309 C CA . PHE A 1 296 ? 4.512 11.799 1.690 1.00 94.38 296 PHE A CA 1
ATOM 2310 C C . PHE A 1 296 ? 3.477 10.890 1.022 1.00 94.38 296 PHE A C 1
ATOM 2312 O O . PHE A 1 296 ? 3.819 10.075 0.169 1.00 94.38 296 PHE A O 1
ATOM 2319 N N . THR A 1 297 ? 2.197 11.066 1.343 1.00 94.81 297 THR A N 1
ATOM 2320 C CA . THR A 1 297 ? 1.090 10.336 0.715 1.00 94.81 297 THR A CA 1
ATOM 2321 C C . THR A 1 297 ? 0.934 10.747 -0.745 1.00 94.81 297 THR A C 1
ATOM 2323 O O . THR A 1 297 ? 0.786 9.885 -1.607 1.00 94.81 297 THR A O 1
ATOM 2326 N N . LEU A 1 298 ? 1.006 12.045 -1.057 1.00 94.50 298 LEU A N 1
ATOM 2327 C CA . LEU A 1 298 ? 1.053 12.517 -2.445 1.00 94.50 298 LEU A CA 1
ATOM 2328 C C . LEU A 1 298 ? 2.214 11.874 -3.204 1.00 94.50 298 LEU A C 1
ATOM 2330 O O . LEU A 1 298 ? 2.015 11.349 -4.296 1.00 94.50 298 LEU A O 1
ATOM 2334 N N . TYR A 1 299 ? 3.392 11.849 -2.586 1.00 94.00 299 TYR A N 1
ATOM 2335 C CA . TYR A 1 299 ? 4.623 11.345 -3.174 1.00 94.00 299 TYR A CA 1
ATOM 2336 C C . TYR A 1 299 ? 4.658 9.820 -3.370 1.00 94.00 299 TYR A C 1
ATOM 2338 O O . TYR A 1 299 ? 5.219 9.352 -4.363 1.00 94.00 299 TYR A O 1
ATOM 2346 N N . THR A 1 300 ? 4.090 9.036 -2.446 1.00 94.81 300 THR A N 1
ATOM 2347 C CA . THR A 1 300 ? 4.237 7.566 -2.422 1.00 94.81 300 THR A CA 1
ATOM 2348 C C . THR A 1 300 ? 2.991 6.792 -2.835 1.00 94.81 300 THR A C 1
ATOM 2350 O O . THR A 1 300 ? 3.136 5.746 -3.457 1.00 94.81 300 THR A O 1
ATOM 2353 N N . ALA A 1 301 ? 1.777 7.281 -2.561 1.00 94.50 301 ALA A N 1
ATOM 2354 C CA . ALA A 1 301 ? 0.551 6.500 -2.748 1.00 94.50 301 ALA A CA 1
ATOM 2355 C C . ALA A 1 301 ? 0.320 5.949 -4.174 1.00 94.50 301 ALA A C 1
ATOM 2357 O O . ALA A 1 301 ? -0.129 4.808 -4.281 1.00 94.50 301 ALA A O 1
ATOM 2358 N N . PRO A 1 302 ? 0.609 6.683 -5.270 1.00 93.44 302 PRO A N 1
ATOM 2359 C CA . PRO A 1 302 ? 0.440 6.149 -6.624 1.00 93.44 302 PRO A CA 1
ATOM 2360 C C . PRO A 1 302 ? 1.645 5.331 -7.124 1.00 93.44 302 PRO A C 1
ATOM 2362 O O . PRO A 1 302 ? 1.615 4.840 -8.252 1.00 93.44 302 PRO A O 1
ATOM 2365 N N . ARG A 1 303 ? 2.714 5.191 -6.327 1.00 94.50 303 ARG A N 1
ATOM 2366 C CA . ARG A 1 303 ? 3.866 4.345 -6.672 1.00 94.50 303 ARG A CA 1
ATOM 2367 C C . ARG A 1 303 ? 3.542 2.883 -6.407 1.00 94.50 303 ARG A C 1
ATOM 2369 O O . ARG A 1 303 ? 2.872 2.558 -5.429 1.00 94.50 303 ARG A O 1
ATOM 2376 N N . THR A 1 304 ? 4.066 2.001 -7.246 1.00 95.31 304 THR A N 1
ATOM 2377 C CA . THR A 1 304 ? 3.843 0.545 -7.250 1.00 95.31 304 THR A CA 1
ATOM 2378 C C . THR A 1 304 ? 4.582 -0.171 -6.114 1.00 95.31 304 THR A C 1
ATOM 2380 O O . THR A 1 304 ? 5.393 -1.072 -6.326 1.00 95.31 304 THR A O 1
ATOM 2383 N N . LEU A 1 305 ? 4.298 0.258 -4.884 1.00 94.69 305 LEU A N 1
ATOM 2384 C CA . LEU A 1 305 ? 4.827 -0.274 -3.636 1.00 94.69 305 LEU A CA 1
ATOM 2385 C C . LEU A 1 305 ? 3.760 -1.121 -2.940 1.00 94.69 305 LEU A C 1
ATOM 2387 O O . LEU A 1 305 ? 2.625 -0.677 -2.729 1.00 94.69 305 LEU A O 1
ATOM 2391 N N . SER A 1 306 ? 4.147 -2.311 -2.481 1.00 93.88 306 SER A N 1
ATOM 2392 C CA . SER A 1 306 ? 3.274 -3.178 -1.680 1.00 93.88 306 SER A CA 1
ATOM 2393 C C . SER A 1 306 ? 2.822 -2.505 -0.376 1.00 93.88 306 SER A C 1
ATOM 2395 O O . SER A 1 306 ? 1.728 -2.777 0.113 1.00 93.88 306 SER A O 1
ATOM 2397 N N . ASN A 1 307 ? 3.619 -1.571 0.158 1.00 94.12 307 ASN A N 1
ATOM 2398 C CA . ASN A 1 307 ? 3.315 -0.769 1.351 1.00 94.12 307 ASN A CA 1
ATOM 2399 C C . ASN A 1 307 ? 1.993 -0.001 1.211 1.00 94.12 307 ASN A C 1
ATOM 2401 O O . ASN A 1 307 ? 1.267 0.190 2.180 1.00 94.12 307 ASN A O 1
ATOM 2405 N N . CYS A 1 308 ? 1.664 0.455 0.004 1.00 94.88 308 CYS A N 1
ATOM 2406 C CA . CYS A 1 308 ? 0.428 1.187 -0.243 1.00 94.88 308 CYS A CA 1
ATOM 2407 C C . CYS A 1 308 ? -0.794 0.253 -0.218 1.00 94.88 308 CYS A C 1
ATOM 2409 O O . CYS A 1 308 ? -1.869 0.665 0.214 1.00 94.88 308 CYS A O 1
ATOM 2411 N N . VAL A 1 309 ? -0.631 -1.015 -0.620 1.00 95.25 309 VAL A N 1
ATOM 2412 C CA . VAL A 1 309 ? -1.682 -2.038 -0.474 1.00 95.25 309 VAL A CA 1
ATOM 2413 C C . VAL A 1 309 ? -1.834 -2.447 0.987 1.00 95.25 309 VAL A C 1
ATOM 2415 O O . VAL A 1 309 ? -2.958 -2.586 1.464 1.00 95.25 309 VAL A O 1
ATOM 2418 N N . GLU A 1 310 ? -0.733 -2.561 1.730 1.00 95.38 310 GLU A N 1
ATOM 2419 C CA . GLU A 1 310 ? -0.776 -2.709 3.189 1.00 95.38 310 GLU A CA 1
ATOM 2420 C C . GLU A 1 310 ? -1.530 -1.543 3.844 1.00 95.38 310 GLU A C 1
ATOM 2422 O O . GLU A 1 310 ? -2.398 -1.781 4.683 1.00 95.38 310 GLU A O 1
ATOM 2427 N N . TRP A 1 311 ? -1.255 -0.295 3.454 1.00 95.69 311 TRP A N 1
ATOM 2428 C CA . TRP A 1 311 ? -1.972 0.880 3.956 1.00 95.69 311 TRP A CA 1
ATOM 2429 C C . TRP A 1 311 ? -3.473 0.819 3.639 1.00 95.69 311 TRP A C 1
ATOM 2431 O O . TRP A 1 311 ? -4.299 1.049 4.529 1.00 95.69 311 TRP A O 1
ATOM 2441 N N . LEU A 1 312 ? -3.844 0.444 2.409 1.00 97.38 312 LEU A N 1
ATOM 2442 C CA . LEU A 1 312 ? -5.235 0.222 2.010 1.00 97.38 312 LEU A CA 1
ATOM 2443 C C . LEU A 1 312 ? -5.911 -0.829 2.898 1.00 97.38 312 LEU A C 1
ATOM 2445 O O . LEU A 1 312 ? -6.952 -0.556 3.499 1.00 97.38 312 LEU A O 1
ATOM 2449 N N . LEU A 1 313 ? -5.324 -2.022 2.997 1.00 97.62 313 LEU A N 1
ATOM 2450 C CA . LEU A 1 313 ? -5.884 -3.130 3.771 1.00 97.62 313 LEU A CA 1
ATOM 2451 C C . LEU A 1 313 ? -5.946 -2.797 5.260 1.00 97.62 313 LEU A C 1
ATOM 2453 O O . LEU A 1 313 ? -6.929 -3.127 5.919 1.00 97.62 313 LEU A O 1
ATOM 2457 N N . THR A 1 314 ? -4.954 -2.070 5.773 1.00 96.62 314 THR A N 1
ATOM 2458 C CA . THR A 1 314 ? -4.940 -1.587 7.154 1.00 96.62 314 THR A CA 1
ATOM 2459 C C . THR A 1 314 ? -6.075 -0.600 7.400 1.00 96.62 314 THR A C 1
ATOM 2461 O O . THR A 1 314 ? -6.821 -0.752 8.363 1.00 96.62 314 THR A O 1
ATOM 2464 N N . THR A 1 315 ? -6.289 0.359 6.500 1.00 96.50 315 THR A N 1
ATOM 2465 C CA . THR A 1 315 ? -7.368 1.352 6.620 1.00 96.50 315 THR A CA 1
ATOM 2466 C C . THR A 1 315 ? -8.753 0.704 6.518 1.00 96.50 315 THR A 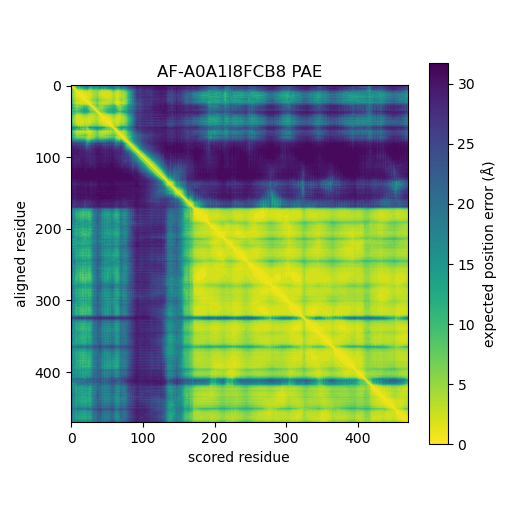C 1
ATOM 2468 O O . THR A 1 315 ? -9.646 0.997 7.317 1.00 96.50 315 THR A O 1
ATOM 2471 N N . VAL A 1 316 ? -8.934 -0.242 5.589 1.00 97.12 316 VAL A N 1
ATOM 2472 C CA . VAL A 1 316 ? -10.160 -1.053 5.479 1.00 97.12 316 VAL A CA 1
ATOM 2473 C C . VAL A 1 316 ? -10.367 -1.902 6.737 1.00 97.12 316 VAL A C 1
ATOM 2475 O O . VAL A 1 316 ? -11.484 -1.985 7.254 1.00 97.12 316 VAL A O 1
ATOM 2478 N N . GLY A 1 317 ? -9.296 -2.501 7.257 1.00 96.19 317 GLY A N 1
ATOM 2479 C CA . GLY A 1 317 ? -9.298 -3.264 8.498 1.00 96.19 317 GLY A CA 1
ATOM 2480 C C . GLY A 1 317 ? -9.737 -2.409 9.683 1.00 96.19 317 GLY A C 1
ATOM 2481 O O . GLY A 1 317 ? -10.634 -2.817 10.414 1.00 96.19 317 GLY A O 1
ATOM 2482 N N . LEU A 1 318 ? -9.182 -1.203 9.841 1.00 95.06 318 LEU A N 1
ATOM 2483 C CA . LEU A 1 318 ? -9.553 -0.255 10.897 1.00 95.06 318 LEU A CA 1
ATOM 2484 C C . LEU A 1 318 ? -11.012 0.199 10.770 1.00 95.06 318 LEU A C 1
ATOM 2486 O O . LEU A 1 318 ? -11.704 0.309 11.778 1.00 95.06 318 LEU A O 1
ATOM 2490 N N . TYR A 1 319 ? -11.527 0.395 9.555 1.00 94.94 319 TYR A N 1
ATOM 2491 C CA . TYR A 1 319 ? -12.937 0.736 9.346 1.00 94.94 319 TYR A CA 1
ATOM 2492 C C . TYR A 1 319 ? -13.899 -0.362 9.836 1.00 94.94 319 TYR A C 1
ATOM 2494 O O . TYR A 1 319 ? -14.910 -0.067 10.484 1.00 94.94 319 TYR A O 1
ATOM 2502 N N . TYR A 1 320 ? -13.599 -1.629 9.525 1.00 94.69 320 TYR A N 1
ATOM 2503 C CA . TYR A 1 320 ? -14.417 -2.776 9.939 1.00 94.69 320 TYR A CA 1
ATOM 2504 C C . TYR A 1 320 ? -14.066 -3.316 11.329 1.00 94.69 320 TYR A C 1
ATOM 2506 O O . TYR A 1 320 ? -14.800 -4.164 11.848 1.00 94.69 320 TYR A O 1
ATOM 2514 N N . TYR A 1 321 ? -12.981 -2.830 11.939 1.00 92.88 321 TYR A N 1
ATOM 2515 C CA . TYR A 1 321 ? -12.565 -3.231 13.273 1.00 92.88 321 TYR A CA 1
ATOM 2516 C C . TYR A 1 321 ? -13.723 -3.015 14.260 1.00 92.88 321 TYR A C 1
ATOM 2518 O O . TYR A 1 321 ? -14.446 -2.009 14.195 1.00 92.88 321 TYR A O 1
ATOM 2526 N N . PRO A 1 322 ? -13.959 -3.962 15.179 1.00 88.88 322 PRO A N 1
ATOM 2527 C CA . PRO A 1 322 ? -14.952 -3.798 16.218 1.00 88.88 322 PRO A CA 1
ATOM 2528 C C . PRO A 1 322 ? -14.395 -2.838 17.267 1.00 88.88 322 PRO A C 1
ATOM 2530 O O . PRO A 1 322 ? -13.945 -3.242 18.342 1.00 88.88 322 PRO A O 1
ATOM 2533 N N . TRP A 1 323 ? -14.496 -1.542 16.972 1.00 85.88 323 TRP A N 1
ATOM 2534 C CA . TRP A 1 323 ? -14.550 -0.487 17.983 1.00 85.88 323 TRP A CA 1
ATOM 2535 C C . TRP A 1 323 ? -15.674 -0.820 18.989 1.00 85.88 323 TRP A C 1
ATOM 2537 O O . TRP A 1 323 ? -16.414 -1.773 18.754 1.00 85.88 323 TRP A O 1
ATOM 2547 N N . PRO A 1 324 ? -15.798 -0.163 20.152 1.00 67.56 324 PRO A N 1
ATOM 2548 C CA . PRO A 1 324 ? -16.636 -0.618 21.275 1.00 67.56 324 PRO A CA 1
ATOM 2549 C C . PRO A 1 324 ? -18.066 -1.115 20.945 1.00 67.56 324 PRO A C 1
ATOM 2551 O O . PRO A 1 324 ? -18.601 -1.945 21.677 1.00 67.56 324 PRO A O 1
ATOM 2554 N N . GLU A 1 325 ? -18.626 -0.716 19.808 1.00 68.25 325 GLU A N 1
ATOM 2555 C CA . GLU A 1 325 ? -19.854 -1.211 19.183 1.00 68.25 325 GLU A CA 1
ATOM 2556 C C . GLU A 1 325 ? -19.815 -2.677 18.690 1.00 68.25 325 GLU A C 1
ATOM 2558 O O . GLU A 1 325 ? -18.795 -3.233 18.272 1.00 68.25 325 GLU A O 1
ATOM 2563 N N . ALA A 1 326 ? -20.983 -3.324 18.689 1.00 64.88 326 ALA A N 1
ATOM 2564 C CA . ALA A 1 326 ? -21.163 -4.624 18.052 1.00 64.88 326 ALA A CA 1
ATOM 2565 C C . ALA A 1 326 ? -21.236 -4.471 16.522 1.00 64.88 326 ALA A C 1
ATOM 2567 O O . ALA A 1 326 ? -21.989 -3.652 16.004 1.00 64.88 326 ALA A O 1
ATOM 2568 N N . GLN A 1 327 ? -20.475 -5.287 15.792 1.00 77.50 327 GLN A N 1
ATOM 2569 C CA . GLN A 1 327 ? -20.490 -5.315 14.326 1.00 77.50 327 GLN A CA 1
ATOM 2570 C C . GLN A 1 327 ? -21.294 -6.505 13.804 1.00 77.50 327 GLN A C 1
ATOM 2572 O O . GLN A 1 327 ? -21.368 -7.558 14.442 1.00 77.50 327 GLN A O 1
ATOM 2577 N N . SER A 1 328 ? -21.828 -6.367 12.589 1.00 86.31 328 SER A N 1
ATOM 2578 C CA . SER A 1 328 ? -22.435 -7.491 11.872 1.00 86.31 328 SER A CA 1
ATOM 2579 C C . SER A 1 328 ? -21.410 -8.595 11.576 1.00 86.31 328 SER A C 1
ATOM 2581 O O . SER A 1 328 ? -20.218 -8.332 11.395 1.00 86.31 328 SER A O 1
ATOM 2583 N N . ARG A 1 329 ? -21.881 -9.840 11.427 1.00 86.62 329 ARG A N 1
ATOM 2584 C CA . ARG A 1 329 ? -21.034 -10.980 11.028 1.00 86.62 329 ARG A CA 1
ATOM 2585 C C . ARG A 1 329 ? -20.286 -10.708 9.717 1.00 86.62 329 ARG A C 1
ATOM 2587 O O . ARG A 1 329 ? -19.112 -11.041 9.604 1.00 86.62 329 ARG A O 1
ATOM 2594 N N . LYS A 1 330 ? -20.936 -10.049 8.750 1.00 90.44 330 LYS A N 1
ATOM 2595 C CA . LYS A 1 330 ? -20.313 -9.655 7.473 1.00 90.44 330 LYS A CA 1
ATOM 2596 C C . LYS A 1 330 ? -19.138 -8.693 7.687 1.00 90.44 330 LYS A C 1
ATOM 2598 O O . LYS A 1 330 ? -18.102 -8.860 7.054 1.00 90.44 330 LYS A O 1
ATOM 2603 N N . ALA A 1 331 ? -19.275 -7.711 8.578 1.00 91.56 331 ALA A N 1
ATOM 2604 C CA . ALA A 1 331 ? -18.197 -6.775 8.900 1.00 91.56 331 ALA A CA 1
ATOM 2605 C C . ALA A 1 331 ? -17.019 -7.469 9.603 1.00 91.56 331 ALA A C 1
ATOM 2607 O O . ALA A 1 331 ? -15.875 -7.197 9.260 1.00 91.56 331 ALA A O 1
ATOM 2608 N N . GLN A 1 332 ? -17.286 -8.421 10.504 1.00 91.38 332 GLN A N 1
ATOM 2609 C CA . GLN A 1 332 ? -16.232 -9.209 11.158 1.00 91.38 332 GLN A CA 1
ATOM 2610 C C . GLN A 1 332 ? -15.400 -10.021 10.158 1.00 91.38 332 GLN A C 1
ATOM 2612 O O . GLN A 1 332 ? -14.177 -10.031 10.256 1.00 91.38 332 GLN A O 1
ATOM 2617 N N . TRP A 1 333 ? -16.049 -10.653 9.174 1.00 94.50 333 TRP A N 1
ATOM 2618 C CA . TRP A 1 333 ? -15.352 -11.360 8.096 1.00 94.50 333 TRP A CA 1
ATOM 2619 C C . TRP A 1 333 ? -14.519 -10.422 7.225 1.00 94.50 333 TRP A C 1
ATOM 2621 O O . TRP A 1 333 ? -13.367 -10.730 6.947 1.00 94.50 333 TRP A O 1
ATOM 2631 N N . LYS A 1 334 ? -15.061 -9.260 6.836 1.00 95.38 334 LYS A N 1
ATOM 2632 C CA . LYS A 1 334 ? -14.311 -8.256 6.062 1.00 95.38 334 LYS A CA 1
ATOM 2633 C C . LYS A 1 334 ? -13.082 -7.749 6.815 1.00 95.38 334 LYS A C 1
ATOM 2635 O O . LYS A 1 334 ? -12.018 -7.640 6.221 1.00 95.38 334 LYS A O 1
ATOM 2640 N N . PHE A 1 335 ? -13.232 -7.476 8.111 1.00 95.00 335 PHE A N 1
ATOM 2641 C CA . PHE A 1 335 ? -12.131 -7.117 9.001 1.00 95.00 335 PHE A CA 1
ATOM 2642 C C . PHE A 1 335 ? -11.054 -8.209 9.016 1.00 95.00 335 PHE A C 1
ATOM 2644 O O . PHE A 1 335 ? -9.915 -7.944 8.646 1.00 95.00 335 PHE A O 1
ATOM 2651 N N . ALA A 1 336 ? -11.416 -9.439 9.387 1.00 96.00 336 ALA A N 1
ATOM 2652 C CA . ALA A 1 336 ? -10.458 -10.530 9.539 1.00 96.00 336 ALA A CA 1
ATOM 2653 C C . ALA A 1 336 ? -9.769 -10.897 8.211 1.00 96.00 336 ALA A C 1
ATOM 2655 O O . ALA A 1 336 ? -8.567 -11.154 8.194 1.00 96.00 336 ALA A O 1
ATOM 2656 N N . LEU A 1 337 ? -10.492 -10.830 7.087 1.00 97.19 337 LEU A N 1
ATOM 2657 C CA . LEU A 1 337 ? -9.924 -11.029 5.755 1.00 97.19 337 LEU A CA 1
ATOM 2658 C C . LEU A 1 337 ? -8.935 -9.918 5.372 1.00 97.19 337 LEU A C 1
ATOM 2660 O O . LEU A 1 337 ? -7.874 -10.224 4.840 1.00 97.19 337 LEU A O 1
ATOM 2664 N N . ALA A 1 338 ? -9.247 -8.649 5.659 1.00 97.25 338 ALA A N 1
ATOM 2665 C CA . ALA A 1 338 ? -8.339 -7.535 5.381 1.00 97.25 338 ALA A CA 1
ATOM 2666 C C . ALA A 1 338 ? -7.033 -7.650 6.185 1.00 97.25 338 ALA A C 1
ATOM 2668 O O . ALA A 1 338 ? -5.957 -7.450 5.628 1.00 97.25 338 ALA A O 1
ATOM 2669 N N . VAL A 1 339 ? -7.120 -8.042 7.463 1.00 96.62 339 VAL A N 1
ATOM 2670 C CA . VAL A 1 339 ? -5.945 -8.291 8.317 1.00 96.62 339 VAL A CA 1
ATOM 2671 C C . VAL A 1 339 ? -5.114 -9.460 7.795 1.00 96.62 339 VAL A C 1
ATOM 2673 O O . VAL A 1 339 ? -3.898 -9.333 7.660 1.00 96.62 339 VAL A O 1
ATOM 2676 N N . ALA A 1 340 ? -5.760 -10.585 7.474 1.00 97.00 340 ALA A N 1
ATOM 2677 C CA . ALA A 1 340 ? -5.078 -11.762 6.945 1.00 97.00 340 ALA A CA 1
ATOM 2678 C C . ALA A 1 340 ? -4.383 -11.455 5.608 1.00 97.00 340 ALA A C 1
ATOM 2680 O O . ALA A 1 340 ? -3.223 -11.814 5.427 1.00 97.00 340 ALA A O 1
ATOM 2681 N N . ALA A 1 341 ? -5.052 -10.730 4.706 1.00 96.56 341 ALA A N 1
ATOM 2682 C CA . ALA A 1 341 ? -4.477 -10.288 3.438 1.00 96.56 341 ALA A CA 1
ATOM 2683 C C . ALA A 1 341 ? -3.296 -9.325 3.633 1.00 96.56 341 ALA A C 1
ATOM 2685 O O . ALA A 1 341 ? -2.285 -9.474 2.950 1.00 96.56 341 ALA A O 1
ATOM 2686 N N . ALA A 1 342 ? -3.389 -8.380 4.580 1.00 96.12 342 ALA A N 1
ATOM 2687 C CA . ALA A 1 342 ? -2.290 -7.466 4.892 1.00 96.12 342 ALA A CA 1
ATOM 2688 C C . ALA A 1 342 ? -1.055 -8.246 5.359 1.00 96.12 342 ALA A C 1
ATOM 2690 O O . ALA A 1 342 ? 0.013 -8.089 4.780 1.00 96.12 342 ALA A O 1
ATOM 2691 N N . CYS A 1 343 ? -1.229 -9.161 6.320 1.00 94.56 343 CYS A N 1
ATOM 2692 C CA . CYS A 1 343 ? -0.141 -9.989 6.846 1.00 94.56 343 CYS A CA 1
ATOM 2693 C C . CYS A 1 343 ? 0.436 -10.957 5.800 1.00 94.56 343 CYS A C 1
ATOM 2695 O O . CYS A 1 343 ? 1.625 -11.254 5.829 1.00 94.56 343 CYS A O 1
ATOM 2697 N N . ALA A 1 344 ? -0.377 -11.460 4.867 1.00 93.50 344 ALA A N 1
ATOM 2698 C CA . ALA A 1 344 ? 0.111 -12.349 3.817 1.00 93.50 344 ALA A CA 1
ATOM 2699 C C . ALA A 1 344 ? 0.926 -11.607 2.749 1.00 93.50 344 ALA A C 1
ATOM 2701 O O . ALA A 1 344 ? 1.963 -12.106 2.317 1.00 93.50 344 ALA A O 1
ATOM 2702 N N . LEU A 1 345 ? 0.483 -10.416 2.334 1.00 92.00 345 LEU A N 1
ATOM 2703 C CA . LEU A 1 345 ? 1.223 -9.581 1.381 1.00 92.00 345 LEU A CA 1
ATOM 2704 C C . LEU A 1 345 ? 2.466 -8.950 2.017 1.00 92.00 345 LEU A C 1
ATOM 2706 O O . LEU A 1 345 ? 3.485 -8.781 1.349 1.00 92.00 345 LEU A O 1
ATOM 2710 N N . ARG A 1 346 ? 2.381 -8.606 3.304 1.00 91.62 346 ARG A N 1
ATOM 2711 C CA . ARG A 1 346 ? 3.467 -8.046 4.104 1.00 91.62 346 ARG A CA 1
ATOM 2712 C C . ARG A 1 346 ? 3.457 -8.667 5.504 1.00 91.62 346 ARG A C 1
ATOM 2714 O O . ARG A 1 346 ? 2.704 -8.217 6.366 1.00 91.62 346 ARG A O 1
ATOM 2721 N N . PRO A 1 347 ? 4.326 -9.656 5.782 1.00 91.62 347 PRO A N 1
ATOM 2722 C CA . PRO A 1 347 ? 4.403 -10.285 7.104 1.00 91.62 347 PRO A CA 1
ATOM 2723 C C . PRO A 1 347 ? 4.631 -9.294 8.252 1.00 91.62 347 PRO A C 1
ATOM 2725 O O . PRO A 1 347 ? 4.146 -9.503 9.360 1.00 91.62 347 PRO A O 1
ATOM 2728 N N . THR A 1 348 ? 5.287 -8.164 7.981 1.00 90.81 348 THR A N 1
ATOM 2729 C CA . THR A 1 348 ? 5.509 -7.090 8.956 1.00 90.81 348 THR A CA 1
ATOM 2730 C C . THR A 1 348 ? 4.222 -6.387 9.410 1.00 90.81 348 THR A C 1
ATOM 2732 O O . THR A 1 348 ? 4.187 -5.850 10.518 1.00 90.81 348 THR A O 1
ATOM 2735 N N . SER A 1 349 ? 3.124 -6.453 8.641 1.00 94.19 349 SER A N 1
ATOM 2736 C CA . SER A 1 349 ? 1.805 -5.958 9.066 1.00 94.19 349 SER A CA 1
ATOM 2737 C C . SER A 1 349 ? 1.263 -6.703 10.290 1.00 94.19 349 SER A C 1
ATOM 2739 O O . SER A 1 349 ? 0.362 -6.201 10.965 1.00 94.19 349 SER A O 1
ATOM 2741 N N . ALA A 1 350 ? 1.812 -7.879 10.615 1.00 94.31 350 ALA A N 1
ATOM 2742 C CA . ALA A 1 350 ? 1.469 -8.594 11.835 1.00 94.31 350 ALA A CA 1
ATOM 2743 C C . ALA A 1 350 ? 1.774 -7.766 13.093 1.00 94.31 350 ALA A C 1
ATOM 2745 O O . ALA A 1 350 ? 1.045 -7.890 14.070 1.00 94.31 350 ALA A O 1
ATOM 2746 N N . VAL A 1 351 ? 2.781 -6.883 13.066 1.00 93.38 351 VAL A N 1
ATOM 2747 C CA . VAL A 1 351 ? 3.179 -6.054 14.216 1.00 93.38 351 VAL A CA 1
ATOM 2748 C C . VAL A 1 351 ? 2.031 -5.162 14.714 1.00 93.38 351 VAL A C 1
ATOM 2750 O O . VAL A 1 351 ? 1.597 -5.357 15.854 1.00 93.38 351 VAL A O 1
ATOM 2753 N N . PRO A 1 352 ? 1.475 -4.224 13.917 1.00 93.62 352 PRO A N 1
ATOM 2754 C CA . PRO A 1 352 ? 0.356 -3.399 14.373 1.00 93.62 352 PRO A CA 1
ATOM 2755 C C . PRO A 1 352 ? -0.907 -4.230 14.650 1.00 93.62 352 PRO A C 1
ATOM 2757 O O . PRO A 1 352 ? -1.636 -3.976 15.614 1.00 93.62 352 PRO A O 1
ATOM 2760 N N . TRP A 1 353 ? -1.172 -5.256 13.836 1.00 95.75 353 TRP A N 1
ATOM 2761 C CA . TRP A 1 353 ? -2.390 -6.051 13.972 1.00 95.75 353 TRP A CA 1
ATOM 2762 C C . TRP A 1 353 ? -2.388 -6.982 15.179 1.00 95.75 353 TRP A C 1
ATOM 2764 O O . TRP A 1 353 ? -3.457 -7.225 15.736 1.00 95.75 353 TRP A O 1
ATOM 2774 N N . LEU A 1 354 ? -1.227 -7.450 15.638 1.00 94.50 354 LEU A N 1
ATOM 2775 C CA . LEU A 1 354 ? -1.114 -8.279 16.835 1.00 94.50 354 LEU A CA 1
ATOM 2776 C C . LEU A 1 354 ? -1.694 -7.551 18.051 1.00 94.50 354 LEU A C 1
ATOM 2778 O O . LEU A 1 354 ? -2.547 -8.107 18.741 1.00 94.50 354 LEU A O 1
ATOM 2782 N N . MET A 1 355 ? -1.325 -6.283 18.261 1.00 92.25 355 MET A N 1
ATOM 2783 C CA . MET A 1 355 ? -1.837 -5.487 19.380 1.00 92.25 355 MET A CA 1
ATOM 2784 C C . MET A 1 355 ? -3.368 -5.349 19.328 1.00 92.25 355 MET A C 1
ATOM 2786 O O . MET A 1 355 ? -4.054 -5.616 20.317 1.00 92.25 355 MET A O 1
ATOM 2790 N N . LEU A 1 356 ? -3.925 -4.979 18.169 1.00 93.12 356 LEU A N 1
ATOM 2791 C CA . LEU A 1 356 ? -5.374 -4.809 18.008 1.00 93.12 356 LEU A CA 1
ATOM 2792 C C . LEU A 1 356 ? -6.135 -6.136 18.112 1.00 93.12 356 LEU A C 1
ATOM 2794 O O . LEU A 1 356 ? -7.186 -6.201 18.744 1.00 93.12 356 LEU A O 1
ATOM 2798 N N . CYS A 1 357 ? -5.618 -7.218 17.535 1.00 93.12 357 CYS A N 1
ATOM 2799 C CA . CYS A 1 357 ? -6.258 -8.529 17.592 1.00 93.12 357 CYS A CA 1
ATOM 2800 C C . CYS A 1 357 ? -6.246 -9.110 19.010 1.00 93.12 357 CYS A C 1
ATOM 2802 O O . CYS A 1 357 ? -7.268 -9.655 19.437 1.00 93.12 357 CYS A O 1
ATOM 2804 N N . LEU A 1 358 ? -5.146 -8.945 19.756 1.00 91.50 358 LEU A N 1
ATOM 2805 C CA . LEU A 1 358 ? -5.070 -9.308 21.173 1.00 91.50 358 LEU A CA 1
ATOM 2806 C C . LEU A 1 358 ? -6.040 -8.470 22.007 1.00 91.50 358 LEU A C 1
ATOM 2808 O O . LEU A 1 358 ? -6.764 -9.017 22.840 1.00 91.50 358 LEU A O 1
ATOM 2812 N N . TRP A 1 359 ? -6.131 -7.166 21.741 1.00 88.31 359 TRP A N 1
ATOM 2813 C CA . TRP A 1 359 ? -7.096 -6.295 22.409 1.00 88.31 359 TRP A CA 1
ATOM 2814 C C . TRP A 1 359 ? -8.549 -6.707 22.119 1.00 88.31 359 TRP A C 1
ATOM 2816 O O . TRP A 1 359 ? -9.369 -6.812 23.037 1.00 88.31 359 TRP A O 1
ATOM 2826 N N . HIS A 1 360 ? -8.875 -7.031 20.865 1.00 90.12 360 HIS A N 1
ATOM 2827 C CA . HIS A 1 360 ? -10.195 -7.533 20.486 1.00 90.12 360 HIS A CA 1
ATOM 2828 C C . HIS A 1 360 ? -10.524 -8.872 21.167 1.00 90.12 360 HIS A C 1
ATOM 2830 O O . HIS A 1 360 ? -11.638 -9.043 21.676 1.00 90.12 360 HIS A O 1
ATOM 2836 N N . ALA A 1 361 ? -9.564 -9.799 21.222 1.00 89.62 361 ALA A N 1
ATOM 2837 C CA . ALA A 1 361 ? -9.709 -11.080 21.907 1.00 89.62 361 ALA A CA 1
ATOM 2838 C C . ALA A 1 361 ? -9.923 -10.890 23.419 1.00 89.62 361 ALA A C 1
ATOM 2840 O O . ALA A 1 361 ? -10.853 -11.467 23.989 1.00 89.62 361 ALA A O 1
ATOM 2841 N N . ALA A 1 362 ? -9.139 -10.008 24.050 1.00 88.50 362 ALA A N 1
ATOM 2842 C CA . ALA A 1 362 ? -9.248 -9.677 25.467 1.00 88.50 362 ALA A CA 1
ATOM 2843 C C . ALA A 1 362 ? -10.609 -9.058 25.827 1.00 88.50 362 ALA A C 1
ATOM 2845 O O . ALA A 1 362 ? -11.161 -9.378 26.878 1.00 88.50 362 ALA A O 1
ATOM 2846 N N . ARG A 1 363 ? -11.190 -8.230 24.946 1.00 86.94 363 ARG A N 1
ATOM 2847 C CA . ARG A 1 363 ? -12.537 -7.649 25.119 1.00 86.94 363 ARG A CA 1
ATOM 2848 C C . ARG A 1 363 ? -13.662 -8.665 24.908 1.00 86.94 363 ARG A C 1
ATOM 2850 O O . ARG A 1 363 ? -14.754 -8.518 25.452 1.00 86.94 363 ARG A O 1
ATOM 2857 N N . SER A 1 364 ? -13.409 -9.707 24.126 1.00 85.25 364 SER A N 1
ATOM 2858 C CA . SER A 1 364 ? -14.419 -10.669 23.684 1.00 85.25 364 SER A CA 1
ATOM 2859 C C . SER A 1 364 ? -14.257 -12.052 24.318 1.00 85.25 364 SER A C 1
ATOM 2861 O O . SER A 1 364 ? -14.569 -13.050 23.669 1.00 85.25 364 SER A O 1
ATOM 2863 N N . ARG A 1 365 ? -13.844 -12.136 25.596 1.00 81.75 365 ARG A N 1
ATOM 2864 C CA . ARG A 1 365 ? -13.571 -13.413 26.299 1.00 81.75 365 ARG A CA 1
ATOM 2865 C C . ARG A 1 365 ? -14.683 -14.455 26.143 1.00 81.75 365 ARG A C 1
ATOM 2867 O O . ARG A 1 365 ? -14.410 -15.597 25.799 1.00 81.75 365 ARG A O 1
ATOM 2874 N N . ARG A 1 366 ? -15.952 -14.045 26.278 1.00 82.50 366 ARG A N 1
ATOM 2875 C CA . ARG A 1 366 ? -17.128 -14.933 26.126 1.00 82.50 366 ARG A CA 1
ATOM 2876 C C . ARG A 1 366 ? -17.295 -15.529 24.719 1.00 82.50 366 ARG A C 1
ATOM 2878 O O . ARG A 1 366 ? -18.075 -16.452 24.525 1.00 82.50 366 ARG A O 1
ATOM 2885 N N . ARG A 1 367 ? -16.628 -14.968 23.708 1.00 85.75 367 ARG A N 1
ATOM 2886 C CA . ARG A 1 367 ? -16.711 -15.374 22.295 1.00 85.75 367 ARG A CA 1
ATOM 2887 C C . ARG A 1 367 ? -15.344 -15.743 21.721 1.00 85.75 367 ARG A C 1
ATOM 2889 O O . ARG A 1 367 ? -15.227 -15.835 20.502 1.00 85.75 367 ARG A O 1
ATOM 2896 N N . LEU A 1 368 ? -14.341 -15.963 22.574 1.00 88.50 368 LEU A N 1
ATOM 2897 C CA . LEU A 1 368 ? -12.959 -16.183 22.157 1.00 88.50 368 LEU A CA 1
ATOM 2898 C C . LEU A 1 368 ? -12.840 -17.332 21.150 1.00 88.50 368 LEU A C 1
ATOM 2900 O O . LEU A 1 368 ? -12.273 -17.126 20.087 1.00 88.50 368 LEU A O 1
ATOM 2904 N N . GLY A 1 369 ? -13.475 -18.481 21.408 1.00 90.19 369 GLY A N 1
ATOM 2905 C CA . GLY A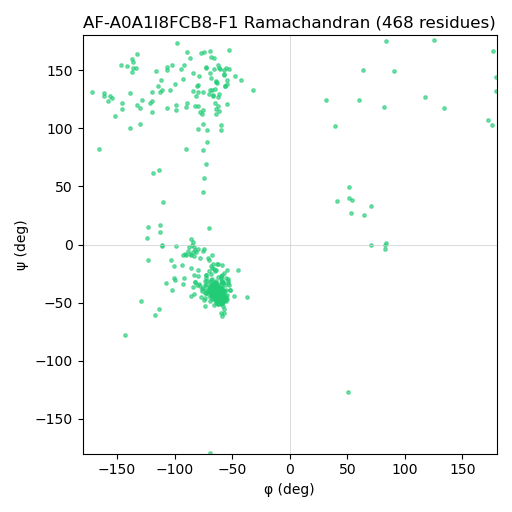 1 369 ? -13.451 -19.617 20.477 1.00 90.19 369 GLY A CA 1
ATOM 2906 C C . GLY A 1 369 ? 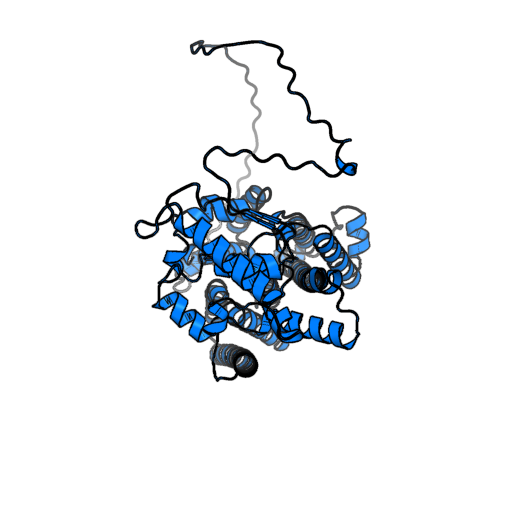-13.985 -19.275 19.079 1.00 90.19 369 GLY A C 1
ATOM 2907 O O . GLY A 1 369 ? -13.365 -19.618 18.079 1.00 90.19 369 GLY A O 1
ATOM 2908 N N . ARG A 1 370 ? -15.081 -18.506 18.989 1.00 90.69 370 ARG A N 1
ATOM 2909 C CA . ARG A 1 370 ? -15.626 -18.048 17.696 1.00 90.69 370 ARG A CA 1
ATOM 2910 C C . ARG A 1 370 ? -14.705 -17.054 16.988 1.00 90.69 370 ARG A C 1
ATOM 2912 O O . ARG A 1 370 ? -14.646 -17.061 15.764 1.00 90.69 370 ARG A O 1
ATOM 2919 N N . LEU A 1 371 ? -14.014 -16.197 17.739 1.00 91.75 371 LEU A N 1
ATOM 2920 C CA . LEU A 1 371 ? -13.049 -15.251 17.175 1.00 91.75 371 LEU A CA 1
ATOM 2921 C C . LEU A 1 371 ? -11.782 -15.946 16.682 1.00 91.75 371 LEU A C 1
ATOM 2923 O O . LEU A 1 371 ? -11.329 -15.644 15.584 1.00 91.75 371 LEU A O 1
ATOM 2927 N N . LEU A 1 372 ? -11.251 -16.900 17.447 1.00 93.44 372 LEU A N 1
ATOM 2928 C CA . LEU A 1 372 ? -10.107 -17.708 17.030 1.00 93.44 372 LEU A CA 1
ATOM 2929 C C . LEU A 1 372 ? -10.446 -18.539 15.790 1.00 93.44 372 LEU A C 1
ATOM 2931 O O . LEU A 1 372 ? -9.655 -18.572 14.856 1.00 93.44 372 LEU A O 1
ATOM 2935 N N . ALA A 1 373 ? -11.649 -19.122 15.728 1.00 94.81 373 ALA A N 1
ATOM 2936 C CA . ALA A 1 373 ? -12.125 -19.816 14.534 1.00 94.81 373 ALA A CA 1
ATOM 2937 C C . ALA A 1 373 ? -12.239 -18.879 13.321 1.00 94.81 373 ALA A C 1
ATOM 2939 O O . ALA A 1 373 ? -11.863 -19.266 12.221 1.00 94.81 373 ALA A O 1
ATOM 2940 N N . LEU A 1 374 ? -12.712 -17.639 13.509 1.00 94.75 374 LEU A N 1
ATOM 2941 C CA . LEU A 1 374 ? -12.755 -16.637 12.441 1.00 94.75 374 LEU A CA 1
ATOM 2942 C C . LEU A 1 374 ? -11.346 -16.300 11.936 1.00 94.75 374 LEU A C 1
ATOM 2944 O O . LEU A 1 374 ? -11.119 -16.365 10.734 1.00 94.75 374 LEU A O 1
ATOM 2948 N N . TYR A 1 375 ? -10.418 -15.970 12.839 1.00 95.25 375 TYR A N 1
ATOM 2949 C CA . TYR A 1 375 ? -9.037 -15.625 12.485 1.00 95.25 375 TYR A CA 1
ATOM 2950 C C . TYR A 1 375 ? -8.312 -16.789 11.816 1.00 95.25 375 TYR A C 1
ATOM 2952 O O . TYR A 1 375 ? -7.663 -16.590 10.791 1.00 95.25 375 TYR A O 1
ATOM 2960 N N . GLY A 1 376 ? -8.476 -18.000 12.353 1.00 95.88 376 GLY A N 1
ATOM 2961 C CA . GLY A 1 376 ? -7.944 -19.225 11.769 1.00 95.88 376 GLY A CA 1
ATOM 2962 C C . GLY A 1 376 ? -8.512 -19.477 10.376 1.00 95.88 376 GLY A C 1
ATOM 2963 O O . GLY A 1 376 ? -7.746 -19.669 9.440 1.00 95.88 376 GLY A O 1
ATOM 2964 N N . ALA A 1 377 ? -9.833 -19.390 10.198 1.00 96.81 377 ALA A N 1
ATOM 2965 C CA . ALA A 1 377 ? -10.470 -19.608 8.900 1.00 96.81 377 ALA A CA 1
ATOM 2966 C C . ALA A 1 377 ? -10.024 -18.582 7.847 1.00 96.81 377 ALA A C 1
ATOM 2968 O O . ALA A 1 377 ? -9.687 -18.963 6.728 1.00 96.81 377 ALA A O 1
ATOM 2969 N N . THR A 1 378 ? -9.981 -17.288 8.185 1.00 97.12 378 THR A N 1
ATOM 2970 C CA . THR A 1 378 ? -9.519 -16.252 7.246 1.00 97.12 378 THR A CA 1
ATOM 2971 C C . THR A 1 378 ? -8.024 -16.349 6.969 1.00 97.12 378 THR A C 1
ATOM 2973 O O . THR A 1 378 ? -7.613 -16.155 5.830 1.00 97.12 378 THR A O 1
ATOM 2976 N N . GLY A 1 379 ? -7.216 -16.676 7.982 1.00 96.50 379 GLY A N 1
ATOM 2977 C CA . GLY A 1 379 ? -5.777 -16.878 7.833 1.00 96.50 379 GLY A CA 1
ATOM 2978 C C . GLY A 1 379 ? -5.464 -18.062 6.924 1.00 96.50 379 GLY A C 1
ATOM 2979 O O . GLY A 1 379 ? -4.736 -17.902 5.951 1.00 96.50 379 GLY A O 1
ATOM 2980 N N . LEU A 1 380 ? -6.078 -19.222 7.176 1.00 96.69 380 LEU A N 1
ATOM 2981 C CA . LEU A 1 380 ? -5.924 -20.418 6.344 1.00 96.69 380 LEU A CA 1
ATOM 2982 C C . LEU A 1 380 ? -6.403 -20.183 4.913 1.00 96.69 380 LEU A C 1
ATOM 2984 O O . LEU A 1 380 ? -5.721 -20.589 3.980 1.00 96.69 380 LEU A O 1
ATOM 2988 N N . LEU A 1 381 ? -7.534 -19.495 4.726 1.00 97.06 381 LEU A N 1
ATOM 2989 C CA . LEU A 1 381 ? -8.030 -19.146 3.396 1.00 97.06 381 LEU A CA 1
ATOM 2990 C C . LEU A 1 381 ? -7.009 -18.305 2.620 1.00 97.06 381 LEU A C 1
ATOM 2992 O O . LEU A 1 381 ? -6.687 -18.629 1.480 1.00 97.06 381 LEU A O 1
ATOM 2996 N N . VAL A 1 382 ? -6.485 -17.239 3.231 1.00 96.94 382 VAL A N 1
ATOM 2997 C CA . VAL A 1 382 ? -5.518 -16.354 2.568 1.00 96.94 382 VAL A CA 1
ATOM 2998 C C . VAL A 1 382 ? -4.189 -17.068 2.317 1.00 96.94 382 VAL A C 1
ATOM 3000 O O . VAL A 1 382 ? -3.632 -16.928 1.231 1.00 96.94 382 VAL A O 1
ATOM 3003 N N . LEU A 1 383 ? -3.697 -17.864 3.269 1.00 95.81 383 LEU A N 1
ATOM 3004 C CA . LEU A 1 383 ? -2.472 -18.647 3.090 1.00 95.81 383 LEU A CA 1
ATOM 3005 C C . LEU A 1 383 ? -2.634 -19.736 2.028 1.00 95.81 383 LEU A C 1
ATOM 3007 O O . LEU A 1 383 ? -1.696 -19.974 1.278 1.00 95.81 383 LEU A O 1
ATOM 3011 N N . ALA A 1 384 ? -3.810 -20.356 1.906 1.00 96.06 384 ALA A N 1
ATOM 3012 C CA . ALA A 1 384 ? -4.095 -21.303 0.832 1.00 96.06 384 ALA A CA 1
ATOM 3013 C C . ALA A 1 384 ? -4.072 -20.607 -0.535 1.00 96.06 384 ALA A C 1
ATOM 3015 O O . ALA A 1 384 ? -3.427 -21.096 -1.459 1.00 96.06 384 ALA A O 1
ATOM 3016 N N . VAL A 1 385 ? -4.712 -19.438 -0.657 1.00 95.88 385 VAL A N 1
ATOM 3017 C CA . VAL A 1 385 ? -4.664 -18.632 -1.889 1.00 95.88 385 VAL A CA 1
ATOM 3018 C C . VAL A 1 385 ? -3.229 -18.211 -2.215 1.00 95.88 385 VAL A C 1
ATOM 3020 O O . VAL A 1 385 ? -2.807 -18.356 -3.361 1.00 95.88 385 VAL A O 1
ATOM 3023 N N . SER A 1 386 ? -2.457 -17.751 -1.224 1.00 95.56 386 SER A N 1
ATOM 3024 C CA . SER A 1 386 ? -1.046 -17.399 -1.425 1.00 95.56 386 SER A CA 1
ATOM 3025 C C . SER A 1 386 ? -0.212 -18.609 -1.823 1.00 95.56 386 SER A C 1
ATOM 3027 O O . SER A 1 386 ? 0.504 -18.528 -2.805 1.00 95.56 386 SER A O 1
ATOM 3029 N N . GLY A 1 387 ? -0.330 -19.743 -1.131 1.00 95.56 387 GLY A N 1
ATOM 3030 C CA . GLY A 1 387 ? 0.442 -20.949 -1.433 1.00 95.56 387 GLY A CA 1
ATOM 3031 C C . GLY A 1 387 ? 0.120 -21.539 -2.808 1.00 95.56 387 GLY A C 1
ATOM 3032 O O . GLY A 1 387 ? 1.005 -22.063 -3.480 1.00 95.56 387 GLY A O 1
ATOM 3033 N N . LEU A 1 388 ? -1.129 -21.421 -3.272 1.00 96.38 388 LEU A N 1
ATOM 3034 C CA . LEU A 1 388 ? -1.503 -21.787 -4.641 1.00 96.38 388 LEU A CA 1
ATOM 3035 C C . LEU A 1 388 ? -0.888 -20.834 -5.671 1.00 96.38 388 LEU A C 1
ATOM 3037 O O . LEU A 1 388 ? -0.377 -21.297 -6.692 1.00 96.38 388 LEU A O 1
ATOM 3041 N N . ALA A 1 389 ? -0.907 -19.525 -5.402 1.00 95.19 389 ALA A N 1
ATOM 3042 C CA . ALA A 1 389 ? -0.265 -18.533 -6.259 1.00 95.19 389 ALA A CA 1
ATOM 3043 C C . ALA A 1 389 ? 1.260 -18.731 -6.306 1.00 95.19 389 ALA A C 1
ATOM 3045 O O . ALA A 1 389 ? 1.845 -18.726 -7.386 1.00 95.19 389 ALA A O 1
ATOM 3046 N N . ASP A 1 390 ? 1.884 -18.992 -5.158 1.00 95.75 390 ASP A N 1
ATOM 3047 C CA . ASP A 1 390 ? 3.306 -19.291 -5.017 1.00 95.75 390 ASP A CA 1
ATOM 3048 C C . ASP A 1 390 ? 3.671 -20.566 -5.787 1.00 95.75 390 ASP A C 1
ATOM 3050 O O . ASP A 1 390 ? 4.613 -20.559 -6.578 1.00 95.75 390 ASP A O 1
ATOM 3054 N N . LYS A 1 391 ? 2.891 -21.648 -5.637 1.00 95.62 391 LYS A N 1
ATOM 3055 C CA . LYS A 1 391 ? 3.092 -22.890 -6.398 1.00 95.62 391 LYS A CA 1
ATOM 3056 C C . LYS A 1 391 ? 3.032 -22.645 -7.902 1.00 95.62 391 LYS A C 1
ATOM 3058 O O . LYS A 1 391 ? 3.867 -23.167 -8.637 1.00 95.62 391 LYS A O 1
ATOM 3063 N N . HIS A 1 392 ? 2.031 -21.892 -8.354 1.00 94.50 392 HIS A N 1
ATOM 3064 C CA . HIS A 1 392 ? 1.858 -21.589 -9.769 1.00 94.50 392 HIS A CA 1
ATOM 3065 C C . HIS A 1 392 ? 3.023 -20.757 -10.316 1.00 94.50 392 HIS A C 1
ATOM 3067 O O . HIS A 1 392 ? 3.536 -21.061 -11.387 1.00 94.50 392 HIS A O 1
ATOM 3073 N N . TYR A 1 393 ? 3.463 -19.747 -9.564 1.00 94.31 393 TYR A N 1
ATOM 3074 C CA . TYR A 1 393 ? 4.515 -18.830 -9.987 1.00 94.31 393 TYR A CA 1
ATOM 3075 C C . TYR A 1 393 ? 5.915 -19.462 -9.956 1.00 94.31 393 TYR A C 1
ATOM 3077 O O . TYR A 1 393 ? 6.678 -19.330 -10.908 1.00 94.31 393 TYR A O 1
ATOM 3085 N N . TYR A 1 394 ? 6.259 -20.167 -8.874 1.00 93.50 394 TYR A N 1
ATOM 3086 C CA . TYR A 1 394 ? 7.594 -20.742 -8.671 1.00 93.50 394 TYR A CA 1
ATOM 3087 C C . TYR A 1 394 ? 7.751 -22.163 -9.229 1.00 93.50 394 TYR A C 1
ATOM 3089 O O . TYR A 1 394 ? 8.854 -22.707 -9.201 1.00 93.50 394 TYR A O 1
ATOM 3097 N N . GLY A 1 395 ? 6.666 -22.807 -9.670 1.00 93.25 395 GLY A N 1
ATOM 3098 C CA . GLY A 1 395 ? 6.670 -24.190 -10.166 1.00 93.25 395 GLY A CA 1
ATOM 3099 C C . GLY A 1 395 ? 6.903 -25.263 -9.091 1.00 93.25 395 GLY A C 1
ATOM 3100 O O . GLY A 1 395 ? 6.887 -26.454 -9.392 1.00 93.25 395 GLY A O 1
ATOM 3101 N N . ARG A 1 396 ? 7.090 -24.867 -7.828 1.00 92.69 396 ARG A N 1
ATOM 3102 C CA . ARG A 1 396 ? 7.312 -25.746 -6.671 1.00 92.69 396 ARG A CA 1
ATOM 3103 C C . ARG A 1 396 ? 6.443 -25.314 -5.500 1.00 92.69 396 ARG A C 1
ATOM 3105 O O . ARG A 1 396 ? 6.139 -24.133 -5.361 1.00 92.69 396 ARG A O 1
ATOM 3112 N N . TRP A 1 397 ? 6.075 -26.254 -4.632 1.00 92.44 397 TRP A N 1
ATOM 3113 C CA . TRP A 1 397 ? 5.381 -25.916 -3.391 1.00 92.44 397 TRP A CA 1
ATOM 3114 C C . TRP A 1 397 ? 6.289 -25.067 -2.508 1.00 92.44 397 TRP A C 1
ATOM 3116 O O . TRP A 1 397 ? 7.323 -25.523 -2.025 1.00 92.44 397 TRP A O 1
ATOM 3126 N N . THR A 1 398 ? 5.901 -23.812 -2.329 1.00 91.31 398 THR A N 1
ATOM 3127 C CA . THR A 1 398 ? 6.596 -22.859 -1.478 1.00 91.31 398 THR A CA 1
ATOM 3128 C C . THR A 1 398 ? 5.573 -21.920 -0.856 1.00 91.31 398 THR A C 1
ATOM 3130 O O . THR A 1 398 ? 4.474 -21.767 -1.388 1.00 91.31 398 THR A O 1
ATOM 3133 N N . LEU A 1 399 ? 5.914 -21.353 0.297 1.00 93.19 399 LEU A N 1
ATOM 3134 C CA . LEU A 1 399 ? 5.077 -20.383 0.985 1.00 93.19 399 LEU A CA 1
ATOM 3135 C C . LEU A 1 399 ? 5.946 -19.179 1.326 1.00 93.19 399 LEU A C 1
ATOM 3137 O O . LEU A 1 399 ? 6.756 -19.231 2.257 1.00 93.19 399 LEU A O 1
ATOM 3141 N N . SER A 1 400 ? 5.791 -18.103 0.555 1.00 92.56 400 SER A N 1
ATOM 3142 C CA . SER A 1 400 ? 6.695 -16.954 0.604 1.00 92.56 400 SER A CA 1
ATOM 3143 C C . SER A 1 400 ? 6.749 -16.320 1.992 1.00 92.56 400 SER A C 1
ATOM 3145 O O . SER A 1 400 ? 7.793 -15.833 2.407 1.00 92.56 400 SER A O 1
ATOM 3147 N N . GLN A 1 401 ? 5.649 -16.365 2.749 1.00 92.94 401 GLN A N 1
ATOM 3148 C CA . GLN A 1 401 ? 5.582 -15.823 4.108 1.00 92.94 401 GLN A CA 1
ATOM 3149 C C . GLN A 1 401 ? 6.476 -16.595 5.086 1.00 92.94 401 GLN A C 1
ATOM 3151 O O . GLN A 1 401 ? 7.120 -15.976 5.930 1.00 92.94 401 GLN A O 1
ATOM 3156 N N . LEU A 1 402 ? 6.551 -17.927 4.976 1.00 89.75 402 LEU A N 1
ATOM 3157 C CA . LEU A 1 402 ? 7.432 -18.731 5.830 1.00 89.75 402 LEU A CA 1
ATOM 3158 C C . LEU A 1 402 ? 8.896 -18.527 5.455 1.00 89.75 402 LEU A C 1
ATOM 3160 O O . LEU A 1 402 ? 9.725 -18.358 6.345 1.00 89.75 402 LEU A O 1
ATOM 3164 N N . ASN A 1 403 ? 9.202 -18.466 4.157 1.00 90.62 403 ASN A N 1
ATOM 3165 C CA . ASN A 1 403 ? 10.552 -18.151 3.696 1.00 90.62 403 ASN A CA 1
ATOM 3166 C C . ASN A 1 403 ? 10.965 -16.755 4.172 1.00 90.62 403 ASN A C 1
ATOM 3168 O O . ASN A 1 403 ? 12.058 -16.587 4.701 1.00 90.62 403 ASN A O 1
ATOM 3172 N N . PHE A 1 404 ? 10.077 -15.763 4.059 1.00 88.75 404 PHE A N 1
ATOM 3173 C CA . PHE A 1 404 ? 10.325 -14.413 4.556 1.00 88.75 404 PHE A CA 1
ATOM 3174 C C . PHE A 1 404 ? 10.689 -14.426 6.041 1.00 88.75 404 PHE A C 1
ATOM 3176 O O . PHE A 1 404 ? 11.695 -13.827 6.412 1.00 88.75 404 PHE A O 1
ATOM 3183 N N . LEU A 1 405 ? 9.913 -15.125 6.877 1.00 85.94 405 LEU A N 1
ATOM 3184 C CA . LEU A 1 405 ? 10.198 -15.236 8.308 1.00 85.94 405 LEU A CA 1
ATOM 3185 C C . LEU A 1 405 ? 11.526 -15.951 8.566 1.00 85.94 405 LEU A C 1
ATOM 3187 O O . LEU A 1 405 ? 12.330 -15.463 9.353 1.00 85.94 405 LEU A O 1
ATOM 3191 N N . HIS A 1 406 ? 11.777 -17.065 7.878 1.00 85.19 406 HIS A N 1
ATOM 3192 C CA . HIS A 1 406 ? 13.015 -17.822 8.015 1.00 85.19 406 HIS A CA 1
ATOM 3193 C C . HIS A 1 406 ? 14.236 -16.946 7.700 1.00 85.19 406 HIS A C 1
ATOM 3195 O O . HIS A 1 406 ? 15.114 -16.789 8.537 1.00 85.19 406 HIS A O 1
ATOM 3201 N N . TYR A 1 407 ? 14.262 -16.285 6.546 1.00 80.50 407 TYR A N 1
ATOM 3202 C CA . TYR A 1 407 ? 15.423 -15.499 6.129 1.00 80.50 407 TYR A CA 1
ATOM 3203 C C . TYR A 1 407 ? 15.566 -14.157 6.863 1.00 80.50 407 TYR A C 1
ATOM 3205 O O . TYR A 1 407 ? 16.685 -13.755 7.169 1.00 80.50 407 TYR A O 1
ATOM 3213 N N . ASN A 1 408 ? 14.467 -13.455 7.165 1.00 78.12 408 ASN A N 1
ATOM 3214 C CA . ASN A 1 408 ? 14.555 -12.137 7.809 1.00 78.12 408 ASN A CA 1
ATOM 3215 C C . ASN A 1 408 ? 14.726 -12.224 9.328 1.00 78.12 408 ASN A C 1
ATOM 3217 O O . ASN A 1 408 ? 15.383 -11.353 9.887 1.00 78.12 408 ASN A O 1
ATOM 3221 N N . LEU A 1 409 ? 14.162 -13.237 10.001 1.00 74.25 409 LEU A N 1
ATOM 3222 C CA . LEU A 1 409 ? 14.343 -13.390 11.450 1.00 74.25 409 LEU A CA 1
ATOM 3223 C C . LEU A 1 409 ? 15.519 -14.297 11.821 1.00 74.25 409 LEU A C 1
ATOM 3225 O O . LEU A 1 409 ? 16.139 -14.051 12.849 1.00 74.25 409 LEU A O 1
ATOM 3229 N N . LEU A 1 410 ? 15.818 -15.346 11.043 1.00 67.50 410 LEU A N 1
ATOM 3230 C CA . LEU A 1 410 ? 16.834 -16.336 11.437 1.00 67.50 410 LEU A CA 1
ATOM 3231 C C . LEU A 1 410 ? 18.186 -16.138 10.746 1.00 67.50 410 LEU A C 1
ATOM 3233 O O . LEU A 1 410 ? 19.177 -16.673 11.232 1.00 67.50 410 LEU A O 1
ATOM 3237 N N . SER A 1 411 ? 18.254 -15.402 9.631 1.00 60.56 411 SER A N 1
ATOM 3238 C CA . SER A 1 411 ? 19.490 -15.266 8.836 1.00 60.56 411 SER A CA 1
ATOM 3239 C C . SER A 1 411 ? 20.110 -13.860 8.838 1.00 60.56 411 SER A C 1
ATOM 3241 O O . SER A 1 411 ? 21.015 -13.621 8.047 1.00 60.56 411 SER A O 1
ATOM 3243 N N . ASP A 1 412 ? 19.637 -12.947 9.700 1.00 62.28 412 ASP A N 1
ATOM 3244 C CA . ASP A 1 412 ? 20.147 -11.573 9.929 1.00 62.28 412 ASP A CA 1
ATOM 3245 C C . ASP A 1 412 ? 20.561 -10.791 8.663 1.00 62.28 412 ASP A C 1
ATOM 3247 O O . ASP A 1 412 ? 21.515 -10.020 8.647 1.00 62.28 412 ASP A O 1
ATOM 3251 N N . ILE A 1 413 ? 19.825 -10.956 7.561 1.00 60.75 413 ILE A N 1
ATOM 3252 C CA . ILE A 1 413 ? 20.123 -10.253 6.299 1.00 60.75 413 ILE A CA 1
ATOM 3253 C C . ILE A 1 413 ? 19.882 -8.737 6.448 1.00 60.75 413 ILE A C 1
ATOM 3255 O O . ILE A 1 413 ? 20.428 -7.935 5.697 1.00 60.75 413 ILE A O 1
ATOM 3259 N N . GLY A 1 414 ? 19.089 -8.319 7.440 1.00 59.06 414 GLY A N 1
ATOM 3260 C CA . GLY A 1 414 ? 18.787 -6.913 7.710 1.00 59.06 414 GLY A CA 1
ATOM 3261 C C . GLY A 1 414 ? 20.016 -6.075 8.078 1.00 59.06 414 GLY A C 1
ATOM 3262 O O . GLY A 1 414 ? 20.102 -4.926 7.646 1.00 59.06 414 GLY A O 1
ATOM 3263 N N . SER A 1 415 ? 20.996 -6.645 8.793 1.00 60.12 415 SER A N 1
ATOM 3264 C CA . SER A 1 415 ? 22.225 -5.929 9.174 1.00 60.12 415 SER A CA 1
ATOM 3265 C C . SER A 1 415 ? 23.084 -5.539 7.963 1.00 60.12 415 SER A C 1
ATOM 3267 O O . SER A 1 415 ? 23.814 -4.547 8.012 1.00 60.12 415 SER A O 1
ATOM 3269 N N . PHE A 1 416 ? 22.916 -6.237 6.834 1.00 59.06 416 PHE A N 1
ATOM 3270 C CA . PHE A 1 416 ? 23.588 -5.934 5.570 1.00 59.06 416 PHE A CA 1
ATOM 3271 C C . PHE A 1 416 ? 23.181 -4.574 4.977 1.00 59.06 416 PHE A C 1
ATOM 3273 O O . PHE A 1 416 ? 24.004 -3.899 4.363 1.00 59.06 416 PHE A O 1
ATOM 3280 N N . TYR A 1 417 ? 21.931 -4.140 5.169 1.00 59.22 417 TYR A N 1
ATOM 3281 C CA . TYR A 1 417 ? 21.412 -2.883 4.605 1.00 59.22 417 TYR A CA 1
ATOM 3282 C C . TYR A 1 417 ? 21.705 -1.650 5.473 1.00 59.22 417 TYR A C 1
ATOM 3284 O O . TYR A 1 417 ? 21.289 -0.539 5.138 1.00 59.22 417 TYR A O 1
ATOM 3292 N N . GLY A 1 418 ? 22.461 -1.836 6.557 1.00 65.94 418 GLY A N 1
ATOM 3293 C CA . GLY A 1 418 ? 22.797 -0.797 7.519 1.00 65.94 418 GLY A CA 1
ATOM 3294 C C . GLY A 1 418 ? 21.787 -0.707 8.660 1.00 65.94 418 GLY A C 1
ATOM 3295 O O . GLY A 1 418 ? 20.600 -0.988 8.512 1.00 65.94 418 GLY A O 1
ATOM 3296 N N . VAL A 1 419 ? 22.282 -0.298 9.827 1.00 77.50 419 VAL A N 1
ATOM 3297 C CA . VAL A 1 419 ? 21.483 -0.149 11.047 1.00 77.50 419 VAL A CA 1
ATOM 3298 C C . VAL A 1 419 ? 21.397 1.329 11.398 1.00 77.50 419 VAL A C 1
ATOM 3300 O O . VAL A 1 419 ? 22.405 2.037 11.433 1.00 77.50 419 VAL A O 1
ATOM 3303 N N . HIS A 1 420 ? 20.186 1.804 11.670 1.00 84.75 420 HIS A N 1
ATOM 3304 C CA . HIS A 1 420 ? 19.968 3.147 12.189 1.00 84.75 420 HIS A CA 1
ATOM 3305 C C . HIS A 1 420 ? 19.936 3.152 13.727 1.00 84.75 420 HIS A C 1
ATOM 3307 O O . HIS A 1 420 ? 19.583 2.143 14.339 1.00 84.75 420 HIS A O 1
ATOM 3313 N N . PRO A 1 421 ? 20.270 4.281 14.382 1.00 89.69 421 PRO A N 1
ATOM 3314 C CA . PRO A 1 421 ? 20.110 4.415 15.828 1.00 89.69 421 PRO A CA 1
ATOM 3315 C C . PRO A 1 421 ? 18.662 4.164 16.268 1.00 89.69 421 PRO A C 1
ATOM 3317 O O . PRO A 1 421 ? 17.731 4.525 15.552 1.00 89.69 421 PRO A O 1
ATOM 3320 N N . TRP A 1 422 ? 18.461 3.651 17.486 1.00 87.25 422 TRP A N 1
ATOM 3321 C CA . TRP A 1 422 ? 17.129 3.330 18.031 1.00 87.25 422 TRP A CA 1
ATOM 3322 C C . TRP A 1 422 ? 16.135 4.507 17.973 1.00 87.25 422 TRP A C 1
ATOM 3324 O O . TRP A 1 422 ? 14.934 4.321 17.812 1.00 87.25 422 TRP A O 1
ATOM 3334 N N . HIS A 1 423 ? 16.628 5.745 18.078 1.00 90.62 423 HIS A N 1
ATOM 3335 C CA . HIS A 1 423 ? 15.794 6.947 18.050 1.00 90.62 423 HIS A CA 1
ATOM 3336 C C . HIS A 1 423 ? 15.436 7.410 16.629 1.00 90.62 423 HIS A C 1
ATOM 3338 O O . HIS A 1 423 ? 14.692 8.381 16.479 1.00 90.62 423 HIS A O 1
ATOM 3344 N N . TRP A 1 424 ? 15.959 6.769 15.578 1.00 92.75 424 TRP A N 1
ATOM 3345 C CA . TRP A 1 424 ? 15.826 7.221 14.191 1.00 92.75 424 TRP A CA 1
ATOM 3346 C C . TRP A 1 424 ? 14.368 7.398 13.772 1.00 92.75 424 TRP A C 1
ATOM 3348 O O . TRP A 1 424 ? 14.014 8.441 13.220 1.00 92.75 424 TRP A O 1
ATOM 3358 N N . TYR A 1 425 ? 13.495 6.451 14.117 1.00 90.62 425 TYR A N 1
ATOM 3359 C CA . TYR A 1 425 ? 12.070 6.552 13.806 1.00 90.62 425 TYR A CA 1
ATOM 3360 C C . TYR A 1 425 ? 11.409 7.786 14.434 1.00 90.62 425 TYR A C 1
ATOM 3362 O O . TYR A 1 425 ? 10.572 8.425 13.800 1.00 90.62 425 TYR A O 1
ATOM 3370 N N . ILE A 1 426 ? 11.815 8.162 15.647 1.00 90.75 426 ILE A N 1
ATOM 3371 C CA . ILE A 1 426 ? 11.275 9.323 16.366 1.00 90.75 426 ILE A CA 1
ATOM 3372 C C . ILE A 1 426 ? 11.862 10.622 15.803 1.00 90.75 426 ILE A C 1
ATOM 3374 O O . ILE A 1 426 ? 11.132 11.581 15.567 1.00 90.75 426 ILE A O 1
ATOM 3378 N N . THR A 1 427 ? 13.177 10.659 15.574 1.00 92.50 427 THR A N 1
ATOM 3379 C CA . THR A 1 427 ? 13.889 11.884 15.177 1.00 92.50 427 THR A CA 1
ATOM 3380 C C . THR A 1 427 ? 13.829 12.189 13.681 1.00 92.50 427 THR A C 1
ATOM 3382 O O . THR A 1 427 ? 13.957 13.347 13.306 1.00 92.50 427 THR A O 1
ATOM 3385 N N . GLN A 1 428 ? 13.658 11.174 12.829 1.00 92.81 428 GLN A N 1
ATOM 3386 C CA . GLN A 1 428 ? 13.732 11.292 11.366 1.00 92.81 428 GLN A CA 1
ATOM 3387 C C . GLN A 1 428 ? 12.507 10.675 10.683 1.00 92.81 428 GLN A C 1
ATOM 3389 O O . GLN A 1 428 ? 11.871 11.341 9.871 1.00 92.81 428 GLN A O 1
ATOM 3394 N N . GLY A 1 429 ? 12.120 9.447 11.048 1.00 91.75 429 GLY A N 1
ATOM 3395 C CA . GLY A 1 429 ? 11.018 8.727 10.396 1.00 91.75 429 GLY A CA 1
ATOM 3396 C C . GLY A 1 429 ? 9.669 9.455 10.475 1.00 91.75 429 GLY A C 1
ATOM 3397 O O . GLY A 1 429 ? 9.085 9.807 9.448 1.00 91.75 429 GLY A O 1
ATOM 3398 N N . ILE A 1 430 ? 9.178 9.725 11.689 1.00 92.25 430 ILE A N 1
ATOM 3399 C CA . ILE A 1 430 ? 7.905 10.428 11.909 1.00 92.25 430 ILE A CA 1
ATOM 3400 C C . ILE A 1 430 ? 7.937 11.854 11.327 1.00 92.25 430 ILE A C 1
ATOM 3402 O O . ILE A 1 430 ? 7.001 12.197 10.596 1.00 92.25 430 ILE A O 1
ATOM 3406 N N . PRO A 1 431 ? 8.969 12.689 11.589 1.00 94.94 431 PRO A N 1
ATOM 3407 C CA . PRO A 1 431 ? 9.048 14.018 10.990 1.00 94.94 431 PRO A CA 1
ATOM 3408 C C . PRO A 1 431 ? 9.052 13.997 9.463 1.00 94.94 431 PRO A C 1
ATOM 3410 O O . PRO A 1 431 ? 8.365 14.819 8.860 1.00 94.94 431 PRO A O 1
ATOM 3413 N N . ALA A 1 432 ? 9.744 13.041 8.835 1.00 93.44 432 ALA A N 1
ATOM 3414 C CA . ALA A 1 432 ? 9.736 12.900 7.385 1.00 93.44 432 ALA A CA 1
ATOM 3415 C C . ALA A 1 432 ? 8.324 12.588 6.871 1.00 93.44 432 ALA A C 1
ATOM 3417 O O . ALA A 1 432 ? 7.819 13.303 6.016 1.00 93.44 432 ALA A O 1
ATOM 3418 N N . ILE A 1 433 ? 7.632 11.587 7.421 1.00 93.88 433 ILE A N 1
ATOM 3419 C CA . ILE A 1 433 ? 6.312 11.172 6.909 1.00 93.88 433 ILE A CA 1
ATOM 3420 C C . ILE A 1 433 ? 5.232 12.238 7.162 1.00 93.88 433 ILE A C 1
ATOM 3422 O O . ILE A 1 433 ? 4.412 12.528 6.285 1.00 93.88 433 ILE A O 1
ATOM 3426 N N . LEU A 1 434 ? 5.208 12.839 8.354 1.00 94.31 434 LEU A N 1
ATOM 3427 C CA . LEU A 1 434 ? 4.185 13.828 8.709 1.00 94.31 434 LEU A CA 1
ATOM 3428 C C . LEU A 1 434 ? 4.479 15.211 8.114 1.00 94.31 434 LEU A C 1
ATOM 3430 O O . LEU A 1 434 ? 3.545 15.934 7.746 1.00 94.31 434 LEU A O 1
ATOM 3434 N N . GLY A 1 435 ? 5.758 15.577 7.996 1.00 94.62 435 GLY A N 1
ATOM 3435 C CA . GLY A 1 435 ? 6.199 16.882 7.515 1.00 94.62 435 GLY A CA 1
ATOM 3436 C C . GLY A 1 435 ? 5.489 18.026 8.258 1.00 94.62 435 GLY A C 1
ATOM 3437 O O . GLY A 1 435 ? 5.441 18.017 9.492 1.00 94.62 435 GLY A O 1
ATOM 3438 N N . PRO A 1 436 ? 4.856 18.978 7.543 1.00 94.38 436 PRO A N 1
ATOM 3439 C CA . PRO A 1 436 ? 4.127 20.095 8.157 1.00 94.38 436 PRO A CA 1
ATOM 3440 C C . PRO A 1 436 ? 2.971 19.693 9.087 1.00 94.38 436 PRO A C 1
ATOM 3442 O O . PRO A 1 436 ? 2.527 20.504 9.896 1.00 94.38 436 PRO A O 1
ATOM 3445 N N . HIS A 1 437 ? 2.477 18.453 9.006 1.00 94.75 437 HIS A N 1
ATOM 3446 C CA . HIS A 1 437 ? 1.394 17.965 9.864 1.00 94.75 437 HIS A CA 1
ATOM 3447 C C . HIS A 1 437 ? 1.878 17.509 11.249 1.00 94.75 437 HIS A C 1
ATOM 3449 O O . HIS A 1 437 ? 1.050 17.206 12.108 1.00 94.75 437 HIS A O 1
ATOM 3455 N N . LEU A 1 438 ? 3.192 17.465 11.500 1.00 94.44 438 LEU A N 1
ATOM 3456 C CA . LEU A 1 438 ? 3.748 16.985 12.767 1.00 94.44 438 LEU A CA 1
ATOM 3457 C C . LEU A 1 438 ? 3.219 17.755 13.998 1.00 94.44 438 LEU A C 1
ATOM 3459 O O . LEU A 1 438 ? 2.741 17.095 14.924 1.00 94.44 438 LEU A O 1
ATOM 3463 N N . PRO A 1 439 ? 3.205 19.107 14.039 1.00 94.75 439 PRO A N 1
ATOM 3464 C CA . PRO A 1 439 ? 2.666 19.833 15.192 1.00 94.75 439 PRO A CA 1
ATOM 3465 C C . PRO A 1 439 ? 1.180 19.540 15.434 1.00 94.75 439 PRO A C 1
ATOM 3467 O O . PRO A 1 439 ? 0.756 19.392 16.580 1.00 94.75 439 PRO A O 1
ATOM 3470 N N . LEU A 1 440 ? 0.399 19.396 14.355 1.00 92.19 440 LEU A N 1
ATOM 3471 C CA . LEU A 1 440 ? -1.023 19.053 14.432 1.00 92.19 440 LEU A CA 1
ATOM 3472 C C . LEU A 1 440 ? -1.224 17.656 15.023 1.00 92.19 440 LEU A C 1
ATOM 3474 O O . LEU A 1 440 ? -2.061 17.483 15.905 1.00 92.19 440 LEU A O 1
ATOM 3478 N N . TYR A 1 441 ? -0.430 16.675 14.587 1.00 92.56 441 TYR A N 1
ATOM 3479 C CA . TYR A 1 441 ? -0.471 15.312 15.113 1.00 92.56 441 TYR A CA 1
ATOM 3480 C C . TYR A 1 441 ? -0.126 15.254 16.608 1.00 92.56 441 TYR A C 1
ATOM 3482 O O . TYR A 1 441 ? -0.835 14.602 17.379 1.00 92.56 441 TYR A O 1
ATOM 3490 N N . LEU A 1 442 ? 0.925 15.961 17.038 1.00 93.50 442 LEU A N 1
ATOM 3491 C CA . LEU A 1 442 ? 1.335 16.001 18.446 1.00 93.50 442 LEU A CA 1
ATOM 3492 C C . LEU A 1 442 ? 0.267 16.668 19.320 1.00 93.50 442 LEU A C 1
ATOM 3494 O O . LEU A 1 442 ? -0.119 16.120 20.355 1.00 93.50 442 LEU A O 1
ATOM 3498 N N . TYR A 1 443 ? -0.266 17.809 18.877 1.00 93.75 443 TYR A N 1
ATOM 3499 C CA . TYR A 1 443 ? -1.343 18.503 19.578 1.00 93.75 443 TYR A CA 1
ATOM 3500 C C . TYR A 1 443 ? -2.615 17.649 19.660 1.00 93.75 443 TYR A C 1
ATOM 3502 O O . TYR A 1 443 ? -3.209 17.524 20.732 1.00 93.75 443 TYR A O 1
ATOM 3510 N N . ALA A 1 444 ? -3.009 17.003 18.558 1.00 90.81 444 ALA A N 1
ATOM 3511 C CA . ALA A 1 444 ? -4.172 16.122 18.515 1.00 90.81 444 ALA A CA 1
ATOM 3512 C C . ALA A 1 444 ? -3.999 14.890 19.416 1.00 90.81 444 ALA A C 1
ATOM 3514 O O . ALA A 1 444 ? -4.944 14.504 20.104 1.00 90.81 444 ALA A O 1
ATOM 3515 N N . SER A 1 445 ? -2.798 14.309 19.470 1.00 91.56 445 SER A N 1
ATOM 3516 C CA . SER A 1 445 ? -2.482 13.181 20.356 1.00 91.56 445 SER A CA 1
ATOM 3517 C C . SER A 1 445 ? -2.579 13.587 21.829 1.00 91.56 445 SER A C 1
ATOM 3519 O O . SER A 1 445 ? -3.244 12.911 22.617 1.00 91.56 445 SER A O 1
ATOM 3521 N N . TYR A 1 446 ? -2.005 14.741 22.192 1.00 92.94 446 TYR A N 1
ATOM 3522 C CA . TYR A 1 446 ? -2.101 15.293 23.545 1.00 92.94 446 TYR A CA 1
ATOM 3523 C C . TYR A 1 446 ? -3.554 15.585 23.947 1.00 92.94 446 TYR A C 1
ATOM 3525 O O . TYR A 1 446 ? -3.992 15.199 25.032 1.00 92.94 446 TYR A O 1
ATOM 3533 N N . GLN A 1 447 ? -4.328 16.220 23.063 1.00 91.69 447 GLN A N 1
ATOM 3534 C CA . GLN A 1 447 ? -5.733 16.530 23.327 1.00 91.69 447 GLN A CA 1
ATOM 3535 C C . GLN A 1 447 ? -6.597 15.275 23.420 1.00 91.69 447 GLN A C 1
ATOM 3537 O O . GLN A 1 447 ? -7.459 15.203 24.291 1.00 91.69 447 GLN A O 1
ATOM 3542 N N . SER A 1 448 ? -6.351 14.270 22.578 1.00 89.56 448 SER A N 1
ATOM 3543 C CA . SER A 1 448 ? -7.070 12.993 22.625 1.00 89.56 448 SER A CA 1
ATOM 3544 C C . SER A 1 448 ? -6.839 12.277 23.951 1.00 89.56 448 SER A C 1
ATOM 3546 O O . SER A 1 448 ? -7.795 11.813 24.570 1.00 89.56 448 SER A O 1
ATOM 3548 N N . TRP A 1 449 ? -5.593 12.263 24.432 1.00 89.44 449 TRP A N 1
ATOM 3549 C CA . TRP A 1 449 ? -5.257 11.731 25.751 1.00 89.44 449 TRP A CA 1
ATOM 3550 C C . TRP A 1 449 ? -5.918 12.536 26.881 1.00 89.44 449 TRP A C 1
ATOM 3552 O O . TRP A 1 449 ? -6.595 11.964 27.738 1.00 89.44 449 TRP A O 1
ATOM 3562 N N . ARG A 1 450 ? -5.815 13.873 26.850 1.00 92.00 450 ARG A N 1
ATOM 3563 C CA . ARG A 1 450 ? -6.406 14.768 27.861 1.00 92.00 450 ARG A CA 1
ATOM 3564 C C . ARG A 1 450 ? -7.931 14.655 27.932 1.00 92.00 450 ARG A C 1
ATOM 3566 O O . ARG A 1 450 ? -8.493 14.651 29.024 1.00 92.00 450 ARG A O 1
ATOM 3573 N N . GLN A 1 451 ? -8.595 14.564 26.782 1.00 89.56 451 GLN A N 1
ATOM 3574 C CA . GLN A 1 451 ? -10.048 14.416 26.659 1.00 89.56 451 GLN A CA 1
ATOM 3575 C C . GLN A 1 451 ? -10.511 12.956 26.793 1.00 89.56 451 GLN A C 1
ATOM 3577 O O . GLN A 1 451 ? -11.703 12.689 26.678 1.00 89.56 451 GLN A O 1
ATOM 3582 N N . ARG A 1 452 ? -9.593 12.006 27.035 1.00 84.38 452 ARG A N 1
ATOM 3583 C CA . ARG A 1 452 ? -9.873 10.565 27.176 1.00 84.38 452 ARG A CA 1
ATOM 3584 C C . ARG A 1 452 ? -10.643 9.972 25.989 1.00 84.38 452 ARG A C 1
ATOM 3586 O O . ARG A 1 452 ? -11.506 9.105 26.154 1.00 84.38 452 ARG A O 1
ATOM 3593 N N . ARG A 1 453 ? -10.309 10.421 24.778 1.00 84.31 453 ARG A N 1
ATOM 3594 C CA . ARG A 1 453 ? -10.883 9.911 23.531 1.00 84.31 453 ARG A CA 1
ATOM 3595 C C . ARG A 1 453 ? -10.354 8.508 23.238 1.00 84.31 453 ARG A C 1
ATOM 3597 O O . ARG A 1 453 ? -9.242 8.330 22.749 1.00 84.31 453 ARG A O 1
ATOM 3604 N N . ARG A 1 454 ? -11.159 7.498 23.578 1.00 83.06 454 ARG A N 1
ATOM 3605 C CA . ARG A 1 454 ? -10.737 6.086 23.643 1.00 83.06 454 ARG A CA 1
ATOM 3606 C C . ARG A 1 454 ? -10.137 5.559 22.336 1.00 83.06 454 ARG A C 1
ATOM 3608 O O . ARG A 1 454 ? -9.136 4.849 22.382 1.00 83.06 454 ARG A O 1
ATOM 3615 N N . VAL A 1 455 ? -10.751 5.864 21.190 1.00 87.88 455 VAL A N 1
ATOM 3616 C CA . VAL A 1 455 ? -10.307 5.328 19.893 1.00 87.88 455 VAL A CA 1
ATOM 3617 C C . VAL A 1 455 ? -9.029 6.024 19.440 1.00 87.88 455 VAL A C 1
ATOM 3619 O O . VAL A 1 455 ? -8.058 5.356 19.109 1.00 87.88 455 VAL A O 1
ATOM 3622 N N . GLU A 1 456 ? -8.991 7.351 19.491 1.00 89.31 456 GLU A N 1
ATOM 3623 C CA . GLU A 1 456 ? -7.836 8.149 19.093 1.00 89.31 456 GLU A CA 1
ATOM 3624 C C . GLU A 1 456 ? -6.614 7.846 19.966 1.00 89.31 456 GLU A C 1
ATOM 3626 O O . GLU A 1 456 ? -5.525 7.633 19.440 1.00 89.31 456 GLU A O 1
ATOM 3631 N N . THR A 1 457 ? -6.791 7.710 21.285 1.00 88.81 457 THR A N 1
ATOM 3632 C CA . THR A 1 457 ? -5.713 7.264 22.181 1.00 88.81 457 THR A CA 1
ATOM 3633 C C . THR A 1 457 ? -5.225 5.856 21.829 1.00 88.81 457 THR A C 1
ATOM 3635 O O . THR A 1 457 ? -4.017 5.627 21.807 1.00 88.81 457 THR A O 1
ATOM 3638 N N . ALA A 1 458 ? -6.120 4.917 21.500 1.00 89.38 458 ALA A N 1
ATOM 3639 C CA . ALA A 1 458 ? -5.721 3.579 21.058 1.00 89.38 458 ALA A CA 1
ATOM 3640 C C . ALA A 1 458 ? -4.923 3.605 19.740 1.00 89.38 458 ALA A C 1
ATOM 3642 O O . ALA A 1 458 ? -3.979 2.832 19.593 1.00 89.38 458 ALA A O 1
ATOM 3643 N N . LEU A 1 459 ? -5.250 4.508 18.809 1.00 91.56 459 LEU A N 1
ATOM 3644 C CA . LEU A 1 459 ? -4.479 4.702 17.577 1.00 91.56 459 LEU A CA 1
ATOM 3645 C C . LEU A 1 459 ? -3.092 5.301 17.856 1.00 91.56 459 LEU A C 1
ATOM 3647 O O . LEU A 1 459 ? -2.111 4.839 17.281 1.00 91.56 459 LEU A O 1
ATOM 3651 N N . THR A 1 460 ? -2.970 6.270 18.769 1.00 91.75 460 THR A N 1
ATOM 3652 C CA . THR A 1 460 ? -1.655 6.792 19.187 1.00 91.75 460 THR A CA 1
ATOM 3653 C C . THR A 1 460 ? -0.804 5.697 19.835 1.00 91.75 460 THR A C 1
ATOM 3655 O O . THR A 1 460 ? 0.377 5.566 19.523 1.00 91.75 460 THR A O 1
ATOM 3658 N N . LEU A 1 461 ? -1.399 4.867 20.696 1.00 91.94 461 LEU A N 1
ATOM 3659 C CA . LEU A 1 461 ? -0.705 3.732 21.311 1.00 91.94 461 LEU A CA 1
ATOM 3660 C C . LEU A 1 461 ? -0.303 2.670 20.285 1.00 91.94 461 LEU A C 1
ATOM 3662 O O . LEU A 1 461 ? 0.770 2.095 20.414 1.00 91.94 461 LEU A O 1
ATOM 3666 N N . LEU A 1 462 ? -1.112 2.449 19.246 1.00 93.19 462 LEU A N 1
ATOM 3667 C CA . LEU A 1 462 ? -0.763 1.569 18.130 1.00 93.19 462 LEU A CA 1
ATOM 3668 C C . LEU A 1 462 ? 0.482 2.064 17.390 1.00 93.19 462 LEU A C 1
ATOM 3670 O O . LEU A 1 462 ? 1.350 1.261 17.052 1.00 93.19 462 LEU A O 1
ATOM 3674 N N . VAL A 1 463 ? 0.582 3.376 17.156 1.00 92.62 463 VAL A N 1
ATOM 3675 C CA . VAL A 1 463 ? 1.777 3.982 16.557 1.00 92.62 463 VAL A CA 1
ATOM 3676 C C . VAL A 1 463 ? 2.984 3.767 17.469 1.00 92.62 463 VAL A C 1
ATOM 3678 O O . VAL A 1 463 ? 3.998 3.265 17.001 1.00 92.62 463 VAL A O 1
ATOM 3681 N N . ILE A 1 464 ? 2.865 4.052 18.770 1.00 92.25 464 ILE A N 1
ATOM 3682 C CA . ILE A 1 464 ? 3.952 3.842 19.745 1.00 92.25 464 ILE A CA 1
ATOM 3683 C C . ILE A 1 464 ? 4.392 2.372 19.787 1.00 92.25 464 ILE A C 1
ATOM 3685 O O . ILE A 1 464 ? 5.583 2.097 19.723 1.00 92.25 464 ILE A O 1
ATOM 3689 N N . TRP A 1 465 ? 3.444 1.434 19.850 1.00 93.06 465 TRP A N 1
ATOM 3690 C CA . TRP A 1 465 ? 3.712 -0.005 19.807 1.00 93.06 465 TRP A CA 1
ATOM 3691 C C . TRP A 1 465 ? 4.481 -0.396 18.550 1.00 93.06 465 TRP A C 1
ATOM 3693 O O . TRP A 1 465 ? 5.486 -1.093 18.629 1.00 93.06 465 TRP A O 1
ATOM 3703 N N . THR A 1 466 ? 4.024 0.081 17.394 1.00 91.62 466 THR A N 1
ATOM 3704 C CA . THR A 1 466 ? 4.655 -0.239 16.115 1.00 91.62 466 THR A CA 1
ATOM 3705 C C . THR A 1 466 ? 6.098 0.258 16.111 1.00 91.62 466 THR A C 1
ATOM 3707 O O . THR A 1 466 ? 7.001 -0.525 15.856 1.00 91.62 466 THR A O 1
ATOM 3710 N N . LEU A 1 467 ? 6.332 1.514 16.491 1.00 89.81 467 LEU A N 1
ATOM 3711 C CA . LEU A 1 467 ? 7.671 2.113 16.533 1.00 89.81 467 LEU A CA 1
ATOM 3712 C C . LEU A 1 467 ? 8.593 1.531 17.610 1.00 89.81 467 LEU A C 1
ATOM 3714 O O . LEU A 1 467 ? 9.785 1.779 17.554 1.00 89.81 467 LEU A O 1
ATOM 3718 N N . TYR A 1 468 ? 8.049 0.849 18.618 1.00 88.38 468 TYR A N 1
ATOM 3719 C CA . TYR A 1 468 ? 8.842 0.164 19.637 1.00 88.38 468 TYR A CA 1
ATOM 3720 C C . TYR A 1 468 ? 9.323 -1.214 19.165 1.00 88.38 468 TYR A C 1
ATOM 3722 O O . TYR A 1 468 ? 10.372 -1.680 19.597 1.00 88.38 468 TYR A O 1
ATOM 3730 N N . VAL A 1 469 ? 8.526 -1.887 18.329 1.00 86.88 469 VAL A N 1
ATOM 3731 C CA . VAL A 1 469 ? 8.866 -3.210 17.786 1.00 86.88 469 VAL A CA 1
ATOM 3732 C C . VAL A 1 469 ? 9.831 -3.106 16.602 1.00 86.88 469 VAL A C 1
ATOM 3734 O O . VAL A 1 469 ? 10.654 -4.002 16.427 1.00 86.88 469 VAL A O 1
ATOM 3737 N N . TYR A 1 470 ? 9.699 -2.054 15.789 1.00 78.00 470 TYR A N 1
ATOM 3738 C CA . TYR A 1 470 ? 10.666 -1.700 14.745 1.00 78.00 470 TYR A CA 1
ATOM 3739 C C . TYR A 1 470 ? 11.909 -1.043 15.338 1.00 78.00 470 TYR A C 1
ATOM 3741 O O . TYR A 1 470 ? 12.992 -1.250 14.747 1.00 78.00 470 TYR A O 1
#

Mean predicted aligned error: 14.9 Å

Secondary structure (DSSP, 8-state):
-GGGGTS--HHHHHHHHHHTT-SEEEESSTTTS---SSS-TTHHHHHHHHHHHHHHHTT----EEEE--TT---PPPPPGGGTT-----------------------------------------------S---HHHHHH-PPPPPHHHHHTT-------S-HHHHHHTTSHHHHHHHHHHHHHHHHHH------THHIIIIIHHHHHHHHS-S---HHHHTT-S-THHHHHHHHHHHHHHHTT---HHHHHHHHHHHHHHHHHHHHHHHHHHHHHHHHHHHHHHHHHHHHH-HHHHHHTTS--HHHHHHHHHHHHHHHS--SSPPPHHHHHHHHHHHHHHHHH-GGGHHHHHHHHHHHHHHTGGGHHHHHHHHHHHHHHHHHHHHHHHHHHHSS---HHHHHHHHHHHS-GGGGG----TTHIIIIIHHHHHGGGHHHHHHHHHHHHHTT-HHHHHHHHHHHHHHHH-

Solvent-accessible surface area (backbone atoms only — not comparable to full-atom values): 27564 Å² total; per-residue (Å²): 117,89,60,64,84,79,48,74,49,47,52,54,44,52,50,50,40,57,75,73,62,44,69,62,49,72,42,79,58,36,44,56,51,72,88,49,99,85,56,59,52,59,47,51,49,49,47,32,50,51,39,51,49,54,43,44,72,71,70,44,91,71,53,52,71,45,62,48,55,73,88,65,82,86,86,78,83,71,62,79,88,55,71,80,66,69,77,84,75,84,77,84,74,89,78,89,83,80,90,80,87,83,89,85,81,90,87,87,85,88,82,89,86,88,86,87,88,84,89,81,90,78,82,88,80,89,78,91,79,89,76,81,89,70,51,73,68,48,62,74,70,56,67,82,81,82,52,71,68,70,59,61,71,70,71,65,97,69,79,89,83,70,62,70,71,57,58,67,41,56,75,38,76,65,47,38,47,52,50,36,30,53,51,29,36,51,49,33,69,73,56,83,80,86,89,58,70,51,43,37,63,68,16,54,37,47,11,42,24,70,47,73,74,54,75,69,74,50,70,52,58,78,71,42,40,58,64,52,72,68,22,44,60,47,14,52,53,49,39,52,27,52,77,68,73,57,64,43,74,64,46,67,67,44,46,53,23,40,56,29,4,43,49,38,22,51,24,52,48,34,41,29,54,30,35,30,72,76,64,33,66,70,51,10,53,52,52,40,50,53,53,69,66,25,64,46,49,58,70,45,36,24,44,47,40,70,66,46,54,37,49,24,26,48,33,48,19,60,48,36,42,74,55,100,61,89,68,55,73,70,38,49,52,54,16,42,40,26,48,29,46,24,27,60,80,36,63,73,49,41,59,56,45,48,59,53,52,51,50,52,43,67,76,34,60,96,46,36,70,62,49,53,51,48,46,50,53,31,37,51,52,44,49,50,53,47,30,51,48,32,22,66,74,69,74,42,93,46,49,22,62,59,44,35,49,49,46,58,71,73,59,59,58,59,64,77,78,58,81,75,63,91,57,40,55,72,75,45,48,51,48,59,55,40,46,92,47,40,68,57,50,54,51,50,50,52,48,25,53,75,70,62,36,67,66,61,38,50,51,53,49,43,51,54,52,39,66,69,74,103

Nearest PDB structures (foldseek):
  7uzh-assembly1_g  TM=2.669E-01  e=4.332E+00  Rattus norvegicus
  2ddh-assembly1_A  TM=1.429E-01  e=3.527E+00  Rattus norvegicus
  8b71-assembly1_A  TM=1.415E-01  e=9.073E+00  Bacillus subtilis

Foldseek 3Di:
DVCPQPDQQLLSVQVVQVVVVPLEAEDEQQQADDPDPPDDSNRRQVVNVVSVVVCVVVVRPRHYYHYAHHPDDDDDDDPPVCPVPDPPPPDDDDDDDDDDDDDDDDDDDDDDDDDDDDDDDDDDDDDDDDDDDDDPVNVLQDDDDDDPVVVVVVDDPDDADDDPVCVVQVPDLVSLLVVQLVLLLVLLVPDPDDDDPCLPQVALQLLCCLQPVDGDHRVCVVLLQAFCVLNVVLNVVCNVCVVVVNNDPCCSVRVLLSVLSSLLSLLLSLQLLLLCVQPNNRRSVVSSVLCSPQPLCSNPRSGSHLVNLLSSLVSQLSSLQPDVDDDDPVSLLSNLLSQLLSCLNPVLSCQLVVVSLVVVLVVPVVCNVVSVVSNVVSNVVNQVVRQVSSCVSNVHRDRSSVSNCCCVVPVVCVPVVPDDPLCCCVPPVVCVRSPVCVVVLVVQQVVCSVVSSNPSVVVVVSVVSSSNVD

Organism: NCBI:txid282301

Radius of gyration: 29.87 Å; Cα contacts (8 Å, |Δi|>4): 415; chains: 1; bounding box: 72×76×82 Å

InterPro domains:
  IPR005599 GPI mannosyltransferase [PF03901] (176-470)
  IPR005599 GPI mannosyltransferase [PTHR22760] (175-470)
  IPR036866 Ribonuclease Z/Hydroxyacylglutathione hydrolase-like [G3DSA:3.60.15.10] (2-82)

pLDDT: mean 77.7, std 23.17, range [22.56, 98.06]